Protein AF-0000000087527084 (afdb_homodimer)

Nearest PDB structures (foldseek):
  3eeq-assembly1_A  TM=4.182E-01  e=1.986E-21  Saccharolobus solfataricus
  2w6l-assembly1_A  TM=9.289E-01  e=2.696E-09  Pseudomonas aeruginosa
  2w6k-assembly1_A  TM=9.143E-01  e=1.469E-09  Pseudomonas aeruginosa
  2pv7-assembly1_A  TM=4.225E-01  e=8.869E-02  Haemophilus influenzae
  4l85-assembly1_A  TM=4.664E-01  e=1.007E+00  Escherichia coli K-12

Secondary structure (DSSP, 8-state):
------------------EE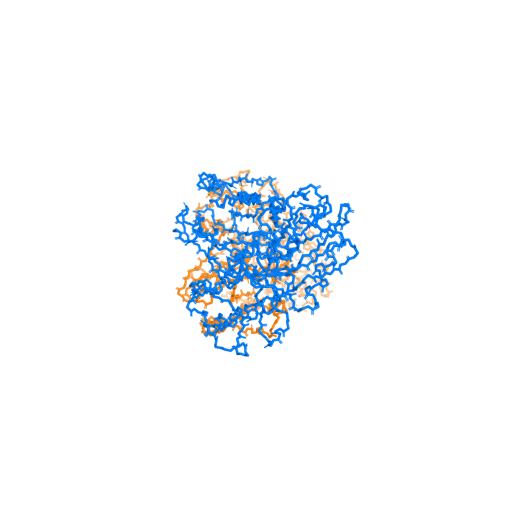EEE-SHHHHHHHHHHHHHSTTEEE---SS-HHHHHHHHHHH-SEEEEES-HHHHHHHHGGG---TTTSPEEEEE-TTSSEEEEEE--STT-HHHHHHHHHHHHT-EEE---HHHHHT---HHHHHHHHT-B-S-HHHHHHHHHHHHHHS-EEEEESS------TTEEE-SSGGG-SEEE-SBSS--SSSEEEB-S-EEEEEEE-TT--HHHHHHHHHHHHHHTTB-GGGEEEEEEEGGGTT-HHHHHHHHHTT--EEEE-HHHHHT--S----HHHHHHHS-S-SHHHHHHHHTTSPPEEEEEEE-SSEEEEEEE-S------HHHH-/------------------EEEEE-SHHHHHHHHHHHHHSTTEEE---SS-HHHHHHHHHHH-SEEEEES-HHHHHHHHGGG---TTTSPEEEEE-TTSSEEEEEE--STT-HHHHHHHHHHHHT-EEE---HHHHHT---HHHHHHHHT-B-S-HHHHHHHHHHHHHHS-EEEEESS------TTEEE-SSGGG-SEEE-SBSTT-SSSEEEB-S-EEEEEEE-TT--HHHHHHHHHHHHHHTTB-GGGEEEEEEEGGGTT-HHHHHHHHHTT--EEEE-HHHHHT--S----HHHHHHHS-S-SHHHHHHHHTTSPPEEEEEEE-SSEEEEEEE-S------HHHH-

pLDDT: mean 90.83, std 14.81, range [23.41, 98.81]

Radius of gyration: 37.19 Å; Cα contacts (8 Å, |Δi|>4): 1510; chains: 2; bounding box: 53×116×80 Å

Sequence (696 aa):
MLVAHPTFYSPQKKHAITHSIIPLTKGGKQLAQRLTTLLPGSTVITSQGNIHRTLAQAWKDHDSLICIMATGIVVRSIAPLLQDKTVDPAVVVCDEQGHFAVSLLSGHLGGGNALAQKVANLLGGQAVITTASDVLGLTALDIWCRDMGFTVTDKQGLTRVMAKLVNTGSVTLYSEYPLPPFPPDIMLSKTPDTADLLVSCRTDQDRGAVLLYPKALVAGIGCNRNTPAEEISEALDHACRTHELARESVRNLASIDLKNDEPGLLAFAHAQNLPLDFYSPDQLNQVEGVAASAAVLRATGAKAVAEPAAILSSGNGPLLVQKMKFPNVTVAIAEICQPCTLPTTLMTMLVAHPTFYSPQKKHAITHSIIPLTKGGKQLAQRLTTLLPGSTVITSQGNIHRTLAQAWKDHDSLICIMATGIVVRSIAPLLQDKTVDPAVVVCDEQGHFAVSLLSGHLGGGNALAQKVANLLGGQAVITTASDVLGLTALDIWCRDMGFTVTDKQGLTRVMAKLVNTGSVTLYSEYPLPPFPPDIMLSKTPDTADLLVSCRTDQDRGAVLLYPKALVAGIGCNRNTPAEEISEALDHACRTHELARESVRNLASIDLKNDEPGLLAFAHAQNLPLDFYSPDQLNQVEGVAASAAVLRATGAKAVAEPAAILSSGNGPLLVQKMKFPNVTVAIAEICQPCTLPTTLMT

Structure (mmCIF, N/CA/C/O backbone):
data_AF-0000000087527084-model_v1
#
loop_
_entity.id
_entity.type
_entity.pdbx_description
1 polymer 'Cobalt-precorrin 5A acetaldehyde-lyase'
#
loop_
_atom_site.group_PDB
_atom_site.id
_atom_site.type_symbol
_atom_site.label_atom_id
_atom_site.label_alt_id
_atom_site.label_comp_id
_atom_site.label_asym_id
_atom_site.label_entity_id
_atom_site.label_seq_id
_atom_site.pdbx_PDB_ins_code
_atom_site.Cartn_x
_atom_site.Cartn_y
_atom_site.Cartn_z
_atom_site.occupancy
_atom_site.B_iso_or_equiv
_atom_site.auth_seq_id
_atom_site.auth_comp_id
_atom_site.auth_asym_id
_atom_site.auth_atom_id
_atom_site.pdbx_PDB_model_num
ATOM 1 N N . MET A 1 1 ? 24.844 -50.594 -18.25 1 24.11 1 MET A N 1
ATOM 2 C CA . MET A 1 1 ? 25 -49.375 -17.469 1 24.11 1 MET A CA 1
ATOM 3 C C . MET A 1 1 ? 24.547 -48.156 -18.266 1 24.11 1 MET A C 1
ATOM 5 O O . MET A 1 1 ? 25.141 -47.812 -19.297 1 24.11 1 MET A O 1
ATOM 9 N N . LEU A 1 2 ? 23.281 -47.969 -18.406 1 27.89 2 LEU A N 1
ATOM 10 C CA . LEU A 1 2 ? 22.625 -46.875 -19.125 1 27.89 2 LEU A CA 1
ATOM 11 C C . LEU A 1 2 ? 23.156 -45.531 -18.672 1 27.89 2 LEU A C 1
ATOM 13 O O . LEU A 1 2 ? 22.969 -45.125 -17.531 1 27.89 2 LEU A O 1
ATOM 17 N N . VAL A 1 3 ? 24.297 -45.188 -19.234 1 28.61 3 VAL A N 1
ATOM 18 C CA . VAL A 1 3 ? 24.797 -43.844 -18.891 1 28.61 3 VAL A CA 1
ATOM 19 C C . VAL A 1 3 ? 23.781 -42.781 -19.281 1 28.61 3 VAL A C 1
ATOM 21 O O . VAL A 1 3 ? 23.516 -42.594 -20.469 1 28.61 3 VAL A O 1
ATOM 24 N N . ALA A 1 4 ? 22.734 -42.625 -18.562 1 33.84 4 ALA A N 1
ATOM 25 C CA . ALA A 1 4 ? 21.891 -41.438 -18.703 1 33.84 4 ALA A CA 1
ATOM 26 C C . ALA A 1 4 ? 22.734 -40.188 -18.859 1 33.84 4 ALA A C 1
ATOM 28 O O . ALA A 1 4 ? 23.656 -39.938 -18.062 1 33.84 4 ALA A O 1
ATOM 29 N N . HIS A 1 5 ? 23.203 -39.938 -20.047 1 32.97 5 HIS A N 1
ATOM 30 C CA . HIS A 1 5 ? 23.875 -38.656 -20.188 1 32.97 5 HIS A CA 1
ATOM 31 C C . HIS A 1 5 ? 23.141 -37.562 -19.406 1 32.97 5 HIS A C 1
ATOM 33 O O . HIS A 1 5 ? 21.906 -37.594 -19.297 1 32.97 5 HIS A O 1
ATOM 39 N N . PRO A 1 6 ? 23.922 -36.906 -18.562 1 33.28 6 PRO A N 1
ATOM 40 C CA . PRO A 1 6 ? 23.344 -35.812 -17.797 1 33.28 6 PRO A CA 1
ATOM 41 C C . PRO A 1 6 ? 22.484 -34.875 -18.641 1 33.28 6 PRO A C 1
ATOM 43 O O . PRO A 1 6 ? 22.797 -34.625 -19.812 1 33.28 6 PRO A O 1
ATOM 46 N N . THR A 1 7 ? 21.234 -35.031 -18.703 1 33.38 7 THR A N 1
ATOM 47 C CA . THR A 1 7 ? 20.297 -34.031 -19.172 1 33.38 7 THR A CA 1
ATOM 48 C C . THR A 1 7 ? 20.875 -32.625 -18.953 1 33.38 7 THR A C 1
ATOM 50 O O . THR A 1 7 ? 21.25 -32.281 -17.828 1 33.38 7 THR A O 1
ATOM 53 N N . PHE A 1 8 ? 21.625 -32.125 -19.906 1 31.44 8 PHE A N 1
ATOM 54 C CA . PHE A 1 8 ? 22.031 -30.719 -19.844 1 31.44 8 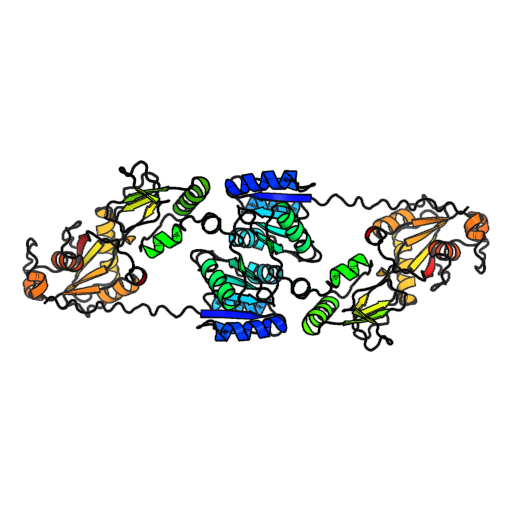PHE A CA 1
ATOM 55 C C . PHE A 1 8 ? 20.859 -29.828 -19.406 1 31.44 8 PHE A C 1
ATOM 57 O O . PHE A 1 8 ? 19.984 -29.5 -20.219 1 31.44 8 PHE A O 1
ATOM 64 N N . TYR A 1 9 ? 20.25 -30.219 -18.406 1 31.69 9 TYR A N 1
ATOM 65 C CA . TYR A 1 9 ? 19.406 -29.141 -17.906 1 31.69 9 TYR A CA 1
ATOM 66 C C . TYR A 1 9 ? 20.203 -27.859 -17.75 1 31.69 9 TYR A C 1
ATOM 68 O O . TYR A 1 9 ? 21.172 -27.797 -16.984 1 31.69 9 TYR A O 1
ATOM 76 N N . SER A 1 10 ? 20.5 -27.281 -18.859 1 31.81 10 SER A N 1
ATOM 77 C CA . SER A 1 10 ? 20.969 -25.953 -18.484 1 31.81 10 SER A CA 1
ATOM 78 C C . SER A 1 10 ? 20.172 -25.391 -17.297 1 31.81 10 SER A C 1
ATOM 80 O O . SER A 1 10 ? 18.953 -25.297 -17.359 1 31.81 10 SER A O 1
ATOM 82 N N . PRO A 1 11 ? 20.641 -25.797 -16.203 1 33.66 11 PRO A N 1
ATOM 83 C CA . PRO A 1 11 ? 19.906 -25.109 -15.141 1 33.66 11 PRO A CA 1
ATOM 84 C C . PRO A 1 11 ? 19.516 -23.688 -15.523 1 33.66 11 PRO A C 1
ATOM 86 O O . PRO A 1 11 ? 20.266 -22.984 -16.188 1 33.66 11 PRO A O 1
ATOM 89 N N . GLN A 1 12 ? 18.453 -23.516 -16.188 1 34 12 GLN A N 1
ATOM 90 C CA . GLN A 1 12 ? 18.078 -22.109 -16.109 1 34 12 GLN A CA 1
ATOM 91 C C . GLN A 1 12 ? 18.828 -21.406 -14.969 1 34 12 GLN A C 1
ATOM 93 O O . GLN A 1 12 ? 18.781 -21.859 -13.828 1 34 12 GLN A O 1
ATOM 98 N N . LYS A 1 13 ? 19.969 -21.031 -15.328 1 36.84 13 LYS A N 1
ATOM 99 C CA . LYS A 1 13 ? 20.594 -20.172 -14.336 1 36.84 13 LYS A CA 1
ATOM 100 C C . LYS A 1 13 ? 19.547 -19.578 -13.391 1 36.84 13 LYS A C 1
ATOM 102 O O . LYS A 1 13 ? 18.703 -18.781 -13.812 1 36.84 13 LYS A O 1
ATOM 107 N N . LYS A 1 14 ? 19 -20.25 -12.609 1 45.06 14 LYS A N 1
ATOM 108 C CA . LYS A 1 14 ? 18.312 -19.5 -11.555 1 45.06 14 LYS A CA 1
ATOM 109 C C . LYS A 1 14 ? 19.062 -18.203 -11.227 1 45.06 14 LYS A C 1
ATOM 111 O O . LYS A 1 14 ? 20.172 -18.25 -10.703 1 45.06 14 LYS A O 1
ATOM 116 N N . HIS A 1 15 ? 19.016 -17.234 -12.086 1 54.62 15 HIS A N 1
ATOM 117 C CA . HIS A 1 15 ? 19.625 -15.984 -11.617 1 54.62 15 HIS A CA 1
ATOM 118 C C . HIS A 1 15 ? 19.375 -15.773 -10.133 1 54.62 15 HIS A C 1
ATOM 120 O O . HIS A 1 15 ? 18.344 -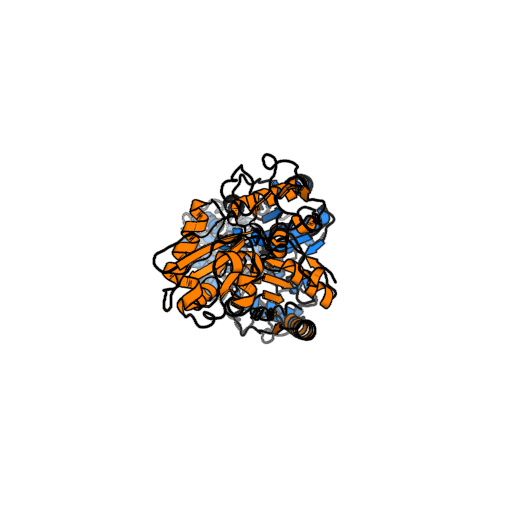16.219 -9.594 1 54.62 15 HIS A O 1
ATOM 126 N N . ALA A 1 16 ? 20.328 -15.648 -9.312 1 66.06 16 ALA A N 1
ATOM 127 C CA . ALA A 1 16 ? 20.266 -15.375 -7.883 1 66.06 16 ALA A CA 1
ATOM 128 C C . ALA A 1 16 ? 19.281 -14.242 -7.586 1 66.06 16 ALA A C 1
ATOM 130 O O . ALA A 1 16 ? 19.281 -13.219 -8.273 1 66.06 16 ALA A O 1
ATOM 131 N N . ILE A 1 17 ? 18.266 -14.602 -6.832 1 73.38 17 ILE A N 1
ATOM 132 C CA . ILE A 1 17 ? 17.297 -13.602 -6.41 1 73.38 17 ILE A CA 1
ATOM 133 C C . ILE A 1 17 ? 18.016 -12.375 -5.855 1 73.38 17 ILE A C 1
ATOM 135 O O . ILE A 1 17 ? 18.922 -12.5 -5.043 1 73.38 17 ILE A O 1
ATOM 139 N N . THR A 1 18 ? 17.672 -11.242 -6.395 1 88.81 18 THR A N 1
ATOM 140 C CA . THR A 1 18 ? 18.312 -10 -5.977 1 88.81 18 THR A CA 1
ATOM 141 C C . THR A 1 18 ? 17.328 -9.125 -5.203 1 88.81 18 THR A C 1
ATOM 143 O O . THR A 1 18 ? 16.141 -9.078 -5.535 1 88.81 18 THR A O 1
ATOM 146 N N . HIS A 1 19 ? 17.875 -8.547 -4.102 1 94.31 19 HIS A N 1
ATOM 147 C CA . HIS A 1 19 ? 17.078 -7.684 -3.248 1 94.31 19 HIS A CA 1
ATOM 148 C C . HIS A 1 19 ? 17.625 -6.262 -3.23 1 94.31 19 HIS A C 1
ATOM 150 O O . HIS A 1 19 ? 18.828 -6.062 -3.053 1 94.31 19 HIS A O 1
ATOM 156 N N . SER A 1 20 ? 16.797 -5.266 -3.447 1 96.25 20 SER A N 1
ATOM 157 C CA . SER A 1 20 ? 17.141 -3.869 -3.213 1 96.25 20 SER A CA 1
ATOM 158 C C . SER A 1 20 ? 16.672 -3.4 -1.844 1 96.25 20 SER A C 1
ATOM 160 O O . SER A 1 20 ? 15.5 -3.594 -1.491 1 96.25 20 SER A O 1
ATOM 162 N N . ILE A 1 21 ? 17.578 -2.879 -1.097 1 97.75 21 ILE A N 1
ATOM 163 C CA . ILE A 1 21 ? 17.219 -2.281 0.186 1 97.75 21 ILE A CA 1
ATOM 164 C C . ILE A 1 21 ? 17.234 -0.759 0.067 1 97.75 21 ILE A C 1
ATOM 166 O O . ILE A 1 21 ? 18.266 -0.164 -0.24 1 97.75 21 ILE A O 1
ATOM 170 N N . ILE A 1 22 ? 16.109 -0.058 0.317 1 97.69 22 ILE A N 1
ATOM 171 C CA . ILE A 1 22 ? 15.969 1.373 0.072 1 97.69 22 ILE A CA 1
ATOM 172 C C . ILE A 1 22 ? 15.586 2.082 1.367 1 97.69 22 ILE A C 1
ATOM 174 O O . ILE A 1 22 ? 14.406 2.141 1.721 1 97.69 22 ILE A O 1
ATOM 178 N N . PRO A 1 23 ? 16.484 2.725 2.057 1 96.88 23 PRO A N 1
ATOM 179 C CA . PRO A 1 23 ? 16.219 3.5 3.268 1 96.88 23 PRO A CA 1
ATOM 180 C C . PRO A 1 23 ? 15.875 4.957 2.971 1 96.88 23 PRO A C 1
ATOM 182 O O . PRO A 1 23 ? 16.219 5.469 1.901 1 96.88 23 PRO A O 1
ATOM 185 N N . LEU A 1 24 ? 15.188 5.605 3.828 1 94.19 24 LEU A N 1
ATOM 186 C CA . LEU A 1 24 ? 14.852 7.016 3.652 1 94.19 24 LEU A CA 1
ATOM 187 C C . LEU A 1 24 ? 15.516 7.867 4.734 1 94.19 24 LEU A C 1
ATOM 189 O O . LEU A 1 24 ? 16.125 8.898 4.434 1 94.19 24 LEU A O 1
ATOM 193 N N . THR A 1 25 ? 15.5 7.434 5.977 1 92.5 25 THR A N 1
ATOM 194 C CA . THR A 1 25 ? 16.016 8.195 7.109 1 92.5 25 THR A CA 1
ATOM 195 C C . THR A 1 25 ? 17.438 7.773 7.449 1 92.5 25 THR A C 1
ATOM 197 O O . THR A 1 25 ? 17.938 6.781 6.922 1 92.5 25 THR A O 1
ATOM 200 N N . LYS A 1 26 ? 18.078 8.516 8.359 1 93.19 26 LYS A N 1
ATOM 201 C CA . LYS A 1 26 ? 19.406 8.148 8.828 1 93.19 26 LYS A CA 1
ATOM 202 C C . LYS A 1 26 ? 19.391 6.801 9.539 1 93.19 26 LYS A C 1
ATOM 204 O O . LYS A 1 26 ? 20.25 5.953 9.297 1 93.19 26 LYS A O 1
ATOM 209 N N . GLY A 1 27 ? 18.453 6.613 10.383 1 93.69 27 GLY A N 1
ATOM 210 C CA . GLY A 1 27 ? 18.297 5.324 11.047 1 93.69 27 GLY A CA 1
ATOM 211 C C . GLY A 1 27 ? 18.016 4.191 10.086 1 93.69 27 GLY A C 1
ATOM 212 O O . GLY A 1 27 ? 18.5 3.076 10.258 1 93.69 27 GLY A O 1
ATOM 213 N N . GLY A 1 28 ? 17.219 4.48 9.117 1 95.69 28 GLY A N 1
ATOM 214 C CA . GLY A 1 28 ? 16.938 3.5 8.086 1 95.69 28 GLY A CA 1
ATOM 215 C C . GLY A 1 28 ? 18.172 3.066 7.32 1 95.69 28 GLY A C 1
ATOM 216 O O . GLY A 1 28 ? 18.328 1.89 6.98 1 95.69 28 GLY A O 1
ATOM 217 N N . LYS A 1 29 ? 19.078 4.027 7.062 1 95.62 29 LYS A N 1
ATOM 218 C CA . LYS A 1 29 ? 20.312 3.721 6.363 1 95.62 29 LYS A CA 1
ATOM 219 C C . LYS A 1 29 ? 21.188 2.785 7.188 1 95.62 29 LYS A C 1
ATOM 221 O O . LYS A 1 29 ? 21.828 1.875 6.645 1 95.62 29 LYS A O 1
ATOM 226 N N . GLN A 1 30 ? 21.25 3.018 8.406 1 96.06 30 GLN A N 1
ATOM 227 C CA . GLN A 1 30 ? 22.016 2.143 9.289 1 96.06 30 GLN A CA 1
ATOM 228 C C . GLN A 1 30 ? 21.438 0.727 9.289 1 96.06 30 GLN A C 1
ATOM 230 O O . GLN A 1 30 ? 22.188 -0.249 9.219 1 96.06 30 GLN A O 1
ATOM 235 N N . LEU A 1 31 ? 20.172 0.659 9.375 1 96.75 31 LEU A N 1
ATOM 236 C CA . LEU A 1 31 ? 19.5 -0.641 9.344 1 96.75 31 LEU A CA 1
ATOM 237 C C . LEU A 1 31 ? 19.75 -1.343 8.008 1 96.75 31 LEU A C 1
ATOM 239 O O . LEU A 1 31 ? 19.953 -2.559 7.973 1 96.75 31 LEU A O 1
ATOM 243 N N . ALA A 1 32 ? 19.703 -0.615 6.957 1 97.44 32 ALA A N 1
ATOM 244 C CA . ALA A 1 32 ? 19.938 -1.162 5.625 1 97.44 32 ALA A CA 1
ATOM 245 C C . ALA A 1 32 ? 21.328 -1.783 5.527 1 97.44 32 ALA A C 1
ATOM 247 O O . ALA A 1 32 ? 21.5 -2.863 4.957 1 97.44 32 ALA A O 1
ATOM 248 N N . GLN A 1 33 ? 22.25 -1.119 6.074 1 95.69 33 GLN A N 1
ATOM 249 C CA . GLN A 1 33 ? 23.625 -1.621 6.055 1 95.69 33 GLN A CA 1
ATOM 250 C C . GLN A 1 33 ? 23.75 -2.92 6.848 1 95.69 33 GLN A C 1
ATOM 252 O O . GLN A 1 33 ? 24.406 -3.863 6.406 1 95.69 33 GLN A O 1
ATOM 257 N N . ARG A 1 34 ? 23.125 -2.908 7.914 1 95.94 34 ARG A N 1
ATOM 258 C CA . ARG A 1 34 ? 23.109 -4.125 8.719 1 95.94 34 ARG A CA 1
ATOM 259 C C . ARG A 1 34 ? 22.469 -5.277 7.961 1 95.94 34 ARG A C 1
ATOM 261 O O . ARG A 1 34 ? 23 -6.387 7.934 1 95.94 34 ARG A O 1
ATOM 268 N N . LEU A 1 35 ? 21.359 -5.035 7.387 1 96.38 35 LEU A N 1
ATOM 269 C CA . LEU A 1 35 ? 20.609 -6.062 6.68 1 96.38 35 LEU A CA 1
ATOM 270 C C . LEU A 1 35 ? 21.391 -6.594 5.484 1 96.38 35 LEU A C 1
ATOM 272 O O . LEU A 1 35 ? 21.297 -7.777 5.152 1 96.38 35 LEU A O 1
ATOM 276 N N . THR A 1 36 ? 22.125 -5.746 4.805 1 93.88 36 THR A N 1
ATOM 277 C CA . THR A 1 36 ? 22.891 -6.152 3.631 1 93.88 36 THR A CA 1
ATOM 278 C C . THR A 1 36 ? 23.953 -7.18 4.012 1 93.88 36 THR A C 1
ATOM 280 O O . THR A 1 36 ? 24.281 -8.07 3.219 1 93.88 36 THR A O 1
ATOM 283 N N . THR A 1 37 ? 24.453 -7.148 5.176 1 94 37 THR A N 1
ATOM 284 C CA . THR A 1 37 ? 25.469 -8.094 5.641 1 94 37 THR A CA 1
ATOM 285 C C . THR A 1 37 ? 24.828 -9.445 5.973 1 94 37 THR A C 1
ATOM 287 O O . THR A 1 37 ? 25.5 -10.484 5.898 1 94 37 THR A O 1
ATOM 290 N N . LEU A 1 38 ? 23.609 -9.438 6.219 1 94.38 38 LEU A N 1
ATOM 291 C CA . LEU A 1 38 ? 22.938 -10.633 6.703 1 94.38 38 LEU A CA 1
ATOM 292 C C . LEU A 1 38 ? 22.172 -11.32 5.574 1 94.38 38 LEU A C 1
ATOM 294 O O . LEU A 1 38 ? 21.875 -12.516 5.652 1 94.38 38 LEU A O 1
ATOM 298 N N . LEU A 1 39 ? 21.812 -10.555 4.59 1 94.19 39 LEU A N 1
ATOM 299 C CA . LEU A 1 39 ? 20.969 -11.062 3.504 1 94.19 39 LEU A CA 1
ATOM 300 C C . LEU A 1 39 ? 21.766 -11.109 2.197 1 94.19 39 LEU A C 1
ATOM 302 O O . LEU A 1 39 ? 21.828 -10.109 1.477 1 94.19 39 LEU A O 1
ATOM 306 N N . PRO A 1 40 ? 22.188 -12.258 1.805 1 90.12 40 PRO A N 1
ATOM 307 C CA . PRO A 1 40 ? 22.922 -12.359 0.549 1 90.12 40 PRO A CA 1
ATOM 308 C C . PRO A 1 40 ? 22.109 -11.922 -0.663 1 90.12 40 PRO A C 1
ATOM 310 O O . PRO A 1 40 ? 20.891 -12.125 -0.696 1 90.12 40 PRO A O 1
ATOM 313 N N . GLY A 1 41 ? 22.781 -11.312 -1.644 1 90.06 41 GLY A N 1
ATOM 314 C CA . GLY A 1 41 ? 22.109 -10.898 -2.865 1 90.06 41 GLY A CA 1
ATOM 315 C C . GLY A 1 41 ? 21.391 -9.562 -2.727 1 90.06 41 GLY A C 1
ATOM 316 O O . GLY A 1 41 ? 20.547 -9.219 -3.559 1 90.06 41 GLY A O 1
ATOM 317 N N . SER A 1 42 ? 21.703 -8.859 -1.604 1 93.25 42 SER A N 1
ATOM 318 C CA . SER A 1 42 ? 21.047 -7.582 -1.38 1 93.25 42 SER A CA 1
ATOM 319 C C . SER A 1 42 ? 21.984 -6.414 -1.663 1 93.25 42 SER A C 1
ATOM 321 O O . SER A 1 42 ? 23.203 -6.535 -1.494 1 93.25 42 SER A O 1
ATOM 323 N N . THR A 1 43 ? 21.406 -5.301 -2.18 1 94.25 43 THR A N 1
ATOM 324 C CA . THR A 1 43 ? 22.125 -4.059 -2.439 1 94.25 43 THR A CA 1
ATOM 325 C C . THR A 1 43 ? 21.359 -2.861 -1.88 1 94.25 43 THR A C 1
ATOM 327 O O . THR A 1 43 ? 20.125 -2.791 -1.998 1 94.25 43 THR A O 1
ATOM 330 N N . VAL A 1 44 ? 22.125 -1.941 -1.281 1 95.25 44 VAL A N 1
ATOM 331 C CA . VAL A 1 44 ? 21.5 -0.735 -0.745 1 95.25 44 VAL A CA 1
ATOM 332 C C . VAL A 1 44 ? 21.438 0.339 -1.828 1 95.25 44 VAL A C 1
ATOM 334 O O . VAL A 1 44 ? 22.453 0.626 -2.486 1 95.25 44 VAL A O 1
ATOM 337 N N . ILE A 1 45 ? 20.281 0.883 -2.014 1 94.12 45 ILE A N 1
ATOM 338 C CA . ILE A 1 45 ? 20.078 2.008 -2.92 1 94.12 45 ILE A CA 1
ATOM 339 C C . ILE A 1 45 ? 19.609 3.23 -2.129 1 94.12 45 ILE A C 1
ATOM 341 O O . ILE A 1 45 ? 18.453 3.287 -1.686 1 94.12 45 ILE A O 1
ATOM 345 N N . THR A 1 46 ? 20.406 4.211 -1.986 1 90.25 46 THR A N 1
ATOM 346 C CA . THR A 1 46 ? 20.078 5.406 -1.218 1 90.25 46 THR A CA 1
ATOM 347 C C . THR A 1 46 ? 19.469 6.477 -2.115 1 90.25 46 THR A C 1
ATOM 349 O O . THR A 1 46 ? 19.953 6.719 -3.223 1 90.25 46 THR A O 1
ATOM 352 N N . SER A 1 47 ? 18.391 7.027 -1.635 1 85.31 47 SER A N 1
ATOM 353 C CA . SER A 1 47 ? 17.703 8.07 -2.391 1 85.31 47 SER A CA 1
ATOM 354 C C . SER A 1 47 ? 18.469 9.391 -2.324 1 85.31 47 SER A C 1
ATOM 356 O O . SER A 1 47 ? 18.984 9.773 -1.268 1 85.31 47 SER A O 1
ATOM 358 N N . GLN A 1 48 ? 18.641 10.055 -3.453 1 80 48 GLN A N 1
ATOM 359 C CA . GLN A 1 48 ? 19.25 11.375 -3.516 1 80 48 GLN A CA 1
ATOM 360 C C . GLN A 1 48 ? 18.188 12.469 -3.559 1 80 48 GLN A C 1
ATOM 362 O O . GLN A 1 48 ? 18.281 13.398 -4.367 1 80 48 GLN A O 1
ATOM 367 N N . GLY A 1 49 ? 17.125 12.297 -2.848 1 78.12 49 GLY A N 1
ATOM 368 C CA . GLY A 1 49 ? 16.141 13.359 -2.713 1 78.12 49 GLY A CA 1
ATOM 369 C C . GLY A 1 49 ? 14.812 13.016 -3.34 1 78.12 49 GLY A C 1
ATOM 370 O O . GLY A 1 49 ? 13.797 13.648 -3.037 1 78.12 49 GLY A O 1
ATOM 371 N N . ASN A 1 50 ? 14.797 12.109 -4.207 1 90.62 50 ASN A N 1
ATOM 372 C CA . ASN A 1 50 ? 13.539 11.742 -4.852 1 90.62 50 ASN A CA 1
ATOM 373 C C . ASN A 1 50 ? 13.227 10.258 -4.688 1 90.62 50 ASN A C 1
ATOM 375 O O . ASN A 1 50 ? 13.648 9.438 -5.504 1 90.62 50 ASN A O 1
ATOM 379 N N . ILE A 1 51 ? 12.469 9.945 -3.836 1 93.56 51 ILE A N 1
ATOM 380 C CA . ILE A 1 51 ? 12.172 8.562 -3.477 1 93.56 51 ILE A CA 1
ATOM 381 C C . ILE A 1 51 ? 11.375 7.898 -4.594 1 93.56 51 ILE A C 1
ATOM 383 O O . ILE A 1 51 ? 11.523 6.703 -4.855 1 93.56 51 ILE A O 1
ATOM 387 N N . HIS A 1 52 ? 10.547 8.625 -5.332 1 94.31 52 HIS A N 1
ATOM 388 C CA . HIS A 1 52 ? 9.75 8.086 -6.426 1 94.31 52 HIS A CA 1
ATOM 389 C C . HIS A 1 52 ? 10.641 7.559 -7.547 1 94.31 52 HIS A C 1
ATOM 391 O O . HIS A 1 52 ? 10.422 6.453 -8.047 1 94.31 52 HIS A O 1
ATOM 397 N N . ARG A 1 53 ? 11.602 8.336 -7.844 1 94.06 53 ARG A N 1
ATOM 398 C CA . ARG A 1 53 ? 12.531 7.938 -8.898 1 94.06 53 ARG A CA 1
ATOM 399 C C . ARG A 1 53 ? 13.367 6.738 -8.461 1 94.06 53 ARG A C 1
ATOM 401 O O . ARG A 1 53 ? 13.625 5.832 -9.266 1 94.06 53 ARG A O 1
ATOM 408 N N . THR A 1 54 ? 13.805 6.734 -7.262 1 95.56 54 THR A N 1
ATOM 409 C CA . THR A 1 54 ? 14.617 5.648 -6.734 1 95.56 54 THR A CA 1
ATOM 410 C C . THR A 1 54 ? 13.852 4.328 -6.758 1 95.56 54 THR A C 1
ATOM 412 O O . THR A 1 54 ? 14.375 3.305 -7.199 1 95.56 54 THR A O 1
ATOM 415 N N . LEU A 1 55 ? 12.617 4.328 -6.359 1 96.25 55 LEU A N 1
ATOM 416 C CA . LEU A 1 55 ? 11.805 3.119 -6.324 1 96.25 55 LEU A CA 1
ATOM 417 C C . LEU A 1 55 ? 11.469 2.648 -7.734 1 96.25 55 LEU A C 1
ATOM 419 O O . LEU A 1 55 ? 11.414 1.444 -7.996 1 96.25 55 LEU A O 1
ATOM 423 N N . ALA A 1 56 ? 11.25 3.596 -8.641 1 95.5 56 ALA A N 1
ATOM 424 C CA . ALA A 1 56 ? 10.969 3.244 -10.031 1 95.5 56 ALA A CA 1
ATOM 425 C C . ALA A 1 56 ? 12.141 2.492 -10.656 1 95.5 56 ALA A C 1
ATOM 427 O O . ALA A 1 56 ? 11.938 1.516 -11.383 1 95.5 56 ALA A O 1
ATOM 428 N N . GLN A 1 57 ? 13.32 2.936 -10.359 1 93.81 57 GLN A N 1
ATOM 429 C CA . GLN A 1 57 ? 14.516 2.27 -10.883 1 93.81 57 GLN A CA 1
ATOM 430 C C . GLN A 1 57 ? 14.688 0.889 -10.258 1 93.81 57 GLN A C 1
ATOM 432 O O . GLN A 1 57 ? 14.953 -0.088 -10.969 1 93.81 57 GLN A O 1
ATOM 437 N N . ALA A 1 58 ? 14.578 0.783 -9 1 94.69 58 ALA A N 1
ATOM 438 C CA . ALA A 1 58 ? 14.719 -0.492 -8.297 1 94.69 58 ALA A CA 1
ATOM 439 C C . ALA A 1 58 ? 13.656 -1.486 -8.758 1 94.69 58 ALA A C 1
ATOM 441 O O . ALA A 1 58 ? 13.914 -2.691 -8.828 1 94.69 58 ALA A O 1
ATOM 442 N N . TRP A 1 59 ? 12.477 -0.974 -9.086 1 95.38 59 TRP A N 1
ATOM 443 C CA . TRP A 1 59 ? 11.336 -1.773 -9.523 1 95.38 59 TRP A CA 1
ATOM 444 C C . TRP A 1 59 ? 11.688 -2.588 -10.766 1 95.38 59 TRP A C 1
ATOM 446 O O . TRP A 1 59 ? 11.25 -3.732 -10.906 1 95.38 59 TRP A O 1
ATOM 456 N N . LYS A 1 60 ? 12.484 -2.102 -11.617 1 91.44 60 LYS A N 1
ATOM 457 C CA . LYS A 1 60 ? 12.859 -2.723 -12.883 1 91.44 60 LYS A CA 1
ATOM 458 C C . LYS A 1 60 ? 14.047 -3.666 -12.695 1 91.44 60 LYS A C 1
ATOM 460 O O . LYS A 1 60 ? 14.148 -4.691 -13.375 1 91.44 60 LYS A O 1
ATOM 465 N N . ASP A 1 61 ? 14.867 -3.383 -11.719 1 88.88 61 ASP A N 1
ATOM 466 C CA . ASP A 1 61 ? 16.188 -3.994 -11.68 1 88.88 61 ASP A CA 1
ATOM 467 C C . ASP A 1 61 ? 16.203 -5.207 -10.75 1 88.88 61 ASP A C 1
ATOM 469 O O . ASP A 1 61 ? 17.109 -6.043 -10.828 1 88.88 61 ASP A O 1
ATOM 473 N N . HIS A 1 62 ? 15.305 -5.289 -9.883 1 86.81 62 HIS A N 1
ATOM 474 C CA . HIS A 1 62 ? 15.43 -6.316 -8.852 1 86.81 62 HIS A CA 1
ATOM 475 C C . HIS A 1 62 ? 14.141 -7.117 -8.711 1 86.81 62 HIS A C 1
ATOM 477 O O . HIS A 1 62 ? 13.07 -6.656 -9.125 1 86.81 62 HIS A O 1
ATOM 483 N N . ASP A 1 63 ? 14.289 -8.297 -8.062 1 89.5 63 ASP A N 1
ATOM 484 C CA . ASP A 1 63 ? 13.172 -9.211 -7.875 1 89.5 63 ASP A CA 1
ATOM 485 C C . ASP A 1 63 ? 12.305 -8.797 -6.688 1 89.5 63 ASP A C 1
ATOM 487 O O . ASP A 1 63 ? 11.117 -9.125 -6.633 1 89.5 63 ASP A O 1
ATOM 491 N N . SER A 1 64 ? 13.008 -8.172 -5.766 1 96 64 SER A N 1
ATOM 492 C CA . SER A 1 64 ? 12.289 -7.754 -4.57 1 96 64 SER A CA 1
ATOM 493 C C . SER A 1 64 ? 12.852 -6.457 -4.004 1 96 64 SER A C 1
ATOM 495 O O . SER A 1 64 ? 14.016 -6.125 -4.238 1 96 64 SER A O 1
ATOM 497 N N . LEU A 1 65 ? 12.008 -5.73 -3.352 1 97.88 65 LEU A N 1
ATOM 498 C CA . LEU A 1 65 ? 12.359 -4.473 -2.703 1 97.88 65 LEU A CA 1
ATOM 499 C C . LEU A 1 65 ? 12.109 -4.547 -1.201 1 97.88 65 LEU A C 1
ATOM 501 O O . LEU A 1 65 ? 11.062 -5.035 -0.765 1 97.88 65 LEU A O 1
ATOM 505 N N . ILE A 1 66 ? 13.062 -4.141 -0.461 1 98.38 66 ILE A N 1
ATOM 506 C CA . ILE A 1 66 ? 12.922 -3.934 0.976 1 98.38 66 ILE A CA 1
ATOM 507 C C . ILE A 1 66 ? 13.016 -2.441 1.291 1 98.38 66 ILE A C 1
ATOM 509 O O . ILE A 1 66 ? 14.102 -1.854 1.23 1 98.38 66 ILE A O 1
ATOM 513 N N . CYS A 1 67 ? 11.922 -1.854 1.633 1 98.56 67 CYS A N 1
ATOM 514 C CA . CYS A 1 67 ? 11.844 -0.419 1.886 1 98.56 67 CYS A CA 1
ATOM 515 C C . CYS A 1 67 ? 11.867 -0.127 3.381 1 98.56 67 CYS A C 1
ATOM 517 O O . CYS A 1 67 ? 11.008 -0.603 4.125 1 98.56 67 CYS A O 1
ATOM 519 N N . ILE A 1 68 ? 12.805 0.638 3.805 1 98.12 68 ILE A N 1
ATOM 520 C CA . ILE A 1 68 ? 12.875 1.037 5.207 1 98.12 68 ILE A CA 1
ATOM 521 C C . ILE A 1 68 ? 12.383 2.475 5.359 1 98.12 68 ILE A C 1
ATOM 523 O O . ILE A 1 68 ? 13.18 3.412 5.387 1 98.12 68 ILE A O 1
ATOM 527 N N . MET A 1 69 ? 11.102 2.615 5.453 1 97.12 69 MET A N 1
ATOM 528 C CA . MET A 1 69 ? 10.359 3.873 5.516 1 97.12 69 MET A CA 1
ATOM 529 C C . MET A 1 69 ? 8.891 3.627 5.816 1 97.12 69 MET A C 1
ATOM 531 O O . MET A 1 69 ? 8.469 2.48 5.992 1 97.12 69 MET A O 1
ATOM 535 N N . ALA A 1 70 ? 8.125 4.648 5.898 1 96.62 70 ALA A N 1
ATOM 536 C CA . ALA A 1 70 ? 6.699 4.512 6.191 1 96.62 70 ALA A CA 1
ATOM 537 C C . ALA A 1 70 ? 5.961 3.844 5.039 1 96.62 70 ALA A C 1
ATOM 539 O O . ALA A 1 70 ? 6.23 4.133 3.869 1 96.62 70 ALA A O 1
ATOM 540 N N . THR A 1 71 ? 4.949 2.951 5.34 1 97.94 71 THR A N 1
ATOM 541 C CA . THR A 1 71 ? 4.16 2.26 4.324 1 97.94 71 THR A CA 1
ATOM 542 C C . THR A 1 71 ? 3.48 3.262 3.393 1 97.94 71 THR A C 1
ATOM 544 O O . THR A 1 71 ? 3.42 3.045 2.18 1 97.94 71 THR A O 1
ATOM 547 N N . GLY A 1 72 ? 2.979 4.379 3.982 1 96.88 72 GLY A N 1
ATOM 548 C CA . GLY A 1 72 ? 2.303 5.371 3.158 1 96.88 72 GLY A CA 1
ATOM 549 C C . GLY A 1 72 ? 3.178 5.922 2.049 1 96.88 72 GLY A C 1
ATOM 550 O O . GLY A 1 72 ? 2.703 6.156 0.936 1 96.88 72 GLY A O 1
ATOM 551 N N . ILE A 1 73 ? 4.418 6.16 2.34 1 95.56 73 ILE A N 1
ATOM 552 C CA . ILE A 1 73 ? 5.363 6.656 1.346 1 95.56 73 ILE A CA 1
ATOM 553 C C . ILE A 1 73 ? 5.555 5.609 0.249 1 95.56 73 ILE A C 1
ATOM 555 O O . ILE A 1 73 ? 5.539 5.938 -0.939 1 95.56 73 ILE A O 1
ATOM 559 N N . VAL A 1 74 ? 5.699 4.363 0.622 1 98 74 VAL A N 1
ATOM 560 C CA . VAL A 1 74 ? 5.934 3.275 -0.323 1 98 74 VAL A CA 1
ATOM 561 C C . VAL A 1 74 ? 4.715 3.107 -1.229 1 98 74 VAL A C 1
ATOM 563 O O . VAL A 1 74 ? 4.844 3.094 -2.455 1 98 74 VAL A O 1
ATOM 566 N N . VAL A 1 75 ? 3.541 3.033 -0.651 1 98.19 75 VAL A N 1
ATOM 567 C CA . VAL A 1 75 ? 2.309 2.822 -1.4 1 98.19 75 VAL A CA 1
ATOM 568 C C . VAL A 1 75 ? 2.152 3.912 -2.457 1 98.19 75 VAL A C 1
ATOM 570 O O . VAL A 1 75 ? 1.89 3.621 -3.627 1 98.19 75 VAL A O 1
ATOM 573 N N . ARG A 1 76 ? 2.352 5.18 -2.068 1 96.94 76 ARG A N 1
ATOM 574 C CA . ARG A 1 76 ? 2.182 6.293 -2.996 1 96.94 76 ARG A CA 1
ATOM 575 C C . ARG A 1 76 ? 3.238 6.258 -4.094 1 96.94 76 ARG A C 1
ATOM 577 O O . ARG A 1 76 ? 2.971 6.641 -5.234 1 96.94 76 ARG A O 1
ATOM 584 N N . SER A 1 77 ? 4.406 5.832 -3.729 1 96.88 77 SER A N 1
ATOM 585 C CA . SER A 1 77 ? 5.516 5.836 -4.676 1 96.88 77 SER A CA 1
ATOM 586 C C . SER A 1 77 ? 5.375 4.715 -5.699 1 96.88 77 SER A C 1
ATOM 588 O O . SER A 1 77 ? 5.758 4.871 -6.859 1 96.88 77 SER A O 1
ATOM 590 N N . ILE A 1 78 ? 4.816 3.561 -5.332 1 97.5 78 ILE A N 1
ATOM 591 C CA . ILE A 1 78 ? 4.82 2.416 -6.234 1 97.5 78 ILE A CA 1
ATOM 592 C C . ILE A 1 78 ? 3.5 2.359 -7 1 97.5 78 ILE A C 1
ATOM 594 O O . ILE A 1 78 ? 3.363 1.601 -7.961 1 97.5 78 ILE A O 1
ATOM 598 N N . ALA A 1 79 ? 2.502 3.111 -6.582 1 97.31 79 ALA A N 1
ATOM 599 C CA . ALA A 1 79 ? 1.163 3.086 -7.168 1 97.31 79 ALA A CA 1
ATOM 600 C C . ALA A 1 79 ? 1.228 3.207 -8.688 1 97.31 79 ALA A C 1
ATOM 602 O O . ALA A 1 79 ? 0.609 2.418 -9.406 1 97.31 79 ALA A O 1
ATOM 603 N N . PRO A 1 80 ? 2.037 4.141 -9.25 1 96.69 80 PRO A N 1
ATOM 604 C CA . PRO A 1 80 ? 2.086 4.277 -10.711 1 96.69 80 PRO A CA 1
ATOM 605 C C . PRO A 1 80 ? 2.83 3.125 -11.383 1 96.69 80 PRO A C 1
ATOM 607 O O . PRO A 1 80 ? 2.777 2.984 -12.609 1 96.69 80 PRO A O 1
ATOM 610 N N . LEU A 1 81 ? 3.535 2.275 -10.648 1 97.31 81 LEU A N 1
ATOM 611 C CA . LEU A 1 81 ? 4.406 1.243 -11.203 1 97.31 81 LEU A CA 1
ATOM 612 C C . LEU A 1 81 ? 3.68 -0.096 -11.281 1 97.31 81 LEU A C 1
ATOM 614 O O . LEU A 1 81 ? 4.152 -1.026 -11.938 1 97.31 81 LEU A O 1
ATOM 618 N N . LEU A 1 82 ? 2.561 -0.205 -10.609 1 96.75 82 LEU A N 1
ATOM 619 C CA . LEU A 1 82 ? 1.857 -1.475 -10.469 1 96.75 82 LEU A CA 1
ATOM 620 C C . LEU A 1 82 ? 1.362 -1.978 -11.82 1 96.75 82 LEU A C 1
ATOM 622 O O . LEU A 1 82 ? 0.835 -1.201 -12.617 1 96.75 82 LEU A O 1
ATOM 626 N N . GLN A 1 83 ? 1.536 -3.264 -12.117 1 93.38 83 GLN A N 1
ATOM 627 C CA . GLN A 1 83 ? 1.048 -3.896 -13.344 1 93.38 83 GLN A CA 1
ATOM 628 C C . GLN A 1 83 ? 0.189 -5.117 -13.023 1 93.38 83 GLN A C 1
ATOM 630 O O . GLN A 1 83 ? -1.035 -5.074 -13.164 1 93.38 83 GLN A O 1
ATOM 635 N N . ASP A 1 84 ? 0.924 -6.176 -12.539 1 89 84 ASP A N 1
ATOM 636 C CA . ASP A 1 84 ? 0.234 -7.418 -12.211 1 89 84 ASP A CA 1
ATOM 637 C C . ASP A 1 84 ? 0.934 -8.148 -11.062 1 89 84 ASP A C 1
ATOM 639 O O . ASP A 1 84 ? 2.162 -8.133 -10.969 1 89 84 ASP A O 1
ATOM 643 N N . LYS A 1 85 ? 0.123 -8.828 -10.336 1 85.31 85 LYS A N 1
ATOM 644 C CA . LYS A 1 85 ? 0.652 -9.484 -9.141 1 85.31 85 LYS A CA 1
ATOM 645 C C . LYS A 1 85 ? 1.629 -10.594 -9.516 1 85.31 85 LYS A C 1
ATOM 647 O O . LYS A 1 85 ? 2.438 -11.023 -8.688 1 85.31 85 LYS A O 1
ATOM 652 N N . THR A 1 86 ? 1.551 -11.055 -10.695 1 81.5 86 THR A N 1
ATOM 653 C CA . THR A 1 86 ? 2.395 -12.172 -11.094 1 81.5 86 THR A CA 1
ATOM 654 C C . THR A 1 86 ? 3.746 -11.68 -11.594 1 81.5 86 THR A C 1
ATOM 656 O O . THR A 1 86 ? 4.699 -12.453 -11.695 1 81.5 86 THR A O 1
ATOM 659 N N . VAL A 1 87 ? 3.857 -10.391 -11.891 1 87.88 87 VAL A N 1
ATOM 660 C CA . VAL A 1 87 ? 5.09 -9.898 -12.5 1 87.88 87 VAL A CA 1
ATOM 661 C C . VAL A 1 87 ? 5.723 -8.844 -11.594 1 87.88 87 VAL A C 1
ATOM 663 O O . VAL A 1 87 ? 6.941 -8.641 -11.625 1 87.88 87 VAL A O 1
ATOM 666 N N . ASP A 1 88 ? 4.953 -8.148 -10.859 1 94.75 88 ASP A N 1
ATOM 667 C CA . ASP A 1 88 ? 5.477 -7.105 -9.984 1 94.75 88 ASP A CA 1
ATOM 668 C C . ASP A 1 88 ? 6.402 -7.695 -8.922 1 94.75 88 ASP A C 1
ATOM 670 O O . ASP A 1 88 ? 6.145 -8.789 -8.406 1 94.75 88 ASP A O 1
ATOM 674 N N . PRO A 1 89 ? 7.445 -7.027 -8.562 1 96.19 89 PRO A N 1
ATOM 675 C CA . PRO A 1 89 ? 8.336 -7.523 -7.516 1 96.19 89 PRO A CA 1
ATOM 676 C C . PRO A 1 89 ? 7.664 -7.594 -6.148 1 96.19 89 PRO A C 1
ATOM 678 O O . PRO A 1 89 ? 6.66 -6.914 -5.918 1 96.19 89 PRO A O 1
ATOM 681 N N . ALA A 1 90 ? 8.227 -8.422 -5.336 1 97.06 90 ALA A N 1
ATOM 682 C CA . ALA A 1 90 ? 7.816 -8.414 -3.932 1 97.06 90 ALA A CA 1
ATOM 683 C C . ALA A 1 90 ? 8.266 -7.137 -3.232 1 97.06 90 ALA A C 1
ATOM 685 O O . ALA A 1 90 ? 9.367 -6.645 -3.479 1 97.06 90 ALA A O 1
ATOM 686 N N . VAL A 1 91 ? 7.457 -6.574 -2.406 1 98.44 91 VAL A N 1
ATOM 687 C CA . VAL A 1 91 ? 7.797 -5.379 -1.646 1 98.44 91 VAL A CA 1
ATOM 688 C C . VAL A 1 91 ? 7.582 -5.633 -0.155 1 98.44 91 VAL A C 1
ATOM 690 O O . VAL A 1 91 ? 6.477 -5.977 0.27 1 98.44 91 VAL A O 1
ATOM 693 N N . VAL A 1 92 ? 8.594 -5.52 0.6 1 98.75 92 VAL A N 1
ATOM 694 C CA . VAL A 1 92 ? 8.562 -5.605 2.057 1 98.75 92 VAL A CA 1
ATOM 695 C C . VAL A 1 92 ? 8.898 -4.246 2.662 1 98.75 92 VAL A C 1
ATOM 697 O O . VAL A 1 92 ? 9.836 -3.576 2.213 1 98.75 92 VAL A O 1
ATOM 700 N N . VAL A 1 93 ? 8.156 -3.805 3.629 1 98.81 93 VAL A N 1
ATOM 701 C CA . VAL A 1 93 ? 8.391 -2.514 4.266 1 98.81 93 VAL A CA 1
ATOM 702 C C . VAL A 1 93 ? 8.773 -2.719 5.727 1 98.81 93 VAL A C 1
ATOM 704 O O . VAL A 1 93 ? 8.078 -3.424 6.465 1 98.81 93 VAL A O 1
ATOM 707 N N . CYS A 1 94 ? 9.828 -2.119 6.113 1 98.56 94 CYS A N 1
ATOM 708 C CA . CYS A 1 94 ? 10.289 -2.15 7.496 1 98.56 94 CYS A CA 1
ATOM 709 C C . CYS A 1 94 ? 10.273 -0.754 8.109 1 98.56 94 CYS A C 1
ATOM 711 O O . CYS A 1 94 ? 10.5 0.236 7.414 1 98.56 94 CYS A O 1
ATOM 713 N N . ASP A 1 95 ? 9.984 -0.74 9.359 1 97.25 95 ASP A N 1
ATOM 714 C CA . ASP A 1 95 ? 10.219 0.513 10.07 1 97.25 95 ASP A CA 1
ATOM 715 C C . ASP A 1 95 ? 11.703 0.711 10.359 1 97.25 95 ASP A C 1
ATOM 717 O O . ASP A 1 95 ? 12.5 -0.216 10.203 1 97.25 95 ASP A O 1
ATOM 721 N N . GLU A 1 96 ? 12.07 1.867 10.75 1 94.56 96 GLU A N 1
ATOM 722 C CA . GLU A 1 96 ? 13.484 2.236 10.828 1 94.56 96 GLU A CA 1
ATOM 723 C C . GLU A 1 96 ? 14.195 1.462 11.938 1 94.56 96 GLU A C 1
ATOM 725 O O . GLU A 1 96 ? 15.422 1.332 11.922 1 94.56 96 GLU A O 1
ATOM 730 N N . GLN A 1 97 ? 13.477 0.855 12.82 1 95.62 97 GLN A N 1
ATOM 731 C CA . GLN A 1 97 ? 14.109 0.104 13.898 1 95.62 97 GLN A CA 1
ATOM 732 C C . GLN A 1 97 ? 14.039 -1.398 13.641 1 95.62 97 GLN A C 1
ATOM 734 O O . GLN A 1 97 ? 14.547 -2.195 14.43 1 95.62 97 GLN A O 1
ATOM 739 N N . GLY A 1 98 ? 13.328 -1.81 12.641 1 96.75 98 GLY A N 1
ATOM 740 C CA . GLY A 1 98 ? 13.242 -3.215 12.281 1 96.75 98 GLY A CA 1
ATOM 741 C C . GLY A 1 98 ? 12.273 -3.998 13.148 1 96.75 98 GLY A C 1
ATOM 742 O O . GLY A 1 98 ? 12.406 -5.215 13.289 1 96.75 98 GLY A O 1
ATOM 743 N N . HIS A 1 99 ? 11.312 -3.332 13.75 1 97.38 99 HIS A N 1
ATOM 744 C CA . HIS A 1 99 ? 10.32 -4.012 14.578 1 97.38 99 HIS A CA 1
ATOM 745 C C . HIS A 1 99 ? 9.375 -4.855 13.727 1 97.38 99 HIS A C 1
ATOM 747 O O . HIS A 1 99 ? 8.969 -5.945 14.141 1 97.38 99 HIS A O 1
ATOM 753 N N . PHE A 1 100 ? 9.062 -4.297 12.602 1 98.44 100 PHE A N 1
ATOM 754 C CA . PHE A 1 100 ? 8.109 -4.969 11.727 1 98.44 100 PHE A CA 1
ATOM 755 C C . PHE A 1 100 ? 8.672 -5.098 10.312 1 98.44 100 PHE A C 1
ATOM 757 O O . PHE A 1 100 ? 9.344 -4.188 9.82 1 98.44 100 PHE A O 1
ATOM 764 N N . ALA A 1 101 ? 8.438 -6.172 9.703 1 98.75 101 ALA A N 1
ATOM 765 C CA . ALA A 1 101 ? 8.609 -6.395 8.266 1 98.75 101 ALA A CA 1
ATOM 766 C C . ALA A 1 101 ? 7.277 -6.73 7.602 1 98.75 101 ALA A C 1
ATOM 768 O O . ALA A 1 101 ? 6.82 -7.875 7.656 1 98.75 101 ALA A O 1
ATOM 769 N N . VAL A 1 102 ? 6.695 -5.785 6.961 1 98.81 102 VAL A N 1
ATOM 770 C CA . VAL A 1 102 ? 5.355 -5.91 6.398 1 98.81 102 VAL A CA 1
ATOM 771 C C . VAL A 1 102 ? 5.445 -6.441 4.969 1 98.81 102 VAL A C 1
ATOM 773 O O . VAL A 1 102 ? 6.047 -5.809 4.098 1 98.81 102 VAL A O 1
ATOM 776 N N . SER A 1 103 ? 4.879 -7.621 4.719 1 98.75 103 SER A N 1
ATOM 777 C CA . SER A 1 103 ? 4.691 -8.07 3.344 1 98.75 103 SER A CA 1
ATOM 778 C C . SER A 1 103 ? 3.629 -7.246 2.629 1 98.75 103 SER A C 1
ATOM 780 O O . SER A 1 103 ? 2.441 -7.57 2.682 1 98.75 103 SER A O 1
ATOM 782 N N . LEU A 1 104 ? 4.055 -6.25 1.917 1 98.5 104 LEU A N 1
ATOM 783 C CA . LEU A 1 104 ? 3.143 -5.254 1.366 1 98.5 104 LEU A CA 1
ATOM 784 C C . LEU A 1 104 ? 2.543 -5.734 0.049 1 98.5 104 LEU A C 1
ATOM 786 O O . LEU A 1 104 ? 1.337 -5.605 -0.172 1 98.5 104 LEU A O 1
ATOM 790 N N . LEU A 1 105 ? 3.424 -6.242 -0.822 1 97.19 105 LEU A N 1
ATOM 791 C CA . LEU A 1 105 ? 2.99 -6.609 -2.164 1 97.19 105 LEU A CA 1
ATOM 792 C C . LEU A 1 105 ? 3.602 -7.941 -2.588 1 97.19 105 LEU A C 1
ATOM 794 O O . LEU A 1 105 ? 4.715 -8.273 -2.182 1 97.19 105 LEU A O 1
ATOM 798 N N . SER A 1 106 ? 2.855 -8.648 -3.492 1 95 106 SER A N 1
ATOM 799 C CA . SER A 1 106 ? 3.312 -9.891 -4.102 1 95 106 SER A CA 1
ATOM 800 C C . SER A 1 106 ? 3.752 -10.898 -3.043 1 95 106 SER A C 1
ATOM 802 O O . SER A 1 106 ? 4.855 -11.438 -3.115 1 95 106 SER A O 1
ATOM 804 N N . GLY A 1 107 ? 2.877 -11.18 -2.168 1 93.12 107 GLY A N 1
ATOM 805 C CA . GLY A 1 107 ? 3.176 -11.977 -0.987 1 93.12 107 GLY A CA 1
ATOM 806 C C . GLY A 1 107 ? 3.305 -13.461 -1.279 1 93.12 107 GLY A C 1
ATOM 807 O O . GLY A 1 107 ? 4.145 -14.141 -0.689 1 93.12 107 GLY A O 1
ATOM 808 N N . HIS A 1 108 ? 2.551 -13.922 -2.236 1 91 108 HIS A N 1
ATOM 809 C CA . HIS A 1 108 ? 2.52 -15.352 -2.504 1 91 108 HIS A CA 1
ATOM 810 C C . HIS A 1 108 ? 3.561 -15.742 -3.549 1 91 108 HIS A C 1
ATOM 812 O O . HIS A 1 108 ? 4.75 -15.836 -3.24 1 91 108 HIS A O 1
ATOM 818 N N . LEU A 1 109 ? 3.129 -15.742 -4.781 1 87.25 109 LEU A N 1
ATOM 819 C CA . LEU A 1 109 ? 4 -16.188 -5.859 1 87.25 109 LEU A CA 1
ATOM 820 C C . LEU A 1 109 ? 5.23 -15.305 -5.977 1 87.25 109 LEU A C 1
ATOM 822 O O . LEU A 1 109 ? 6.312 -15.773 -6.336 1 87.25 109 LEU A O 1
ATOM 826 N N . GLY A 1 110 ? 5.059 -14.102 -5.539 1 89.88 110 GLY A N 1
ATOM 827 C CA . GLY A 1 110 ? 6.16 -13.156 -5.633 1 89.88 110 GLY A CA 1
ATOM 828 C C . GLY A 1 110 ? 7.16 -13.297 -4.504 1 89.88 110 GLY A C 1
ATOM 829 O O . GLY A 1 110 ? 8.25 -12.727 -4.559 1 89.88 110 GLY A O 1
ATOM 830 N N . GLY A 1 111 ? 6.785 -13.992 -3.469 1 93.31 111 GLY A N 1
ATOM 831 C CA . GLY A 1 111 ? 7.723 -14.312 -2.402 1 93.31 111 GLY A CA 1
ATOM 832 C C . GLY A 1 111 ? 7.734 -13.273 -1.294 1 93.31 111 GLY A C 1
ATOM 833 O O . GLY A 1 111 ? 8.578 -13.336 -0.393 1 93.31 111 GLY A O 1
ATOM 834 N N . GLY A 1 112 ? 6.914 -12.367 -1.315 1 95.94 112 GLY A N 1
ATOM 835 C CA . GLY A 1 112 ? 6.898 -11.297 -0.33 1 95.94 112 GLY A CA 1
ATOM 836 C C . GLY A 1 112 ? 6.734 -11.797 1.092 1 95.94 112 GLY A C 1
ATOM 837 O O . GLY A 1 112 ? 7.379 -11.297 2.014 1 95.94 112 GLY A O 1
ATOM 838 N N . ASN A 1 113 ? 5.852 -12.75 1.316 1 96.62 113 ASN A N 1
ATOM 839 C CA . ASN A 1 113 ? 5.633 -13.305 2.648 1 96.62 113 ASN A CA 1
ATOM 840 C C . ASN A 1 113 ? 6.887 -13.984 3.186 1 96.62 113 ASN A C 1
ATOM 842 O O . ASN A 1 113 ? 7.293 -13.742 4.324 1 96.62 113 ASN A O 1
ATOM 846 N N . ALA A 1 114 ? 7.484 -14.797 2.363 1 95.25 114 ALA A N 1
ATOM 847 C CA . ALA A 1 114 ? 8.711 -15.484 2.76 1 95.25 114 ALA A CA 1
ATOM 848 C C . ALA A 1 114 ? 9.828 -14.484 3.053 1 95.25 114 ALA A C 1
ATOM 850 O O . ALA A 1 114 ? 10.562 -14.633 4.027 1 95.25 114 ALA A O 1
ATOM 851 N N . LEU A 1 115 ? 9.969 -13.516 2.207 1 96.75 115 LEU A N 1
ATOM 852 C CA . LEU A 1 115 ? 10.984 -12.492 2.389 1 96.75 115 LEU A CA 1
ATOM 853 C C . LEU A 1 115 ? 10.758 -11.719 3.684 1 96.75 115 LEU A C 1
ATOM 855 O O . LEU A 1 115 ? 11.703 -11.422 4.41 1 96.75 115 LEU A O 1
ATOM 859 N N . ALA A 1 116 ? 9.492 -11.344 3.92 1 98.38 116 ALA A N 1
ATOM 860 C CA . ALA A 1 116 ? 9.164 -10.633 5.152 1 98.38 116 ALA A CA 1
ATOM 861 C C . ALA A 1 116 ? 9.57 -11.453 6.379 1 98.38 116 ALA A C 1
ATOM 863 O O . ALA A 1 116 ? 10.117 -10.914 7.34 1 98.38 116 ALA A O 1
ATOM 864 N N . GLN A 1 117 ? 9.297 -12.734 6.367 1 97.56 117 GLN A N 1
ATOM 865 C CA . GLN A 1 117 ? 9.68 -13.617 7.457 1 97.56 117 GLN A CA 1
ATOM 866 C C . GLN A 1 117 ? 11.195 -13.664 7.621 1 97.56 117 GLN A C 1
ATOM 868 O O . GLN A 1 117 ? 11.711 -13.562 8.742 1 97.56 117 GLN A O 1
ATOM 873 N N . LYS A 1 118 ? 11.852 -13.844 6.527 1 97.5 118 LYS A N 1
ATOM 874 C CA . LYS A 1 118 ? 13.312 -13.891 6.543 1 97.5 118 LYS A CA 1
ATOM 875 C C . LYS A 1 118 ? 13.898 -12.609 7.129 1 97.5 118 LYS A C 1
ATOM 877 O O . LYS A 1 118 ? 14.75 -12.656 8.016 1 97.5 118 LYS A O 1
ATOM 882 N N . VAL A 1 119 ? 13.477 -11.492 6.664 1 98.06 119 VAL A N 1
ATOM 883 C CA . VAL A 1 119 ? 13.969 -10.188 7.098 1 98.06 119 VAL A CA 1
ATOM 884 C C . VAL A 1 119 ? 13.68 -10 8.586 1 98.06 119 VAL A C 1
ATOM 886 O O . VAL A 1 119 ? 14.555 -9.57 9.344 1 98.06 119 VAL A O 1
ATOM 889 N N . ALA A 1 120 ? 12.461 -10.305 9.008 1 98.19 120 ALA A N 1
ATOM 890 C CA . ALA A 1 120 ? 12.094 -10.188 10.414 1 98.19 120 ALA A CA 1
ATOM 891 C C . ALA A 1 120 ? 13.008 -11.039 11.289 1 98.19 120 ALA A C 1
ATOM 893 O O . ALA A 1 120 ? 13.492 -10.578 12.328 1 98.19 120 ALA A O 1
ATOM 894 N N . ASN A 1 121 ? 13.234 -12.242 10.852 1 97.81 121 ASN A N 1
ATOM 895 C CA . ASN A 1 121 ? 14.094 -13.141 11.602 1 97.81 121 ASN A CA 1
ATOM 896 C C . ASN A 1 121 ? 15.516 -12.594 11.719 1 97.81 121 ASN A C 1
ATOM 898 O O . ASN A 1 121 ? 16.125 -12.672 12.789 1 97.81 121 ASN A O 1
ATOM 902 N N . LEU A 1 122 ? 16.016 -12.102 10.672 1 97.31 122 LEU A N 1
ATOM 903 C CA . LEU A 1 122 ? 17.375 -11.578 10.633 1 97.31 122 LEU A CA 1
ATOM 904 C C . LEU A 1 122 ? 17.516 -10.352 11.523 1 97.31 122 LEU A C 1
ATOM 906 O O . LEU A 1 122 ? 18.562 -10.133 12.141 1 97.31 122 LEU A O 1
ATOM 910 N N . LEU A 1 123 ? 16.469 -9.562 11.625 1 96.81 123 LEU A N 1
ATOM 911 C CA . LEU A 1 123 ? 16.531 -8.297 12.352 1 96.81 123 LEU A CA 1
ATOM 912 C C . LEU A 1 123 ? 16.031 -8.461 13.781 1 96.81 123 LEU A C 1
ATOM 914 O O . LEU A 1 123 ? 16.172 -7.551 14.602 1 96.81 123 LEU A O 1
ATOM 918 N N . GLY A 1 124 ? 15.414 -9.586 14.062 1 96.44 124 GLY A N 1
ATOM 919 C CA . GLY A 1 124 ? 14.828 -9.797 15.375 1 96.44 124 GLY A CA 1
ATOM 920 C C . GLY A 1 124 ? 13.469 -9.148 15.539 1 96.44 124 GLY A C 1
ATOM 921 O O . GLY A 1 124 ? 13.055 -8.836 16.656 1 96.44 124 GLY A O 1
ATOM 922 N N . GLY A 1 125 ? 12.82 -8.867 14.484 1 97.5 125 GLY A N 1
ATOM 923 C CA . GLY A 1 125 ? 11.508 -8.25 14.508 1 97.5 125 GLY A CA 1
ATOM 924 C C . GLY A 1 125 ? 10.383 -9.234 14.227 1 97.5 125 GLY A C 1
ATOM 925 O O . GLY A 1 125 ? 10.5 -10.422 14.523 1 97.5 125 GLY A O 1
ATOM 926 N N . GLN A 1 126 ? 9.305 -8.695 13.742 1 98.06 126 GLN A N 1
ATOM 927 C CA . GLN A 1 126 ? 8.109 -9.5 13.484 1 98.06 126 GLN A CA 1
ATOM 928 C C . GLN A 1 126 ? 7.633 -9.328 12.047 1 98.06 126 GLN A C 1
ATOM 930 O O . GLN A 1 126 ? 7.48 -8.203 11.562 1 98.06 126 GLN A O 1
ATOM 935 N N . ALA A 1 127 ? 7.441 -10.5 11.398 1 98.44 127 ALA A N 1
ATOM 936 C CA . ALA A 1 127 ? 6.844 -10.461 10.062 1 98.44 127 ALA A CA 1
ATOM 937 C C . ALA A 1 127 ? 5.352 -10.164 10.133 1 98.44 127 ALA A C 1
ATOM 939 O O . ALA A 1 127 ? 4.648 -10.688 11.008 1 98.44 127 ALA A O 1
ATOM 940 N N . VAL A 1 128 ? 4.883 -9.281 9.328 1 98.62 128 VAL A N 1
ATOM 941 C CA . VAL A 1 128 ? 3.471 -8.922 9.242 1 98.62 128 VAL A CA 1
ATOM 942 C C . VAL A 1 128 ? 2.885 -9.438 7.93 1 98.62 128 VAL A C 1
ATOM 944 O O . VAL A 1 128 ? 3.096 -8.844 6.871 1 98.62 128 VAL A O 1
ATOM 947 N N . ILE A 1 129 ? 2.168 -10.5 7.996 1 97.81 129 ILE A N 1
ATOM 948 C CA . ILE A 1 129 ? 1.549 -11.156 6.852 1 97.81 129 ILE A CA 1
ATOM 949 C C . ILE A 1 129 ? 0.029 -11.07 6.969 1 97.81 129 ILE A C 1
ATOM 951 O O . ILE A 1 129 ? -0.546 -11.461 7.988 1 97.81 129 ILE A O 1
ATOM 955 N N . THR A 1 130 ? -0.61 -10.531 5.895 1 96.12 130 THR A N 1
ATOM 956 C CA . THR A 1 130 ? -2.051 -10.32 5.973 1 96.12 130 THR A CA 1
ATOM 957 C C . THR A 1 130 ? -2.785 -11.234 4.996 1 96.12 130 THR A C 1
ATOM 959 O O . THR A 1 130 ? -4.016 -11.211 4.918 1 96.12 130 THR A O 1
ATOM 962 N N . THR A 1 131 ? -2.133 -12.047 4.219 1 93 131 THR A N 1
ATOM 963 C CA . THR A 1 131 ? -2.773 -13.008 3.32 1 93 131 THR A CA 1
ATOM 964 C C . THR A 1 131 ? -3.564 -14.047 4.113 1 93 131 THR A C 1
ATOM 966 O O . THR A 1 131 ? -3.043 -14.648 5.055 1 93 131 THR A O 1
ATOM 969 N N . ALA A 1 132 ? -4.727 -14.273 3.721 1 90.81 132 ALA A N 1
ATOM 970 C CA . ALA A 1 132 ? -5.656 -15.102 4.484 1 90.81 132 ALA A CA 1
ATOM 971 C C . ALA A 1 132 ? -5.141 -16.531 4.617 1 90.81 132 ALA A C 1
ATOM 973 O O . ALA A 1 132 ? -5.215 -17.125 5.695 1 90.81 132 ALA A O 1
ATOM 974 N N . SER A 1 133 ? -4.672 -17.125 3.545 1 91.31 133 SER A N 1
ATOM 975 C CA . SER A 1 133 ? -4.176 -18.484 3.607 1 91.31 133 SER A CA 1
ATOM 976 C C . SER A 1 133 ? -3.062 -18.625 4.641 1 91.31 133 SER A C 1
ATOM 978 O O . SER A 1 133 ? -3.057 -19.578 5.426 1 91.31 133 SER A O 1
ATOM 980 N N . ASP A 1 134 ? -2.152 -17.719 4.68 1 90.19 134 ASP A N 1
ATOM 981 C CA . ASP A 1 134 ? -1.044 -17.734 5.629 1 90.19 134 ASP A CA 1
ATOM 982 C C . ASP A 1 134 ? -1.546 -17.562 7.062 1 90.19 134 ASP A C 1
ATOM 984 O O . ASP A 1 134 ? -1.109 -18.281 7.969 1 90.19 134 ASP A O 1
ATOM 988 N N . VAL A 1 135 ? -2.447 -16.719 7.254 1 91.44 135 VAL A N 1
ATOM 989 C CA . VAL A 1 135 ? -2.971 -16.391 8.578 1 91.44 135 VAL A CA 1
ATOM 990 C C . VAL A 1 135 ? -3.729 -17.594 9.141 1 91.44 135 VAL A C 1
ATOM 992 O O . VAL A 1 135 ? -3.674 -17.859 10.344 1 91.44 135 VAL A O 1
ATOM 995 N N . LEU A 1 136 ? -4.398 -18.359 8.242 1 92.75 136 LEU A N 1
ATOM 996 C CA . LEU A 1 136 ? -5.23 -19.484 8.664 1 92.75 136 LEU A CA 1
ATOM 997 C C . LEU A 1 136 ? -4.43 -20.781 8.672 1 92.75 136 LEU A C 1
ATOM 999 O O . LEU A 1 136 ? -4.938 -21.828 9.07 1 92.75 136 LEU A O 1
ATOM 1003 N N . GLY A 1 137 ? -3.197 -20.75 8.141 1 92.81 137 GLY A N 1
ATOM 1004 C CA . GLY A 1 137 ? -2.373 -21.953 8.055 1 92.81 137 GLY A CA 1
ATOM 1005 C C . GLY A 1 137 ? -2.801 -22.891 6.953 1 92.81 137 GLY A C 1
ATOM 1006 O O . GLY A 1 137 ? -2.656 -24.109 7.078 1 92.81 137 GLY A O 1
ATOM 1007 N N . LEU A 1 138 ? -3.438 -22.312 5.965 1 94.5 138 LEU A N 1
ATOM 1008 C CA . LEU A 1 138 ? -3.898 -23.125 4.84 1 94.5 138 LEU A CA 1
ATOM 1009 C C . LEU A 1 138 ? -2.877 -23.094 3.705 1 94.5 138 LEU A C 1
ATOM 1011 O O . LEU A 1 138 ? -2.01 -22.219 3.66 1 94.5 138 LEU A O 1
ATOM 1015 N N . THR A 1 139 ? -3.047 -24.047 2.857 1 94.31 139 THR A N 1
ATOM 1016 C CA . THR A 1 139 ? -2.135 -24.188 1.729 1 94.31 139 THR A CA 1
ATOM 1017 C C . THR A 1 139 ? -2.309 -23.047 0.736 1 94.31 139 THR A C 1
ATOM 1019 O O . THR A 1 139 ? -3.434 -22.688 0.385 1 94.31 139 THR A O 1
ATOM 1022 N N . ALA A 1 140 ? -1.175 -22.469 0.396 1 93.31 140 ALA A N 1
ATOM 1023 C CA . ALA A 1 140 ? -1.188 -21.594 -0.771 1 93.31 140 ALA A CA 1
ATOM 1024 C C . ALA A 1 140 ? -1.221 -22.406 -2.066 1 93.31 140 ALA A C 1
ATOM 1026 O O . ALA A 1 140 ? -0.177 -22.828 -2.561 1 93.31 140 ALA A O 1
ATOM 1027 N N . LEU A 1 141 ? -2.316 -22.469 -2.68 1 95.06 141 LEU A N 1
ATOM 1028 C CA . LEU A 1 141 ? -2.518 -23.391 -3.781 1 95.06 141 LEU A CA 1
ATOM 1029 C C . LEU A 1 141 ? -1.66 -23.016 -4.984 1 95.06 141 LEU A C 1
ATOM 1031 O O . LEU A 1 141 ? -1.158 -23.891 -5.695 1 95.06 141 LEU A O 1
ATOM 1035 N N . ASP A 1 142 ? -1.579 -21.75 -5.203 1 93.44 142 ASP A N 1
ATOM 1036 C CA . ASP A 1 142 ? -0.784 -21.312 -6.344 1 93.44 142 ASP A CA 1
ATOM 1037 C C . ASP A 1 142 ? 0.682 -21.703 -6.176 1 93.44 142 ASP A C 1
ATOM 1039 O O . ASP A 1 142 ? 1.325 -22.141 -7.137 1 93.44 142 ASP A O 1
ATOM 1043 N N . ILE A 1 143 ? 1.195 -21.625 -5.023 1 91.62 143 ILE A N 1
ATOM 1044 C CA . ILE A 1 143 ? 2.566 -22.031 -4.73 1 91.62 143 ILE A CA 1
ATOM 1045 C C . ILE A 1 143 ? 2.684 -23.547 -4.82 1 91.62 143 ILE A C 1
ATOM 1047 O O . ILE A 1 143 ? 3.645 -24.078 -5.391 1 91.62 143 ILE A O 1
ATOM 1051 N N . TRP A 1 144 ? 1.742 -24.234 -4.281 1 93.75 144 TRP A N 1
ATOM 1052 C CA . TRP A 1 144 ? 1.741 -25.688 -4.332 1 93.75 144 TRP A CA 1
ATOM 1053 C C . TRP A 1 144 ? 1.755 -26.188 -5.777 1 93.75 144 TRP A C 1
ATOM 1055 O O . TRP A 1 144 ? 2.52 -27.094 -6.121 1 93.75 144 TRP A O 1
ATOM 1065 N N . CYS A 1 145 ? 0.917 -25.594 -6.594 1 94.38 145 CYS A N 1
ATOM 1066 C CA . CYS A 1 145 ? 0.866 -25.969 -8.008 1 94.38 145 CYS A CA 1
ATOM 1067 C C . CYS A 1 145 ? 2.219 -25.75 -8.672 1 94.38 145 CYS A C 1
ATOM 1069 O O . CYS A 1 145 ? 2.689 -26.609 -9.422 1 94.38 145 CYS A O 1
ATOM 1071 N N . ARG A 1 146 ? 2.781 -24.609 -8.398 1 91.69 146 ARG A N 1
ATOM 1072 C CA . ARG A 1 146 ? 4.09 -24.297 -8.961 1 91.69 146 ARG A CA 1
ATOM 1073 C C . ARG A 1 146 ? 5.133 -25.328 -8.516 1 91.69 146 ARG A C 1
ATOM 1075 O O . ARG A 1 146 ? 5.895 -25.844 -9.344 1 91.69 146 ARG A O 1
ATOM 1082 N N . ASP A 1 147 ? 5.16 -25.641 -7.258 1 90.75 147 ASP A N 1
ATOM 1083 C CA . ASP A 1 147 ? 6.148 -26.562 -6.711 1 90.75 147 ASP A CA 1
ATOM 1084 C C . ASP A 1 147 ? 5.957 -27.969 -7.266 1 90.75 147 ASP A C 1
ATOM 1086 O O . ASP A 1 147 ? 6.93 -28.719 -7.441 1 90.75 147 ASP A O 1
ATOM 1090 N N . MET A 1 148 ? 4.746 -28.281 -7.57 1 93.81 148 MET A N 1
ATOM 1091 C CA . MET A 1 148 ? 4.426 -29.578 -8.148 1 93.81 148 MET A CA 1
ATOM 1092 C C . MET A 1 148 ? 4.727 -29.609 -9.641 1 93.81 148 MET A C 1
ATOM 1094 O O . MET A 1 148 ? 4.676 -30.672 -10.273 1 93.81 148 MET A O 1
ATOM 1098 N N . GLY A 1 149 ? 4.984 -28.453 -10.18 1 93.25 149 GLY A N 1
ATOM 1099 C CA . GLY A 1 149 ? 5.293 -28.359 -11.602 1 93.25 149 GLY A CA 1
ATOM 1100 C C . GLY A 1 149 ? 4.055 -28.344 -12.477 1 93.25 149 GLY A C 1
ATOM 1101 O O . GLY A 1 149 ? 4.133 -28.609 -13.68 1 93.25 149 GLY A O 1
ATOM 1102 N N . PHE A 1 150 ? 2.902 -28.016 -11.93 1 96.12 150 PHE A N 1
ATOM 1103 C CA . PHE A 1 150 ? 1.664 -27.953 -12.695 1 96.12 150 PHE A CA 1
ATOM 1104 C C . PHE A 1 150 ? 1.572 -26.656 -13.484 1 96.12 150 PHE A C 1
ATOM 1106 O O . PHE A 1 150 ? 1.965 -25.594 -12.984 1 96.12 150 PHE A O 1
ATOM 1113 N N . THR A 1 151 ? 1.097 -26.734 -14.656 1 95.94 151 THR A N 1
ATOM 1114 C CA . THR A 1 151 ? 0.696 -25.547 -15.406 1 95.94 151 THR A CA 1
ATOM 1115 C C . THR A 1 151 ? -0.808 -25.328 -15.289 1 95.94 151 THR A C 1
ATOM 1117 O O . THR A 1 151 ? -1.6 -26.25 -15.484 1 95.94 151 THR A O 1
ATOM 1120 N N . VAL A 1 152 ? -1.123 -24.125 -14.906 1 94.94 152 VAL A N 1
ATOM 1121 C CA . VAL A 1 152 ? -2.527 -23.75 -14.781 1 94.94 152 VAL A CA 1
ATOM 1122 C C . VAL A 1 152 ? -2.873 -22.688 -15.812 1 94.94 152 VAL A C 1
ATOM 1124 O O . VAL A 1 152 ? -2.283 -21.594 -15.812 1 94.94 152 VAL A O 1
ATOM 1127 N N . THR A 1 153 ? -3.855 -22.938 -16.656 1 92.81 153 THR A N 1
ATOM 1128 C CA . THR A 1 153 ? -4.23 -21.984 -17.688 1 92.81 153 THR A CA 1
ATOM 1129 C C . THR A 1 153 ? -5.43 -21.156 -17.234 1 92.81 153 THR A C 1
ATOM 1131 O O . THR A 1 153 ? -5.578 -20 -17.641 1 92.81 153 THR A O 1
ATOM 1134 N N . ASP A 1 154 ? -6.273 -21.734 -16.406 1 93.38 154 ASP A N 1
ATOM 1135 C CA . ASP A 1 154 ? -7.445 -21.031 -15.891 1 93.38 154 ASP A CA 1
ATOM 1136 C C . ASP A 1 154 ? -7.125 -20.328 -14.578 1 93.38 154 ASP A C 1
ATOM 1138 O O . ASP A 1 154 ? -7.539 -20.766 -13.508 1 93.38 154 ASP A O 1
ATOM 1142 N N . LYS A 1 155 ? -6.582 -19.172 -14.672 1 91.69 155 LYS A N 1
ATOM 1143 C CA . LYS A 1 155 ? -6.156 -18.422 -13.5 1 91.69 155 LYS A CA 1
ATOM 1144 C C . LYS A 1 155 ? -7.355 -17.984 -12.664 1 91.69 155 LYS A C 1
ATOM 1146 O O . LYS A 1 155 ? -7.289 -17.969 -11.438 1 91.69 155 LYS A O 1
ATOM 1151 N N . GLN A 1 156 ? -8.422 -17.594 -13.273 1 91.19 156 GLN A N 1
ATOM 1152 C CA . GLN A 1 156 ? -9.633 -17.172 -12.57 1 91.19 156 GLN A CA 1
ATOM 1153 C C . GLN A 1 156 ? -10.227 -18.328 -11.781 1 91.19 156 GLN A C 1
ATOM 1155 O O . GLN A 1 156 ? -10.68 -18.141 -10.648 1 91.19 156 GLN A O 1
ATOM 1160 N N . GLY A 1 157 ? -10.203 -19.469 -12.469 1 94.19 157 GLY A N 1
ATOM 1161 C CA . GLY A 1 157 ? -10.68 -20.656 -11.773 1 94.19 157 GLY A CA 1
ATOM 1162 C C . GLY A 1 157 ? -9.867 -20.984 -10.531 1 94.19 157 GLY A C 1
ATOM 1163 O O . GLY A 1 157 ? -10.43 -21.297 -9.484 1 94.19 157 GLY A O 1
ATOM 1164 N N . LEU A 1 158 ? -8.602 -20.906 -10.727 1 95.19 158 LEU A N 1
ATOM 1165 C CA . LEU A 1 158 ? -7.742 -21.172 -9.586 1 95.19 158 LEU A CA 1
ATOM 1166 C C . LEU A 1 158 ? -8.008 -20.203 -8.445 1 95.19 158 LEU A C 1
ATOM 1168 O O . LEU A 1 158 ? -8.031 -20.594 -7.277 1 95.19 158 LEU A O 1
ATOM 1172 N N . THR A 1 159 ? -8.219 -18.984 -8.727 1 91.38 159 THR A N 1
ATOM 1173 C CA . THR A 1 159 ? -8.531 -17.969 -7.727 1 91.38 159 THR A CA 1
ATOM 1174 C C . THR A 1 159 ? -9.812 -18.328 -6.98 1 91.38 159 THR A C 1
ATOM 1176 O O . THR A 1 159 ? -9.891 -18.172 -5.758 1 91.38 159 THR A O 1
ATOM 1179 N N . ARG A 1 160 ? -10.773 -18.75 -7.707 1 93.94 160 ARG A N 1
ATOM 1180 C CA . ARG A 1 160 ? -12.039 -19.156 -7.098 1 93.94 160 ARG A CA 1
ATOM 1181 C C . ARG A 1 160 ? -11.828 -20.328 -6.145 1 93.94 160 ARG A C 1
ATOM 1183 O O . ARG A 1 160 ? -12.406 -20.359 -5.055 1 93.94 160 ARG A O 1
ATOM 1190 N N . VAL A 1 161 ? -11.039 -21.266 -6.566 1 96.69 161 VAL A N 1
ATOM 1191 C CA . VAL A 1 161 ? -10.781 -22.422 -5.73 1 96.69 161 VAL A CA 1
ATOM 1192 C C . VAL A 1 161 ? -10 -22.016 -4.484 1 96.69 161 VAL A C 1
ATOM 1194 O O . VAL A 1 161 ? -10.25 -22.516 -3.389 1 96.69 161 VAL A O 1
ATOM 1197 N N . MET A 1 162 ? -9.102 -21.141 -4.652 1 95.38 162 MET A N 1
ATOM 1198 C CA . MET A 1 162 ? -8.359 -20.609 -3.51 1 95.38 162 MET A CA 1
ATOM 1199 C C . MET A 1 162 ? -9.289 -19.922 -2.521 1 95.38 162 MET A C 1
ATOM 1201 O O . MET A 1 162 ? -9.141 -20.078 -1.309 1 95.38 162 MET A O 1
ATOM 1205 N N . ALA A 1 163 ? -10.172 -19.156 -3.035 1 93.62 163 ALA A N 1
ATOM 1206 C CA . ALA A 1 163 ? -11.172 -18.516 -2.18 1 93.62 163 ALA A CA 1
ATOM 1207 C C . ALA A 1 163 ? -11.992 -19.547 -1.421 1 93.62 163 ALA A C 1
ATOM 1209 O O . ALA A 1 163 ? -12.273 -19.375 -0.232 1 93.62 163 ALA A O 1
ATOM 1210 N N . LYS A 1 164 ? -12.375 -20.594 -2.125 1 95.94 164 LYS A N 1
ATOM 1211 C CA . LYS A 1 164 ? -13.117 -21.688 -1.487 1 95.94 164 LYS A CA 1
ATOM 1212 C C . LYS A 1 164 ? -12.305 -22.312 -0.355 1 95.94 164 LYS A C 1
ATOM 1214 O O . LYS A 1 164 ? -12.836 -22.562 0.725 1 95.94 164 LYS A O 1
ATOM 1219 N N . LEU A 1 165 ? -11.055 -22.562 -0.585 1 96.5 165 LEU A N 1
ATOM 1220 C CA . LEU A 1 165 ? -10.18 -23.141 0.43 1 96.5 165 LEU A CA 1
ATOM 1221 C C . LEU A 1 165 ? -10.148 -22.266 1.679 1 96.5 165 LEU A C 1
ATOM 1223 O O . LEU A 1 165 ? -10.305 -22.766 2.795 1 96.5 165 LEU A O 1
ATOM 1227 N N . VAL A 1 166 ? -9.977 -21.016 1.507 1 94.56 166 VAL A N 1
ATOM 1228 C CA . VAL A 1 166 ? -9.898 -20.062 2.609 1 94.56 166 VAL A CA 1
ATOM 1229 C C . VAL A 1 166 ? -11.227 -20.047 3.361 1 94.56 166 VAL A C 1
ATOM 1231 O O . VAL A 1 166 ? -11.25 -19.969 4.59 1 94.56 166 VAL A O 1
ATOM 1234 N N . ASN A 1 167 ? -12.32 -20.172 2.672 1 94.75 167 ASN A N 1
ATOM 1235 C CA . ASN A 1 167 ? -13.641 -19.984 3.268 1 94.75 167 ASN A CA 1
ATOM 1236 C C . ASN A 1 167 ? -14.156 -21.281 3.883 1 94.75 167 ASN A C 1
ATOM 1238 O O . ASN A 1 167 ? -14.961 -21.266 4.82 1 94.75 167 ASN A O 1
ATOM 1242 N N . THR A 1 168 ? -13.695 -22.422 3.332 1 95.5 168 THR A N 1
ATOM 1243 C CA . THR A 1 168 ? -14.289 -23.672 3.783 1 95.5 168 THR A CA 1
ATOM 1244 C C . THR A 1 168 ? -13.258 -24.531 4.523 1 95.5 168 THR A C 1
ATOM 1246 O O . THR A 1 168 ? -13.609 -25.484 5.215 1 95.5 168 THR A O 1
ATOM 1249 N N . GLY A 1 169 ? -12.023 -24.25 4.246 1 95.5 169 GLY A N 1
ATOM 1250 C CA . GLY A 1 169 ? -10.969 -24.953 4.965 1 95.5 169 GLY A CA 1
ATOM 1251 C C . GLY A 1 169 ? -10.414 -26.125 4.203 1 95.5 169 GLY A C 1
ATOM 1252 O O . GLY A 1 169 ? -9.414 -26.719 4.609 1 95.5 169 GLY A O 1
ATOM 1253 N N . SER A 1 170 ? -11.109 -26.469 3.082 1 96.44 170 SER A N 1
ATOM 1254 C CA . SER A 1 170 ? -10.602 -27.578 2.289 1 96.44 170 SER A CA 1
ATOM 1255 C C . SER A 1 170 ? -11.094 -27.5 0.848 1 96.44 170 SER A C 1
ATOM 1257 O O . SER A 1 170 ? -12.055 -26.781 0.554 1 96.44 170 SER A O 1
ATOM 1259 N N . VAL A 1 171 ? -10.391 -28.219 -0.053 1 97.19 171 VAL A N 1
ATOM 1260 C CA . VAL A 1 171 ? -10.797 -28.391 -1.441 1 97.19 171 VAL A CA 1
ATOM 1261 C C . VAL A 1 171 ? -10.555 -29.844 -1.868 1 97.19 171 VAL A C 1
ATOM 1263 O O . VAL A 1 171 ? -9.812 -30.578 -1.214 1 97.19 171 VAL A O 1
ATOM 1266 N N . THR A 1 172 ? -11.211 -30.172 -2.988 1 96.56 172 THR A N 1
ATOM 1267 C CA . THR A 1 172 ? -11.109 -31.547 -3.457 1 96.56 172 THR A CA 1
ATOM 1268 C C . THR A 1 172 ? -10.258 -31.625 -4.719 1 96.56 172 THR A C 1
ATOM 1270 O O . THR A 1 172 ? -10.328 -30.75 -5.582 1 96.56 172 THR A O 1
ATOM 1273 N N . LEU A 1 173 ? -9.484 -32.75 -4.789 1 96.5 173 LEU A N 1
ATOM 1274 C CA . LEU A 1 173 ? -8.57 -32.969 -5.902 1 96.5 173 LEU A CA 1
ATOM 1275 C C . LEU A 1 173 ? -8.75 -34.375 -6.469 1 96.5 173 LEU A C 1
ATOM 1277 O O . LEU A 1 173 ? -8.898 -35.344 -5.711 1 96.5 173 LEU A O 1
ATOM 1281 N N . TYR A 1 174 ? -8.875 -34.438 -7.758 1 95.88 174 TYR A N 1
ATOM 1282 C CA . TYR A 1 174 ? -8.789 -35.719 -8.469 1 95.88 174 TYR A CA 1
ATOM 1283 C C . TYR A 1 174 ? -7.543 -35.75 -9.352 1 95.88 174 TYR A C 1
ATOM 1285 O O . TYR A 1 174 ? -7.254 -34.812 -10.07 1 95.88 174 TYR A O 1
ATOM 1293 N N . SER A 1 175 ? -6.855 -36.875 -9.297 1 95.38 175 SER A N 1
ATOM 1294 C CA . SER A 1 175 ? -5.641 -37 -10.102 1 95.38 175 SER A CA 1
ATOM 1295 C C . SER A 1 175 ? -5.629 -38.312 -10.898 1 95.38 175 SER A C 1
ATOM 1297 O O . SER A 1 175 ? -5.945 -39.375 -10.359 1 95.38 175 SER A O 1
ATOM 1299 N N . GLU A 1 176 ? -5.262 -38.156 -12.102 1 94.56 176 GLU A N 1
ATOM 1300 C CA . GLU A 1 176 ? -5.074 -39.312 -12.945 1 94.56 176 GLU A CA 1
ATOM 1301 C C . GLU A 1 176 ? -3.695 -39.938 -12.734 1 94.56 176 GLU A C 1
ATOM 1303 O O . GLU A 1 176 ? -3.391 -41 -13.289 1 94.56 176 GLU A O 1
ATOM 1308 N N . TYR A 1 177 ? -2.904 -39.25 -11.906 1 95.81 177 TYR A N 1
ATOM 1309 C CA . TYR A 1 177 ? -1.541 -39.688 -11.641 1 95.81 177 TYR A CA 1
ATOM 1310 C C . TYR A 1 177 ? -1.304 -39.875 -10.148 1 95.81 177 TYR A C 1
ATOM 1312 O O . TYR A 1 177 ? -1.955 -39.219 -9.328 1 95.81 177 TYR A O 1
ATOM 1320 N N . PRO A 1 178 ? -0.348 -40.812 -9.828 1 94.19 178 PRO A N 1
ATOM 1321 C CA . PRO A 1 178 ? 0.066 -40.844 -8.422 1 94.19 178 PRO A CA 1
ATOM 1322 C C . PRO A 1 178 ? 0.684 -39.531 -7.957 1 94.19 178 PRO A C 1
ATOM 1324 O O . PRO A 1 178 ? 1.429 -38.875 -8.703 1 94.19 178 PRO A O 1
ATOM 1327 N N . LEU A 1 179 ? 0.301 -39.156 -6.789 1 93.44 179 LEU A N 1
ATOM 1328 C CA . LEU A 1 179 ? 0.813 -37.906 -6.219 1 93.44 179 LEU A CA 1
ATOM 1329 C C . LEU A 1 179 ? 1.668 -38.188 -4.988 1 93.44 179 LEU A C 1
ATOM 1331 O O . LEU A 1 179 ? 1.431 -39.156 -4.273 1 93.44 179 LEU A O 1
ATOM 1335 N N . PRO A 1 180 ? 2.682 -37.344 -4.809 1 92.25 180 PRO A N 1
ATOM 1336 C CA . PRO A 1 180 ? 3.354 -37.406 -3.508 1 92.25 180 PRO A CA 1
ATOM 1337 C C . PRO A 1 180 ? 2.471 -36.906 -2.361 1 92.25 180 PRO A C 1
ATOM 1339 O O . PRO A 1 180 ? 1.347 -36.438 -2.594 1 92.25 180 PRO A O 1
ATOM 1342 N N . PRO A 1 181 ? 2.971 -37.094 -1.158 1 88.5 181 PRO A N 1
ATOM 1343 C CA . PRO A 1 181 ? 2.188 -36.531 -0.043 1 88.5 181 PRO A CA 1
ATOM 1344 C C . PRO A 1 181 ? 1.855 -35.062 -0.213 1 88.5 181 PRO A C 1
ATOM 1346 O O . PRO A 1 181 ? 2.682 -34.281 -0.712 1 88.5 181 PRO A O 1
ATOM 1349 N N . PHE A 1 182 ? 0.639 -34.781 0.06 1 88.19 182 PHE A N 1
ATOM 1350 C CA . PHE A 1 182 ? 0.193 -33.406 -0.09 1 88.19 182 PHE A CA 1
ATOM 1351 C C . PHE A 1 182 ? -0.574 -32.938 1.146 1 88.19 182 PHE A C 1
ATOM 1353 O O . PHE A 1 182 ? -0.887 -33.75 2.021 1 88.19 182 PHE A O 1
ATOM 1360 N N . PRO A 1 183 ? -0.799 -31.656 1.281 1 91.69 183 PRO A N 1
ATOM 1361 C CA . PRO A 1 183 ? -1.357 -31.078 2.506 1 91.69 183 PRO A CA 1
ATOM 1362 C C . PRO A 1 183 ? -2.75 -31.609 2.83 1 91.69 183 PRO A C 1
ATOM 1364 O O . PRO A 1 183 ? -3.504 -31.969 1.922 1 91.69 183 PRO A O 1
ATOM 1367 N N . PRO A 1 184 ? -3.107 -31.594 4.09 1 94.06 184 PRO A N 1
ATOM 1368 C CA . PRO A 1 184 ? -4.363 -32.219 4.539 1 94.06 184 PRO A CA 1
ATOM 1369 C C . PRO A 1 184 ? -5.594 -31.422 4.082 1 94.06 184 PRO A C 1
ATOM 1371 O O . PRO A 1 184 ? -6.699 -31.969 4.043 1 94.06 184 PRO A O 1
ATOM 1374 N N . ASP A 1 185 ? -5.418 -30.156 3.771 1 96.44 185 ASP A N 1
ATOM 1375 C CA . ASP A 1 185 ? -6.559 -29.344 3.355 1 96.44 185 ASP A CA 1
ATOM 1376 C C . ASP A 1 185 ? -6.875 -29.562 1.877 1 96.44 185 ASP A C 1
ATOM 1378 O O . ASP A 1 185 ? -7.812 -28.953 1.345 1 96.44 185 ASP A O 1
ATOM 1382 N N . ILE A 1 186 ? -6.137 -30.422 1.25 1 95.94 186 ILE A N 1
ATOM 1383 C CA . ILE A 1 186 ? -6.449 -30.938 -0.078 1 95.94 186 ILE A CA 1
ATOM 1384 C C . ILE A 1 186 ? -6.914 -32.375 0.029 1 95.94 186 ILE A C 1
ATOM 1386 O O . ILE A 1 186 ? -6.117 -33.281 0.345 1 95.94 186 ILE A O 1
ATOM 1390 N N . MET A 1 187 ? -8.125 -32.594 -0.294 1 95.56 187 MET A N 1
ATOM 1391 C CA . MET A 1 187 ? -8.719 -33.906 -0.117 1 95.56 187 MET A CA 1
ATOM 1392 C C . MET A 1 187 ? -8.867 -34.625 -1.457 1 95.56 187 MET A C 1
ATOM 1394 O O . MET A 1 187 ? -9.375 -34.062 -2.42 1 95.56 187 MET A O 1
ATOM 1398 N N . LEU A 1 188 ? -8.469 -35.844 -1.475 1 93.62 188 LEU A N 1
ATOM 1399 C CA . LEU A 1 188 ? -8.57 -36.625 -2.705 1 93.62 188 LEU A CA 1
ATOM 1400 C C . LEU A 1 188 ? -10.016 -37.031 -2.973 1 93.62 188 LEU A C 1
ATOM 1402 O O . LEU A 1 188 ? -10.703 -37.5 -2.072 1 93.62 188 LEU A O 1
ATOM 1406 N N . SER A 1 189 ? -10.406 -36.781 -4.191 1 92.62 189 SER A N 1
ATOM 1407 C CA . SER A 1 189 ? -11.719 -37.219 -4.648 1 92.62 189 SER A CA 1
ATOM 1408 C C . SER A 1 189 ? -11.617 -38.531 -5.426 1 92.62 189 SER A C 1
ATOM 1410 O O . SER A 1 189 ? -10.641 -38.75 -6.141 1 92.62 189 SER A O 1
ATOM 1412 N N . LYS A 1 190 ? -12.664 -39.312 -5.328 1 89.56 190 LYS A N 1
ATOM 1413 C CA . LYS A 1 190 ? -12.68 -40.594 -6.035 1 89.56 190 LYS A CA 1
ATOM 1414 C C . LYS A 1 190 ? -13.117 -40.406 -7.484 1 89.56 190 LYS A C 1
ATOM 1416 O O . LYS A 1 190 ? -12.789 -41.219 -8.344 1 89.56 190 LYS A O 1
ATOM 1421 N N . THR A 1 191 ? -13.852 -39.312 -7.711 1 89.94 191 THR A N 1
ATOM 1422 C CA . THR A 1 191 ? -14.344 -39.062 -9.062 1 89.94 191 THR A CA 1
ATOM 1423 C C . THR A 1 191 ? -14 -37.656 -9.5 1 89.94 191 THR A C 1
ATOM 1425 O O . THR A 1 191 ? -13.875 -36.75 -8.672 1 89.94 191 THR A O 1
ATOM 1428 N N . PRO A 1 192 ? -13.82 -37.5 -10.812 1 89.12 192 PRO A N 1
ATOM 1429 C CA . PRO A 1 192 ? -13.5 -36.156 -11.328 1 89.12 192 PRO A CA 1
ATOM 1430 C C . PRO A 1 192 ? -14.68 -35.188 -11.227 1 89.12 192 PRO A C 1
ATOM 1432 O O . PRO A 1 192 ? -14.484 -33.969 -11.156 1 89.12 192 PRO A O 1
ATOM 1435 N N . ASP A 1 193 ? -15.859 -35.625 -11.148 1 87.25 193 ASP A N 1
ATOM 1436 C CA . ASP A 1 193 ? -17.062 -34.812 -11.242 1 87.25 193 ASP A CA 1
ATOM 1437 C C . ASP A 1 193 ? -17.219 -33.938 -10.008 1 87.25 193 ASP A C 1
ATOM 1439 O O . ASP A 1 193 ? -17.797 -32.844 -10.086 1 87.25 193 ASP A O 1
ATOM 1443 N N . THR A 1 194 ? -16.672 -34.312 -8.977 1 87.81 194 THR A N 1
ATOM 1444 C CA . THR A 1 194 ? -16.891 -33.562 -7.734 1 87.81 194 THR A CA 1
ATOM 1445 C C . THR A 1 194 ? -15.617 -32.844 -7.301 1 87.81 194 THR A C 1
ATOM 1447 O O . THR A 1 194 ? -15.57 -32.25 -6.219 1 87.81 194 THR A O 1
ATOM 1450 N N . ALA A 1 195 ? -14.656 -32.844 -8.188 1 94.31 195 ALA A N 1
ATOM 1451 C CA . ALA A 1 195 ? -13.359 -32.312 -7.789 1 94.31 195 ALA A CA 1
ATOM 1452 C C . ALA A 1 195 ? -13.273 -30.812 -8.109 1 94.31 195 ALA A C 1
ATOM 1454 O O . ALA A 1 195 ? -13.805 -30.359 -9.133 1 94.31 195 ALA A O 1
ATOM 1455 N N . ASP A 1 196 ? -12.664 -30.062 -7.25 1 96.19 196 ASP A N 1
ATOM 1456 C CA . ASP A 1 196 ? -12.352 -28.656 -7.504 1 96.19 196 ASP A CA 1
ATOM 1457 C C . ASP A 1 196 ? -11.164 -28.531 -8.453 1 96.19 196 ASP A C 1
ATOM 1459 O O . ASP A 1 196 ? -11.109 -27.594 -9.266 1 96.19 196 ASP A O 1
ATOM 1463 N N . LEU A 1 197 ? -10.211 -29.453 -8.273 1 96.56 197 LEU A N 1
ATOM 1464 C CA . LEU A 1 197 ? -8.977 -29.516 -9.055 1 96.56 197 LEU A CA 1
ATOM 1465 C C . LEU A 1 197 ? -8.836 -30.875 -9.734 1 96.56 197 LEU A C 1
ATOM 1467 O O . LEU A 1 197 ? -9.18 -31.906 -9.148 1 96.56 197 LEU A O 1
ATOM 1471 N N . LEU A 1 198 ? -8.344 -30.844 -10.93 1 96.25 198 LEU A N 1
ATOM 1472 C CA . LEU A 1 198 ? -8.148 -32.062 -11.688 1 96.25 198 LEU A CA 1
ATOM 1473 C C . LEU A 1 198 ? -6.746 -32.125 -12.289 1 96.25 198 LEU A C 1
ATOM 1475 O O . LEU A 1 198 ? -6.355 -31.219 -13.039 1 96.25 198 LEU A O 1
ATOM 1479 N N . VAL A 1 199 ? -5.953 -33.156 -11.961 1 95.81 199 VAL A N 1
ATOM 1480 C CA . VAL A 1 199 ? -4.637 -33.375 -12.555 1 95.81 199 VAL A CA 1
ATOM 1481 C C . VAL A 1 199 ? -4.75 -34.344 -13.727 1 95.81 199 VAL A C 1
ATOM 1483 O O . VAL A 1 199 ? -5.07 -35.5 -13.547 1 95.81 199 VAL A O 1
ATOM 1486 N N . SER A 1 200 ? -4.555 -33.75 -14.883 1 95.88 200 SER A N 1
ATOM 1487 C CA . SER A 1 200 ? -4.68 -34.531 -16.109 1 95.88 200 SER A CA 1
ATOM 1488 C C . SER A 1 200 ? -3.859 -33.906 -17.234 1 95.88 200 SER A C 1
ATOM 1490 O O . SER A 1 200 ? -3.602 -32.719 -17.25 1 95.88 200 SER A O 1
ATOM 1492 N N . CYS A 1 201 ? -3.434 -34.781 -18.125 1 96.94 201 CYS A N 1
ATOM 1493 C CA . CYS A 1 201 ? -2.762 -34.25 -19.312 1 96.94 201 CYS A CA 1
ATOM 1494 C C . CYS A 1 201 ? -3.736 -34.125 -20.469 1 96.94 201 CYS A C 1
ATOM 1496 O O . CYS A 1 201 ? -3.336 -33.781 -21.578 1 96.94 201 CYS A O 1
ATOM 1498 N N . ARG A 1 202 ? -4.977 -34.312 -20.188 1 95.19 202 ARG A N 1
ATOM 1499 C CA . ARG A 1 202 ? -6.008 -34.25 -21.219 1 95.19 202 ARG A CA 1
ATOM 1500 C C . ARG A 1 202 ? -6.801 -32.969 -21.125 1 95.19 202 ARG A C 1
ATOM 1502 O O . ARG A 1 202 ? -7.016 -32.438 -20.016 1 95.19 202 ARG A O 1
ATOM 1509 N N . THR A 1 203 ? -7.312 -32.469 -22.203 1 91.69 203 THR A N 1
ATOM 1510 C CA . THR A 1 203 ? -7.98 -31.156 -22.234 1 91.69 203 THR A CA 1
ATOM 1511 C C . THR A 1 203 ? -9.5 -31.328 -22.188 1 91.69 203 THR A C 1
ATOM 1513 O O . THR A 1 203 ? -10.227 -30.375 -21.953 1 91.69 203 THR A O 1
ATOM 1516 N N . ASP A 1 204 ? -10.023 -32.438 -22.438 1 78.44 204 ASP A N 1
ATOM 1517 C CA . ASP A 1 204 ? -11.461 -32.656 -22.594 1 78.44 204 ASP A CA 1
ATOM 1518 C C . ASP A 1 204 ? -12.133 -32.875 -21.234 1 78.44 204 ASP A C 1
ATOM 1520 O O . ASP A 1 204 ? -13.305 -33.25 -21.188 1 78.44 204 ASP A O 1
ATOM 1524 N N . GLN A 1 205 ? -11.469 -32.562 -20.281 1 70.12 205 GLN A N 1
ATOM 1525 C CA . GLN A 1 205 ? -12.008 -32.875 -18.969 1 70.12 205 GLN A CA 1
ATOM 1526 C C . GLN A 1 205 ? -12.641 -31.656 -18.328 1 70.12 205 GLN A C 1
ATOM 1528 O O . GLN A 1 205 ? -12.836 -31.609 -17.109 1 70.12 205 GLN A O 1
ATOM 1533 N N . ASP A 1 206 ? -13.156 -30.797 -19.047 1 63.88 206 ASP A N 1
ATOM 1534 C CA . ASP A 1 206 ? -13.617 -29.547 -18.453 1 63.88 206 ASP A CA 1
ATOM 1535 C C . ASP A 1 206 ? -14.961 -29.734 -17.75 1 63.88 206 ASP A C 1
ATOM 1537 O O . ASP A 1 206 ? -16.016 -29.562 -18.359 1 63.88 206 ASP A O 1
ATOM 1541 N N . ARG A 1 207 ? -14.922 -30.359 -16.656 1 71.69 207 ARG A N 1
ATOM 1542 C CA . ARG A 1 207 ? -16.125 -30.625 -15.883 1 71.69 207 ARG A CA 1
ATOM 1543 C C . ARG A 1 207 ? -16.266 -29.641 -14.734 1 71.69 207 ARG A C 1
ATOM 1545 O O . ARG A 1 207 ? -16.734 -30 -13.648 1 71.69 207 ARG A O 1
ATOM 1552 N N . GLY A 1 208 ? -15.891 -28.422 -14.922 1 85.31 208 GLY A N 1
ATOM 1553 C CA . GLY A 1 208 ? -16.047 -27.422 -13.875 1 85.31 208 GLY A CA 1
ATOM 1554 C C . GLY A 1 208 ? -14.836 -27.312 -12.977 1 85.31 208 GLY A C 1
ATOM 1555 O O . GLY A 1 208 ? -14.68 -26.312 -12.258 1 85.31 208 GLY A O 1
ATOM 1556 N N . ALA A 1 209 ? -13.992 -28.344 -12.984 1 93.06 209 ALA A N 1
ATOM 1557 C CA . ALA A 1 209 ? -12.773 -28.328 -12.188 1 93.06 209 ALA A CA 1
ATOM 1558 C C . ALA A 1 209 ? -11.672 -27.516 -12.883 1 93.06 209 ALA A C 1
ATOM 1560 O O . ALA A 1 209 ? -11.688 -27.359 -14.102 1 93.06 209 ALA A O 1
ATOM 1561 N N . VAL A 1 210 ? -10.852 -26.984 -12.125 1 95.75 210 VAL A N 1
ATOM 1562 C CA . VAL A 1 210 ? -9.664 -26.344 -12.68 1 95.75 210 VAL A CA 1
ATOM 1563 C C . VAL A 1 210 ? -8.633 -27.406 -13.047 1 95.75 210 VAL A C 1
ATOM 1565 O O . VAL A 1 210 ? -8.25 -28.234 -12.219 1 95.75 210 VAL A O 1
ATOM 1568 N N . LEU A 1 211 ? -8.219 -27.344 -14.219 1 96.19 211 LEU A N 1
ATOM 1569 C CA . LEU A 1 211 ? -7.258 -28.328 -14.711 1 96.19 211 LEU A CA 1
ATOM 1570 C C . LEU A 1 211 ? -5.832 -27.938 -14.328 1 96.19 211 LEU A C 1
ATOM 1572 O O . LEU A 1 211 ? -5.418 -26.797 -14.539 1 96.19 211 LEU A O 1
ATOM 1576 N N . LEU A 1 212 ? -5.148 -28.922 -13.742 1 96.56 212 LEU A N 1
ATOM 1577 C CA . LEU A 1 212 ? -3.717 -28.844 -13.461 1 96.56 212 LEU A CA 1
ATOM 1578 C C . LEU A 1 212 ? -2.932 -29.766 -14.391 1 96.56 212 LEU A C 1
ATOM 1580 O O . LEU A 1 212 ? -3.027 -30.984 -14.273 1 96.56 212 LEU A O 1
ATOM 1584 N N . TYR A 1 213 ? -2.162 -29.141 -15.258 1 97.19 213 TYR A N 1
ATOM 1585 C CA . TYR A 1 213 ? -1.443 -29.938 -16.234 1 97.19 213 TYR A CA 1
ATOM 1586 C C . TYR A 1 213 ? -0.07 -30.344 -15.719 1 97.19 213 TYR A C 1
ATOM 1588 O O . TYR A 1 213 ? 0.803 -29.484 -15.531 1 97.19 213 TYR A O 1
ATOM 1596 N N . PRO A 1 214 ? 0.149 -31.641 -15.523 1 97.5 214 PRO A N 1
ATOM 1597 C CA . PRO A 1 214 ? 1.486 -32.094 -15.148 1 97.5 214 PRO A CA 1
ATOM 1598 C C . PRO A 1 214 ? 2.414 -32.25 -16.359 1 97.5 214 PRO A C 1
ATOM 1600 O O . PRO A 1 214 ? 1.953 -32.25 -17.5 1 97.5 214 PRO A O 1
ATOM 1603 N N . LYS A 1 215 ? 3.686 -32.344 -16.078 1 97.19 215 LYS A N 1
ATOM 1604 C CA . LYS A 1 215 ? 4.648 -32.656 -17.125 1 97.19 215 LYS A CA 1
ATOM 1605 C C . LYS A 1 215 ? 4.707 -34.156 -17.375 1 97.19 215 LYS A C 1
ATOM 1607 O O . LYS A 1 215 ? 5.715 -34.781 -17.078 1 97.19 215 LYS A O 1
ATOM 1612 N N . ALA A 1 216 ? 3.691 -34.594 -18.125 1 98.12 216 ALA A N 1
ATOM 1613 C CA . ALA A 1 216 ? 3.459 -36.031 -18.156 1 98.12 216 ALA A CA 1
ATOM 1614 C C . ALA A 1 216 ? 3.658 -36.594 -19.578 1 98.12 216 ALA A C 1
ATOM 1616 O O . ALA A 1 216 ? 3.486 -37.781 -19.812 1 98.12 216 ALA A O 1
ATOM 1617 N N . LEU A 1 217 ? 4.102 -35.75 -20.469 1 98.69 217 LEU A N 1
ATOM 1618 C CA . LEU A 1 217 ? 4.184 -36.188 -21.859 1 98.69 217 LEU A CA 1
ATOM 1619 C C . LEU A 1 217 ? 5.594 -36 -22.422 1 98.69 217 LEU A C 1
ATOM 1621 O O . LEU A 1 217 ? 6.25 -35 -22.109 1 98.69 217 LEU A O 1
ATOM 1625 N N . VAL A 1 218 ? 6.008 -36.938 -23.219 1 98.69 218 VAL A N 1
ATOM 1626 C CA . VAL A 1 218 ? 7.246 -36.844 -24 1 98.69 218 VAL A CA 1
ATOM 1627 C C . VAL A 1 218 ? 6.934 -36.906 -25.484 1 98.69 218 VAL A C 1
ATOM 1629 O O . VAL A 1 218 ? 6.266 -37.844 -25.938 1 98.69 218 VAL A O 1
ATOM 1632 N N . ALA A 1 219 ? 7.441 -35.938 -26.156 1 98.81 219 ALA A N 1
ATOM 1633 C CA . ALA A 1 219 ? 7.238 -35.938 -27.594 1 98.81 219 ALA A CA 1
ATOM 1634 C C . ALA A 1 219 ? 8.469 -36.469 -28.328 1 98.81 219 ALA A C 1
ATOM 1636 O O . ALA A 1 219 ? 9.539 -35.844 -28.281 1 98.81 219 ALA A O 1
ATOM 1637 N N . GLY A 1 220 ? 8.32 -37.562 -28.969 1 98.56 220 GLY A N 1
ATOM 1638 C CA . GLY A 1 220 ? 9.344 -38.031 -29.875 1 98.56 220 GLY A CA 1
ATOM 1639 C C . GLY A 1 220 ? 9.25 -37.406 -31.266 1 98.56 220 GLY A C 1
ATOM 1640 O O . GLY A 1 220 ? 8.188 -37.406 -31.875 1 98.56 220 GLY A O 1
ATOM 1641 N N . ILE A 1 221 ? 10.414 -37 -31.75 1 98.19 221 ILE A N 1
ATOM 1642 C CA . ILE A 1 221 ? 10.43 -36.281 -33 1 98.19 221 ILE A CA 1
ATOM 1643 C C . ILE A 1 221 ? 11.422 -36.938 -33.969 1 98.19 221 ILE A C 1
ATOM 1645 O O . ILE A 1 221 ? 12.602 -37.094 -33.625 1 98.19 221 ILE A O 1
ATOM 1649 N N . GLY A 1 222 ? 10.969 -37.312 -35.062 1 95.75 222 GLY A N 1
ATOM 1650 C CA . GLY A 1 222 ? 11.789 -37.594 -36.25 1 95.75 222 GLY A CA 1
ATOM 1651 C C . GLY A 1 222 ? 11.625 -36.562 -37.344 1 95.75 222 GLY A C 1
ATOM 1652 O O . GLY A 1 222 ? 10.508 -36.125 -37.625 1 95.75 222 GLY A O 1
ATOM 1653 N N . CYS A 1 223 ? 12.742 -36.188 -37.875 1 95.12 223 CYS A N 1
ATOM 1654 C CA . CYS A 1 223 ? 12.594 -35.188 -38.938 1 95.12 223 CYS A CA 1
ATOM 1655 C C . CYS A 1 223 ? 13.727 -35.281 -39.938 1 95.12 223 CYS A C 1
ATOM 1657 O O . CYS A 1 223 ? 14.797 -35.812 -39.625 1 95.12 223 CYS A O 1
ATOM 1659 N N . ASN A 1 224 ? 13.43 -34.781 -41.125 1 93.5 224 ASN A N 1
ATOM 1660 C CA . ASN A 1 224 ? 14.461 -34.656 -42.125 1 93.5 224 ASN A CA 1
ATOM 1661 C C . ASN A 1 224 ? 15.406 -33.5 -41.812 1 93.5 224 ASN A C 1
ATOM 1663 O O . ASN A 1 224 ? 15.094 -32.625 -41 1 93.5 224 ASN A O 1
ATOM 1667 N N . ARG A 1 225 ? 16.562 -33.562 -42.438 1 93.12 225 ARG A N 1
ATOM 1668 C CA . ARG A 1 225 ? 17.516 -32.469 -42.281 1 93.12 225 ARG A CA 1
ATOM 1669 C C . ARG A 1 225 ? 16.922 -31.141 -42.781 1 93.12 225 ARG A C 1
ATOM 1671 O O . ARG A 1 225 ? 16.234 -31.109 -43.812 1 93.12 225 ARG A O 1
ATOM 1678 N N . ASN A 1 226 ? 17.125 -30.125 -42.031 1 94 226 ASN A N 1
ATOM 1679 C CA . ASN A 1 226 ? 16.766 -28.75 -42.375 1 94 226 ASN A CA 1
ATOM 1680 C C . ASN A 1 226 ? 15.258 -28.531 -42.281 1 94 226 ASN A C 1
ATOM 1682 O O . ASN A 1 226 ? 14.703 -27.688 -42.969 1 94 226 ASN A O 1
ATOM 1686 N N . THR A 1 227 ? 14.594 -29.375 -41.562 1 95.56 227 THR A N 1
ATOM 1687 C CA . THR A 1 227 ? 13.18 -29.109 -41.281 1 95.56 227 THR A CA 1
ATOM 1688 C C . THR A 1 227 ? 13.016 -27.859 -40.438 1 95.56 227 THR A C 1
ATOM 1690 O O . THR A 1 227 ? 13.648 -27.734 -39.406 1 95.56 227 THR A O 1
ATOM 1693 N N . PRO A 1 228 ? 12.164 -26.984 -40.844 1 96.88 228 PRO A N 1
ATOM 1694 C CA . PRO A 1 228 ? 11.977 -25.75 -40.094 1 96.88 228 PRO A CA 1
ATOM 1695 C C . PRO A 1 228 ? 11.328 -25.984 -38.719 1 96.88 228 PRO A C 1
ATOM 1697 O O . PRO A 1 228 ? 10.461 -26.844 -38.594 1 96.88 228 PRO A O 1
ATOM 1700 N N . ALA A 1 229 ? 11.656 -25.156 -37.75 1 97.56 229 ALA A N 1
ATOM 1701 C CA . ALA A 1 229 ? 11.109 -25.219 -36.375 1 97.56 229 ALA A CA 1
ATOM 1702 C C . ALA A 1 229 ? 9.594 -25.094 -36.406 1 97.56 229 ALA A C 1
ATOM 1704 O O . ALA A 1 229 ? 8.898 -25.766 -35.625 1 97.56 229 ALA A O 1
ATOM 1705 N N . GLU A 1 230 ? 9.117 -24.266 -37.25 1 97.19 230 GLU A N 1
ATOM 1706 C CA . GLU A 1 230 ? 7.68 -24.016 -37.344 1 97.19 230 GLU A CA 1
ATOM 1707 C C . GLU A 1 230 ? 6.922 -25.281 -37.719 1 97.19 230 GLU A C 1
ATOM 1709 O O . GLU A 1 230 ? 5.82 -25.531 -37.25 1 97.19 230 GLU A O 1
ATOM 1714 N N . GLU A 1 231 ? 7.492 -26.016 -38.625 1 97.25 231 GLU A N 1
ATOM 1715 C CA . GLU A 1 231 ? 6.859 -27.25 -39.062 1 97.25 231 GLU A CA 1
ATOM 1716 C C . GLU A 1 231 ? 6.797 -28.266 -37.938 1 97.25 231 GLU A C 1
ATOM 1718 O O . GLU A 1 231 ? 5.801 -28.984 -37.781 1 97.25 231 GLU A O 1
ATOM 1723 N N . ILE A 1 232 ? 7.805 -28.312 -37.188 1 97.75 232 ILE A N 1
ATOM 1724 C CA . ILE A 1 232 ? 7.855 -29.219 -36.062 1 97.75 232 ILE A CA 1
ATOM 1725 C C . ILE A 1 232 ? 6.812 -28.812 -35.031 1 97.75 232 ILE A C 1
ATOM 1727 O O . ILE A 1 232 ? 6.078 -29.656 -34.5 1 97.75 232 ILE A O 1
ATOM 1731 N N . SER A 1 233 ? 6.715 -27.531 -34.75 1 97.69 233 SER A N 1
ATOM 1732 C CA . SER A 1 233 ? 5.754 -26.984 -33.781 1 97.69 233 SER A CA 1
ATOM 1733 C C . SER A 1 233 ? 4.32 -27.312 -34.219 1 97.69 233 SER A C 1
ATOM 1735 O O . SER A 1 233 ? 3.516 -27.75 -33.406 1 97.69 233 SER A O 1
ATOM 1737 N N . GLU A 1 234 ? 4.035 -27.094 -35.438 1 97.56 234 GLU A N 1
ATOM 1738 C CA . GLU A 1 234 ? 2.697 -27.344 -35.969 1 97.56 234 GLU A CA 1
ATOM 1739 C C . GLU A 1 234 ? 2.336 -28.812 -35.875 1 97.56 234 GLU A C 1
ATOM 1741 O O . GLU A 1 234 ? 1.187 -29.172 -35.594 1 97.56 234 GLU A O 1
ATOM 1746 N N . ALA A 1 235 ? 3.309 -29.656 -36.156 1 98 235 ALA A N 1
ATOM 1747 C CA . ALA A 1 235 ? 3.08 -31.094 -36.062 1 98 235 ALA A CA 1
ATOM 1748 C C . ALA A 1 235 ? 2.746 -31.516 -34.656 1 98 235 ALA A C 1
ATOM 1750 O O . ALA A 1 235 ? 1.802 -32.281 -34.438 1 98 235 ALA A O 1
ATOM 1751 N N . LEU A 1 236 ? 3.506 -31.031 -33.781 1 98.25 236 LEU A N 1
ATOM 1752 C CA . LEU A 1 236 ? 3.258 -31.359 -32.375 1 98.25 236 LEU A CA 1
ATOM 1753 C C . LEU A 1 236 ? 1.906 -30.828 -31.906 1 98.25 236 LEU A C 1
ATOM 1755 O O . LEU A 1 236 ? 1.147 -31.531 -31.234 1 98.25 236 LEU A O 1
ATOM 1759 N N . ASP A 1 237 ? 1.582 -29.625 -32.281 1 98 237 ASP A N 1
ATOM 1760 C CA . ASP A 1 237 ? 0.301 -29.016 -31.922 1 98 237 ASP A CA 1
ATOM 1761 C C . ASP A 1 237 ? -0.863 -29.828 -32.5 1 98 237 ASP A C 1
ATOM 1763 O O . ASP A 1 237 ? -1.866 -30.047 -31.812 1 98 237 ASP A O 1
ATOM 1767 N N . HIS A 1 238 ? -0.663 -30.172 -33.688 1 97.94 238 HIS A N 1
ATOM 1768 C CA . HIS A 1 238 ? -1.691 -30.969 -34.344 1 97.94 238 HIS A CA 1
ATOM 1769 C C . HIS A 1 238 ? -1.896 -32.312 -33.625 1 97.94 238 HIS A C 1
ATOM 1771 O O . HIS A 1 238 ? -3.031 -32.719 -33.406 1 97.94 238 HIS A O 1
ATOM 1777 N N . ALA A 1 239 ? -0.819 -32.938 -33.25 1 97.94 239 ALA A N 1
ATOM 1778 C CA . ALA A 1 239 ? -0.899 -34.219 -32.531 1 97.94 239 ALA A CA 1
ATOM 1779 C C . ALA A 1 239 ? -1.621 -34.062 -31.219 1 97.94 239 ALA A C 1
ATOM 1781 O O . ALA A 1 239 ? -2.504 -34.844 -30.875 1 97.94 239 ALA A O 1
ATOM 1782 N N . CYS A 1 240 ? -1.32 -33.062 -30.5 1 98 240 CYS A N 1
ATOM 1783 C CA . CYS A 1 240 ? -1.944 -32.781 -29.219 1 98 240 CYS A CA 1
ATOM 1784 C C . CYS A 1 240 ? -3.434 -32.5 -29.375 1 98 240 CYS A C 1
ATOM 1786 O O . CYS A 1 240 ? -4.258 -33.094 -28.672 1 98 240 CYS A O 1
ATOM 1788 N N . ARG A 1 241 ? -3.779 -31.672 -30.297 1 96.69 241 ARG A N 1
ATOM 1789 C CA . ARG A 1 241 ? -5.172 -31.312 -30.531 1 96.69 241 ARG A CA 1
ATOM 1790 C C . ARG A 1 241 ? -6.004 -32.5 -30.938 1 96.69 241 ARG A C 1
ATOM 1792 O O . ARG A 1 241 ? -7.102 -32.719 -30.422 1 96.69 241 ARG A O 1
ATOM 1799 N N . THR A 1 242 ? -5.465 -33.25 -31.844 1 96.81 242 THR A N 1
ATOM 1800 C CA . THR A 1 242 ? -6.172 -34.406 -32.406 1 96.81 242 THR A CA 1
ATOM 1801 C C . THR A 1 242 ? -6.445 -35.438 -31.312 1 96.81 242 THR A C 1
ATOM 1803 O O . THR A 1 242 ? -7.477 -36.125 -31.344 1 96.81 242 THR A O 1
ATOM 1806 N N . HIS A 1 243 ? -5.582 -35.531 -30.391 1 97.25 243 HIS A N 1
ATOM 1807 C CA . HIS A 1 243 ? -5.715 -36.594 -29.359 1 97.25 243 HIS A CA 1
ATOM 1808 C C . HIS A 1 243 ? -6.113 -35.969 -28.016 1 97.25 243 HIS A C 1
ATOM 1810 O O . HIS A 1 243 ? -6.047 -36.656 -26.984 1 97.25 243 HIS A O 1
ATOM 1816 N N . GLU A 1 244 ? -6.414 -34.688 -27.938 1 96.5 244 GLU A N 1
ATOM 1817 C CA . GLU A 1 244 ? -6.91 -33.969 -26.781 1 96.5 244 GLU A CA 1
ATOM 1818 C C . GLU A 1 244 ? -5.898 -34 -25.641 1 96.5 244 GLU A C 1
ATOM 1820 O O . GLU A 1 244 ? -6.25 -34.312 -24.5 1 96.5 244 GLU A O 1
ATOM 1825 N N . LEU A 1 245 ? -4.691 -33.875 -26.016 1 97.94 245 LEU A N 1
ATOM 1826 C CA . LEU A 1 245 ? -3.602 -33.75 -25.062 1 97.94 245 LEU A CA 1
ATOM 1827 C C . LEU A 1 245 ? -3.197 -32.312 -24.859 1 97.94 245 LEU A C 1
ATOM 1829 O O . LEU A 1 245 ? -3.219 -31.516 -25.812 1 97.94 245 LEU A O 1
ATOM 1833 N N . ALA A 1 246 ? -2.908 -32.031 -23.672 1 97 246 ALA A N 1
ATOM 1834 C CA . ALA A 1 246 ? -2.506 -30.656 -23.375 1 97 246 ALA A CA 1
ATOM 1835 C C . ALA A 1 246 ? -1.049 -30.406 -23.75 1 97 246 ALA A C 1
ATOM 1837 O O . ALA A 1 246 ? -0.154 -31.125 -23.297 1 97 246 ALA A O 1
ATOM 1838 N N . ARG A 1 247 ? -0.799 -29.344 -24.531 1 97.31 247 ARG A N 1
ATOM 1839 C CA . ARG A 1 247 ? 0.559 -28.938 -24.859 1 97.31 247 ARG A CA 1
ATOM 1840 C C . ARG A 1 247 ? 1.356 -28.594 -23.609 1 97.31 247 ARG A C 1
ATOM 1842 O O . ARG A 1 247 ? 2.568 -28.812 -23.562 1 97.31 247 ARG A O 1
ATOM 1849 N N . GLU A 1 248 ? 0.649 -28.125 -22.625 1 96.44 248 GLU A N 1
ATOM 1850 C CA . GLU A 1 248 ? 1.231 -27.703 -21.359 1 96.44 248 GLU A CA 1
ATOM 1851 C C . GLU A 1 248 ? 1.811 -28.891 -20.594 1 96.44 248 GLU A C 1
ATOM 1853 O O . GLU A 1 248 ? 2.621 -28.703 -19.688 1 96.44 248 GLU A O 1
ATOM 1858 N N . SER A 1 249 ? 1.473 -30.016 -21 1 97.94 249 SER A N 1
ATOM 1859 C CA . SER A 1 249 ? 1.896 -31.203 -20.25 1 97.94 249 SER A CA 1
ATOM 1860 C C . SER A 1 249 ? 3.135 -31.828 -20.875 1 97.94 249 SER A C 1
ATOM 1862 O O . SER A 1 249 ? 3.693 -32.781 -20.344 1 97.94 249 SER A O 1
ATOM 1864 N N . VAL A 1 250 ? 3.619 -31.281 -21.984 1 98.44 250 VAL A N 1
ATOM 1865 C CA . VAL A 1 250 ? 4.82 -31.812 -22.609 1 98.44 250 VAL A CA 1
ATOM 1866 C C . VAL A 1 250 ? 6.047 -31.438 -21.781 1 98.44 250 VAL A C 1
ATOM 1868 O O . VAL A 1 250 ? 6.332 -30.266 -21.562 1 98.44 250 VAL A O 1
ATOM 1871 N N . ARG A 1 251 ? 6.68 -32.469 -21.312 1 97.62 251 ARG A N 1
ATOM 1872 C CA . ARG A 1 251 ? 7.855 -32.25 -20.469 1 97.62 251 ARG A CA 1
ATOM 1873 C C . ARG A 1 251 ? 9.094 -31.984 -21.312 1 97.62 251 ARG A C 1
ATOM 1875 O O . ARG A 1 251 ? 9.883 -31.094 -21 1 97.62 251 ARG A O 1
ATOM 1882 N N . ASN A 1 252 ? 9.297 -32.812 -22.359 1 98.12 252 ASN A N 1
ATOM 1883 C CA . ASN A 1 252 ? 10.484 -32.688 -23.188 1 98.12 252 ASN A CA 1
ATOM 1884 C C . ASN A 1 252 ? 10.273 -33.344 -24.562 1 98.12 252 ASN A C 1
ATOM 1886 O O . ASN A 1 252 ? 9.25 -33.969 -24.797 1 98.12 252 ASN A O 1
ATOM 1890 N N . LEU A 1 253 ? 11.312 -33.094 -25.438 1 98.5 253 LEU A N 1
ATOM 1891 C CA . LEU A 1 253 ? 11.414 -33.719 -26.734 1 98.5 253 LEU A CA 1
ATOM 1892 C C . LEU A 1 253 ? 12.461 -34.844 -26.719 1 98.5 253 LEU A C 1
ATOM 1894 O O . LEU A 1 253 ? 13.359 -34.844 -25.875 1 98.5 253 LEU A O 1
ATOM 1898 N N . ALA A 1 254 ? 12.242 -35.75 -27.578 1 98.44 254 ALA A N 1
ATOM 1899 C CA . ALA A 1 254 ? 13.219 -36.844 -27.719 1 98.44 254 ALA A CA 1
ATOM 1900 C C . ALA A 1 254 ? 13.43 -37.188 -29.188 1 98.44 254 ALA A C 1
ATOM 1902 O O . ALA A 1 254 ? 12.492 -37.156 -29.984 1 98.44 254 ALA A O 1
ATOM 1903 N N . SER A 1 255 ? 14.688 -37.5 -29.516 1 98.12 255 SER A N 1
ATOM 1904 C CA . SER A 1 255 ? 15.031 -37.844 -30.891 1 98.12 255 SER A CA 1
ATOM 1905 C C . SER A 1 255 ? 16.328 -38.656 -30.938 1 98.12 255 SER A C 1
ATOM 1907 O O . SER A 1 255 ? 16.797 -39.156 -29.922 1 98.12 255 SER A O 1
ATOM 1909 N N . ILE A 1 256 ? 16.75 -38.875 -32.156 1 97.38 256 ILE A N 1
ATOM 1910 C CA . ILE A 1 256 ? 17.984 -39.656 -32.375 1 97.38 256 ILE A CA 1
ATOM 1911 C C . ILE A 1 256 ? 19.188 -38.719 -32.312 1 97.38 256 ILE A C 1
ATOM 1913 O O . ILE A 1 256 ? 19.109 -37.562 -32.719 1 97.38 256 ILE A O 1
ATOM 1917 N N . ASP A 1 257 ? 20.266 -39.219 -31.812 1 95.25 257 ASP A N 1
ATOM 1918 C CA . ASP A 1 257 ? 21.453 -38.406 -31.578 1 95.25 257 ASP A CA 1
ATOM 1919 C C . ASP A 1 257 ? 22.078 -37.938 -32.875 1 95.25 257 ASP A C 1
ATOM 1921 O O . ASP A 1 257 ? 22.781 -36.938 -32.938 1 95.25 257 ASP A O 1
ATOM 1925 N N . LEU A 1 258 ? 21.812 -38.594 -34 1 93.31 258 LEU A N 1
ATOM 1926 C CA . LEU A 1 258 ? 22.281 -38.156 -35.312 1 93.31 258 LEU A CA 1
ATOM 1927 C C . LEU A 1 258 ? 21.719 -36.781 -35.656 1 93.31 258 LEU A C 1
ATOM 1929 O O . LEU A 1 258 ? 22.25 -36.094 -36.562 1 93.31 258 LEU A O 1
ATOM 1933 N N . LYS A 1 259 ? 20.734 -36.406 -34.938 1 91.38 259 LYS A N 1
ATOM 1934 C CA . LYS A 1 259 ? 20.094 -35.125 -35.219 1 91.38 259 LYS A CA 1
ATOM 1935 C C . LYS A 1 259 ? 20.406 -34.125 -34.125 1 91.38 259 LYS A C 1
ATOM 1937 O O . LYS A 1 259 ? 19.719 -33.125 -33.969 1 91.38 259 LYS A O 1
ATOM 1942 N N . ASN A 1 260 ? 21.391 -34.312 -33.375 1 92.19 260 ASN A N 1
ATOM 1943 C CA . ASN A 1 260 ? 21.719 -33.438 -32.25 1 92.19 260 ASN A CA 1
ATOM 1944 C C . ASN A 1 260 ? 22.219 -32.062 -32.719 1 92.19 260 ASN A C 1
ATOM 1946 O O . ASN A 1 260 ? 22.328 -31.141 -31.906 1 92.19 260 ASN A O 1
ATOM 1950 N N . ASP A 1 261 ? 22.375 -31.938 -34.031 1 93.38 261 ASP A N 1
ATOM 1951 C CA . ASP A 1 261 ? 22.781 -30.641 -34.594 1 93.38 261 ASP A CA 1
ATOM 1952 C C . ASP A 1 261 ? 21.719 -30.109 -35.562 1 93.38 261 ASP A C 1
ATOM 1954 O O . ASP A 1 261 ? 21.969 -29.156 -36.312 1 93.38 261 ASP A O 1
ATOM 1958 N N . GLU A 1 262 ? 20.625 -30.781 -35.594 1 93.94 262 GLU A N 1
ATOM 1959 C CA . GLU A 1 262 ? 19.547 -30.344 -36.5 1 93.94 262 GLU A CA 1
ATOM 1960 C C . GLU A 1 262 ? 19.016 -28.969 -36.062 1 93.94 262 GLU A C 1
ATOM 1962 O O . GLU A 1 262 ? 18.328 -28.859 -35.062 1 93.94 262 GLU A O 1
ATOM 1967 N N . PRO A 1 263 ? 19.188 -27.938 -36.844 1 95.81 263 PRO A N 1
ATOM 1968 C CA . PRO A 1 263 ? 18.891 -26.562 -36.406 1 95.81 263 PRO A CA 1
ATOM 1969 C C . PRO A 1 263 ? 17.406 -26.359 -36.094 1 95.81 263 PRO A C 1
ATOM 1971 O O . PRO A 1 263 ? 17.062 -25.688 -35.125 1 95.81 263 PRO A O 1
ATOM 1974 N N . GLY A 1 264 ? 16.562 -26.859 -36.938 1 96 264 GLY A N 1
ATOM 1975 C CA . GLY A 1 264 ? 15.141 -26.672 -36.719 1 96 264 GLY A CA 1
ATOM 1976 C C . GLY A 1 264 ? 14.656 -27.297 -35.406 1 96 264 GLY A C 1
ATOM 1977 O O . GLY A 1 264 ? 13.852 -26.688 -34.688 1 96 264 GLY A O 1
ATOM 1978 N N . LEU A 1 265 ? 15.156 -28.422 -35.125 1 96.88 265 LEU A N 1
ATOM 1979 C CA . LEU A 1 265 ? 14.789 -29.141 -33.906 1 96.88 265 LEU A CA 1
ATOM 1980 C C . LEU A 1 265 ? 15.305 -28.391 -32.656 1 96.88 265 LEU A C 1
ATOM 1982 O O . LEU A 1 265 ? 14.562 -28.219 -31.703 1 96.88 265 LEU A O 1
ATOM 1986 N N . LEU A 1 266 ? 16.516 -27.984 -32.75 1 96.88 266 LEU A N 1
ATOM 1987 C CA . LEU A 1 266 ? 17.125 -27.25 -31.641 1 96.88 266 LEU A CA 1
ATOM 1988 C C . LEU A 1 266 ? 16.422 -25.906 -31.422 1 96.88 266 LEU A C 1
ATOM 1990 O O . LEU A 1 266 ? 16.188 -25.5 -30.297 1 96.88 266 LEU A O 1
ATOM 1994 N N . ALA A 1 267 ? 16.109 -25.25 -32.469 1 97.06 267 ALA A N 1
ATOM 1995 C CA . ALA A 1 267 ? 15.422 -23.953 -32.406 1 97.06 267 ALA A CA 1
ATOM 1996 C C . ALA A 1 267 ? 14.047 -24.094 -31.75 1 97.06 267 ALA A C 1
ATOM 1998 O O . ALA A 1 267 ? 13.633 -23.25 -30.953 1 97.06 267 ALA A O 1
ATOM 1999 N N . PHE A 1 268 ? 13.352 -25.109 -32.156 1 95.62 268 PHE A N 1
ATOM 2000 C CA . PHE A 1 268 ? 12.031 -25.359 -31.609 1 95.62 268 PHE A CA 1
ATOM 2001 C C . PHE A 1 268 ? 12.117 -25.641 -30.109 1 95.62 268 PHE A C 1
ATOM 2003 O O . PHE A 1 268 ? 11.367 -25.047 -29.312 1 95.62 268 PHE A O 1
ATOM 2010 N N . ALA A 1 269 ? 12.984 -26.484 -29.734 1 96.31 269 ALA A N 1
ATOM 2011 C CA . ALA A 1 269 ? 13.188 -26.828 -28.344 1 96.31 269 ALA A CA 1
ATOM 2012 C C . ALA A 1 269 ? 13.492 -25.594 -27.5 1 96.31 269 ALA A C 1
ATOM 2014 O O . ALA A 1 269 ? 12.914 -25.391 -26.438 1 96.31 269 ALA A O 1
ATOM 2015 N N . HIS A 1 270 ? 14.352 -24.797 -28.031 1 95.5 270 HIS A N 1
ATOM 2016 C CA . HIS A 1 270 ? 14.758 -23.562 -27.344 1 95.5 270 HIS A CA 1
ATOM 2017 C C . HIS A 1 270 ? 13.586 -22.594 -27.219 1 95.5 270 HIS A C 1
ATOM 2019 O O . HIS A 1 270 ? 13.344 -22.047 -26.141 1 95.5 270 HIS A O 1
ATOM 2025 N N . ALA A 1 271 ? 12.867 -22.406 -28.25 1 94.88 271 ALA A N 1
ATOM 2026 C CA . ALA A 1 271 ? 11.75 -21.469 -28.281 1 94.88 271 ALA A CA 1
ATOM 2027 C C . ALA A 1 271 ? 10.672 -21.859 -27.281 1 94.88 271 ALA A C 1
ATOM 2029 O O . ALA A 1 271 ? 10.016 -21 -26.703 1 94.88 271 ALA A O 1
ATOM 2030 N N . GLN A 1 272 ? 10.539 -23.141 -27.156 1 94.75 272 GLN A N 1
ATOM 2031 C CA . GLN A 1 272 ? 9.469 -23.625 -26.281 1 94.75 272 GLN A CA 1
ATOM 2032 C C . GLN A 1 272 ? 10.008 -23.984 -24.906 1 94.75 272 GLN A C 1
ATOM 2034 O O . GLN A 1 272 ? 9.266 -24.469 -24.047 1 94.75 272 GLN A O 1
ATOM 2039 N N . ASN A 1 273 ? 11.312 -23.75 -24.688 1 94.12 273 ASN A N 1
ATOM 2040 C CA . ASN A 1 273 ? 11.984 -24.109 -23.438 1 94.12 273 ASN A CA 1
ATOM 2041 C C . ASN A 1 273 ? 11.758 -25.562 -23.062 1 94.12 273 ASN A C 1
ATOM 2043 O O . ASN A 1 273 ? 11.352 -25.859 -21.938 1 94.12 273 ASN A O 1
ATOM 2047 N N . LEU A 1 274 ? 11.93 -26.375 -24.016 1 96.06 274 LEU A N 1
ATOM 2048 C CA . LEU A 1 274 ? 11.781 -27.812 -23.797 1 96.06 274 LEU A CA 1
ATOM 2049 C C . LEU A 1 274 ? 13.133 -28.516 -23.891 1 96.06 274 LEU A C 1
ATOM 2051 O O . LEU A 1 274 ? 13.867 -28.344 -24.859 1 96.06 274 LEU A O 1
ATOM 2055 N N . PRO A 1 275 ? 13.406 -29.328 -22.906 1 96.94 275 PRO A N 1
ATOM 2056 C CA . PRO A 1 275 ? 14.609 -30.141 -23.031 1 96.94 275 PRO A CA 1
ATOM 2057 C C . PRO A 1 275 ? 14.531 -31.141 -24.188 1 96.94 275 PRO A C 1
ATOM 2059 O O . PRO A 1 275 ? 13.43 -31.484 -24.641 1 96.94 275 PRO A O 1
ATOM 2062 N N . LEU A 1 276 ? 15.75 -31.562 -24.625 1 97.44 276 LEU A N 1
ATOM 2063 C CA . LEU A 1 276 ? 15.836 -32.5 -25.75 1 97.44 276 LEU A CA 1
ATOM 2064 C C . LEU A 1 276 ? 16.734 -33.688 -25.391 1 97.44 276 LEU A C 1
ATOM 2066 O O . LEU A 1 276 ? 17.922 -33.5 -25.094 1 97.44 276 LEU A O 1
ATOM 2070 N N . ASP A 1 277 ? 16.141 -34.844 -25.391 1 97.62 277 ASP A N 1
ATOM 2071 C CA . ASP A 1 277 ? 16.891 -36.062 -25.188 1 97.62 277 ASP A CA 1
ATOM 2072 C C . ASP A 1 277 ? 17.234 -36.75 -26.516 1 97.62 277 ASP A C 1
ATOM 2074 O O . ASP A 1 277 ? 16.391 -36.875 -27.391 1 97.62 277 ASP A O 1
ATOM 2078 N N . PHE A 1 278 ? 18.531 -37.188 -26.594 1 97.81 278 PHE A N 1
ATOM 2079 C CA . PHE A 1 278 ? 18.953 -37.906 -27.797 1 97.81 278 PHE A CA 1
ATOM 2080 C C . PHE A 1 278 ? 19.344 -39.344 -27.484 1 97.81 278 PHE A C 1
ATOM 2082 O O . PHE A 1 278 ? 19.969 -39.594 -26.453 1 97.81 278 PHE A O 1
ATOM 2089 N N . TYR A 1 279 ? 19 -40.156 -28.359 1 97.5 279 TYR A N 1
ATOM 2090 C CA . TYR A 1 279 ? 19.312 -41.594 -28.203 1 97.5 279 TYR A CA 1
ATOM 2091 C C . TYR A 1 279 ? 20.047 -42.125 -29.422 1 97.5 279 TYR A C 1
ATOM 2093 O O . TYR A 1 279 ? 19.781 -41.719 -30.547 1 97.5 279 TYR A O 1
ATOM 2101 N N . SER A 1 280 ? 20.891 -43.094 -29.172 1 97.44 280 SER A N 1
ATOM 2102 C CA . SER A 1 280 ? 21.594 -43.75 -30.281 1 97.44 280 SER A CA 1
ATOM 2103 C C . SER A 1 280 ? 20.703 -44.75 -31.016 1 97.44 280 SER A C 1
ATOM 2105 O O . SER A 1 280 ? 19.688 -45.188 -30.469 1 97.44 280 SER A O 1
ATOM 2107 N N . PRO A 1 281 ? 21.109 -45.062 -32.281 1 96.5 281 PRO A N 1
ATOM 2108 C CA . PRO A 1 281 ? 20.359 -46.094 -33 1 96.5 281 PRO A CA 1
ATOM 2109 C C . PRO A 1 281 ? 20.25 -47.406 -32.219 1 96.5 281 PRO A C 1
ATOM 2111 O O . PRO A 1 281 ? 19.188 -48.031 -32.219 1 96.5 281 PRO A O 1
ATOM 2114 N N . ASP A 1 282 ? 21.328 -47.719 -31.562 1 96.56 282 ASP A N 1
ATOM 2115 C CA . ASP A 1 282 ? 21.344 -48.969 -30.781 1 96.56 282 ASP A CA 1
ATOM 2116 C C . ASP A 1 282 ? 20.297 -48.938 -29.672 1 96.56 282 ASP A C 1
ATOM 2118 O O . ASP A 1 282 ? 19.578 -49.906 -29.438 1 96.56 282 ASP A O 1
ATOM 2122 N N . GLN A 1 283 ? 20.219 -47.844 -28.969 1 97.06 283 GLN A N 1
ATOM 2123 C CA . GLN A 1 283 ? 19.234 -47.688 -27.906 1 97.06 283 GLN A CA 1
ATOM 2124 C C . GLN A 1 283 ? 17.812 -47.719 -28.453 1 97.06 283 GLN A C 1
ATOM 2126 O O . GLN A 1 283 ? 16.938 -48.375 -27.875 1 97.06 283 GLN A O 1
ATOM 2131 N N . LEU A 1 284 ? 17.578 -47.094 -29.531 1 97.38 284 LEU A N 1
ATOM 2132 C CA . LEU A 1 284 ? 16.266 -47.031 -30.141 1 97.38 284 LEU A CA 1
ATOM 2133 C C . LEU A 1 284 ? 15.82 -48.406 -30.609 1 97.38 284 LEU A C 1
ATOM 2135 O O . LEU A 1 284 ? 14.641 -48.781 -30.5 1 97.38 284 LEU A O 1
ATOM 2139 N N . ASN A 1 285 ? 16.75 -49.156 -31.094 1 96.12 285 ASN A N 1
ATOM 2140 C CA . ASN A 1 285 ? 16.453 -50.469 -31.656 1 96.12 285 ASN A CA 1
ATOM 2141 C C . ASN A 1 285 ? 16.125 -51.469 -30.547 1 96.12 285 ASN A C 1
ATOM 2143 O O . ASN A 1 285 ? 15.602 -52.531 -30.828 1 96.12 285 ASN A O 1
ATOM 2147 N N . GLN A 1 286 ? 16.438 -51.094 -29.328 1 95.44 286 GLN A N 1
ATOM 2148 C CA . GLN A 1 286 ? 16.125 -51.969 -28.203 1 95.44 286 GLN A CA 1
ATOM 2149 C C . GLN A 1 286 ? 14.656 -51.906 -27.828 1 95.44 286 GLN A C 1
ATOM 2151 O O . GLN A 1 286 ? 14.148 -52.781 -27.109 1 95.44 286 GLN A O 1
ATOM 2156 N N . VAL A 1 287 ? 14.008 -50.875 -28.234 1 95.56 287 VAL A N 1
ATOM 2157 C CA . VAL A 1 287 ? 12.594 -50.719 -27.922 1 95.56 287 VAL A CA 1
ATOM 2158 C C . VAL A 1 287 ? 11.766 -51.688 -28.797 1 95.56 287 VAL A C 1
ATOM 2160 O O . VAL A 1 287 ? 11.875 -51.656 -30.016 1 95.56 287 VAL A O 1
ATOM 2163 N N . GLU A 1 288 ? 10.992 -52.438 -28.156 1 91.88 288 GLU A N 1
ATOM 2164 C CA . GLU A 1 288 ? 10.195 -53.438 -28.859 1 91.88 288 GLU A CA 1
ATOM 2165 C C . GLU A 1 288 ? 8.82 -52.906 -29.219 1 91.88 288 GLU A C 1
ATOM 2167 O O . GLU A 1 288 ? 8.359 -51.906 -28.625 1 91.88 288 GLU A O 1
ATOM 2172 N N . GLY A 1 289 ? 8.242 -53.5 -30.219 1 87.94 289 GLY A N 1
ATOM 2173 C CA . GLY A 1 289 ? 6.848 -53.219 -30.531 1 87.94 289 GLY A CA 1
ATOM 2174 C C . GLY A 1 289 ? 6.668 -52 -31.422 1 87.94 289 GLY A C 1
ATOM 2175 O O . GLY A 1 289 ? 5.57 -51.438 -31.5 1 87.94 289 GLY A O 1
ATOM 2176 N N . VAL A 1 290 ? 7.688 -51.5 -31.938 1 89.31 290 VAL A N 1
ATOM 2177 C CA . VAL A 1 290 ? 7.566 -50.344 -32.844 1 89.31 290 VAL A CA 1
ATOM 2178 C C . VAL A 1 290 ? 7.793 -50.812 -34.281 1 89.31 290 VAL A C 1
ATOM 2180 O O . VAL A 1 290 ? 8.625 -51.688 -34.531 1 89.31 290 VAL A O 1
ATOM 2183 N N . ALA A 1 291 ? 7.082 -50.188 -35.125 1 88 291 ALA A N 1
ATOM 2184 C CA . ALA A 1 291 ? 7.188 -50.562 -36.562 1 88 291 ALA A CA 1
ATOM 2185 C C . ALA A 1 291 ? 8.461 -50 -37.156 1 88 291 ALA A C 1
ATOM 2187 O O . ALA A 1 291 ? 8.836 -48.844 -36.875 1 88 291 ALA A O 1
ATOM 2188 N N . ALA A 1 292 ? 9.055 -50.844 -38 1 88.94 292 ALA A N 1
ATOM 2189 C CA . ALA A 1 292 ? 10.297 -50.438 -38.656 1 88.94 292 ALA A CA 1
ATOM 2190 C C . ALA A 1 292 ? 10.008 -49.656 -39.938 1 88.94 292 ALA A C 1
ATOM 2192 O O . ALA A 1 292 ? 9.047 -49.938 -40.625 1 88.94 292 ALA A O 1
ATOM 2193 N N . SER A 1 293 ? 10.773 -48.719 -40.125 1 86.56 293 SER A N 1
ATOM 2194 C CA . SER A 1 293 ? 10.781 -47.969 -41.375 1 86.56 293 SER A CA 1
ATOM 2195 C C . SER A 1 293 ? 12.078 -48.219 -42.156 1 86.56 293 SER A C 1
ATOM 2197 O O . SER A 1 293 ? 13.164 -47.906 -41.656 1 86.56 293 SER A O 1
ATOM 2199 N N . ALA A 1 294 ? 11.961 -48.656 -43.375 1 87.94 294 ALA A N 1
ATOM 2200 C CA . ALA A 1 294 ? 13.141 -48.938 -44.188 1 87.94 294 ALA A CA 1
ATOM 2201 C C . ALA A 1 294 ? 13.93 -47.656 -44.438 1 87.94 294 ALA A C 1
ATOM 2203 O O . ALA A 1 294 ? 15.164 -47.688 -44.438 1 87.94 294 ALA A O 1
ATOM 2204 N N . ALA A 1 295 ? 13.141 -46.656 -44.688 1 84.44 295 ALA A N 1
ATOM 2205 C CA . ALA A 1 295 ? 13.789 -45.375 -44.969 1 84.44 295 ALA A CA 1
ATOM 2206 C C . ALA A 1 295 ? 14.609 -44.906 -43.781 1 84.44 295 ALA A C 1
ATOM 2208 O O . ALA A 1 295 ? 15.734 -44.406 -43.938 1 84.44 295 ALA A O 1
ATOM 2209 N N . VAL A 1 296 ? 14.086 -45.062 -42.625 1 89.25 296 VAL A N 1
ATOM 2210 C CA . VAL A 1 296 ? 14.758 -44.625 -41.406 1 89.25 296 VAL A CA 1
ATOM 2211 C C . VAL A 1 296 ? 15.961 -45.5 -41.125 1 89.25 296 VAL A C 1
ATOM 2213 O O . VAL A 1 296 ? 17.031 -45.031 -40.75 1 89.25 296 VAL A O 1
ATOM 2216 N N . LEU A 1 297 ? 15.75 -46.781 -41.344 1 90.88 297 LEU A N 1
ATOM 2217 C CA . LEU A 1 297 ? 16.828 -47.719 -41.094 1 90.88 297 LEU A CA 1
ATOM 2218 C C . LEU A 1 297 ? 18.031 -47.406 -42 1 90.88 297 LEU A C 1
ATOM 2220 O O . LEU A 1 297 ? 19.172 -47.438 -41.531 1 90.88 297 LEU A O 1
ATOM 2224 N N . ARG A 1 298 ? 17.812 -47.094 -43.156 1 89.38 298 ARG A N 1
ATOM 2225 C CA . ARG A 1 298 ? 18.875 -46.781 -44.094 1 89.38 298 ARG A CA 1
ATOM 2226 C C . ARG A 1 298 ? 19.578 -45.469 -43.719 1 89.38 298 ARG A C 1
ATOM 2228 O O . ARG A 1 298 ? 20.812 -45.375 -43.844 1 89.38 298 ARG A O 1
ATOM 2235 N N . ALA A 1 299 ? 18.812 -44.625 -43.312 1 88.06 299 ALA A N 1
ATOM 2236 C CA . ALA A 1 299 ? 19.344 -43.281 -43.094 1 88.06 299 ALA A CA 1
ATOM 2237 C C . ALA A 1 299 ? 20.047 -43.188 -41.75 1 88.06 299 ALA A C 1
ATOM 2239 O O . ALA A 1 299 ? 21 -42.406 -41.594 1 88.06 299 ALA A O 1
ATOM 2240 N N . THR A 1 300 ? 19.656 -43.969 -40.781 1 91.44 300 THR A N 1
ATOM 2241 C CA . THR A 1 300 ? 20.125 -43.656 -39.406 1 91.44 300 THR A CA 1
ATOM 2242 C C . THR A 1 300 ? 20.625 -44.906 -38.719 1 91.44 300 THR A C 1
ATOM 2244 O O . THR A 1 300 ? 21.297 -44.844 -37.688 1 91.44 300 THR A O 1
ATOM 2247 N N . GLY A 1 301 ? 20.203 -46.062 -39.25 1 92.25 301 GLY A N 1
ATOM 2248 C CA . GLY A 1 301 ? 20.531 -47.312 -38.562 1 92.25 301 GLY A CA 1
ATOM 2249 C C . GLY A 1 301 ? 19.516 -47.719 -37.531 1 92.25 301 GLY A C 1
ATOM 2250 O O . GLY A 1 301 ? 19.594 -48.812 -36.969 1 92.25 301 GLY A O 1
ATOM 2251 N N . ALA A 1 302 ? 18.594 -46.938 -37.281 1 95.5 302 ALA A N 1
ATOM 2252 C CA . ALA A 1 302 ? 17.516 -47.25 -36.344 1 95.5 302 ALA A CA 1
ATOM 2253 C C . ALA A 1 302 ? 16.25 -47.688 -37.094 1 95.5 302 ALA A C 1
ATOM 2255 O O . ALA A 1 302 ? 15.938 -47.125 -38.156 1 95.5 302 ALA A O 1
ATOM 2256 N N . LYS A 1 303 ? 15.492 -48.562 -36.562 1 94.62 303 LYS A N 1
ATOM 2257 C CA . LYS A 1 303 ? 14.266 -49 -37.219 1 94.62 303 LYS A CA 1
ATOM 2258 C C . LYS A 1 303 ? 13.203 -47.906 -37.188 1 94.62 303 LYS A C 1
ATOM 2260 O O . LYS A 1 303 ? 12.367 -47.812 -38.094 1 94.62 303 LYS A O 1
ATOM 2265 N N . ALA A 1 304 ? 13.172 -47.219 -36.094 1 95.88 304 ALA A N 1
ATOM 2266 C CA . ALA A 1 304 ? 12.273 -46.062 -35.875 1 95.88 304 ALA A CA 1
ATOM 2267 C C . ALA A 1 304 ? 12.898 -45.031 -34.938 1 95.88 304 ALA A C 1
ATOM 2269 O O . ALA A 1 304 ? 13.797 -45.375 -34.156 1 95.88 304 ALA A O 1
ATOM 2270 N N . VAL A 1 305 ? 12.375 -43.75 -35.062 1 97.12 305 VAL A N 1
ATOM 2271 C CA . VAL A 1 305 ? 12.977 -42.719 -34.219 1 97.12 305 VAL A CA 1
ATOM 2272 C C . VAL A 1 305 ? 11.93 -42.125 -33.281 1 97.12 305 VAL A C 1
ATOM 2274 O O . VAL A 1 305 ? 12.055 -42.219 -32.062 1 97.12 305 VAL A O 1
ATOM 2277 N N . ALA A 1 306 ? 10.828 -41.625 -33.75 1 97.81 306 ALA A N 1
ATOM 2278 C CA . ALA A 1 306 ? 9.859 -40.844 -32.969 1 97.81 306 ALA A CA 1
ATOM 2279 C C . ALA A 1 306 ? 9.281 -41.688 -31.844 1 97.81 306 ALA A C 1
ATOM 2281 O O . ALA A 1 306 ? 9.383 -41.312 -30.672 1 97.81 306 ALA A O 1
ATOM 2282 N N . GLU A 1 307 ? 8.758 -42.875 -32.094 1 98.06 307 GLU A N 1
ATOM 2283 C CA . GLU A 1 307 ? 8.094 -43.719 -31.109 1 98.06 307 GLU A CA 1
ATOM 2284 C C . GLU A 1 307 ? 9.078 -44.25 -30.094 1 98.06 307 GLU A C 1
ATOM 2286 O O . GLU A 1 307 ? 8.898 -44.062 -28.891 1 98.06 307 GLU A O 1
ATOM 2291 N N . PRO A 1 308 ? 10.18 -44.875 -30.547 1 98 308 PRO A N 1
ATOM 2292 C CA . PRO A 1 308 ? 11.094 -45.406 -29.531 1 98 308 PRO A CA 1
ATOM 2293 C C . PRO A 1 308 ? 11.734 -44.312 -28.688 1 98 308 PRO A C 1
ATOM 2295 O O . PRO A 1 308 ? 12 -44.531 -27.5 1 98 308 PRO A O 1
ATOM 2298 N N . ALA A 1 309 ? 12.023 -43.156 -29.281 1 98.12 309 ALA A N 1
ATOM 2299 C CA . ALA A 1 309 ? 12.586 -42.062 -28.516 1 98.12 309 ALA A CA 1
ATOM 2300 C C . ALA A 1 309 ? 11.625 -41.594 -27.422 1 98.12 309 ALA A C 1
ATOM 2302 O O . ALA A 1 309 ? 12.023 -41.375 -26.281 1 98.12 309 ALA A O 1
ATOM 2303 N N . ALA A 1 310 ? 10.344 -41.406 -27.75 1 98.44 310 ALA A N 1
ATOM 2304 C CA . ALA A 1 310 ? 9.328 -41.031 -26.781 1 98.44 310 ALA A CA 1
ATOM 2305 C C . ALA A 1 310 ? 9.219 -42.062 -25.656 1 98.44 310 ALA A C 1
ATOM 2307 O O . ALA A 1 310 ? 9.148 -41.688 -24.469 1 98.44 310 ALA A O 1
ATOM 2308 N N . ILE A 1 311 ? 9.234 -43.312 -26.031 1 98.12 311 ILE A N 1
ATOM 2309 C CA . ILE A 1 311 ? 9.086 -44.406 -25.078 1 98.12 311 ILE A CA 1
ATOM 2310 C C . ILE A 1 311 ? 10.273 -44.406 -24.109 1 98.12 311 ILE A C 1
ATOM 2312 O O . ILE A 1 311 ? 10.102 -44.469 -22.891 1 98.12 311 ILE A O 1
ATOM 2316 N N . LEU A 1 312 ? 11.461 -44.312 -24.672 1 97.88 312 LEU A N 1
ATOM 2317 C CA . LEU A 1 312 ? 12.664 -44.344 -23.844 1 97.88 312 LEU A CA 1
ATOM 2318 C C . LEU A 1 312 ? 12.695 -43.156 -22.891 1 97.88 312 LEU A C 1
ATOM 2320 O O . LEU A 1 312 ? 12.922 -43.312 -21.703 1 97.88 312 LEU A O 1
ATOM 2324 N N . SER A 1 313 ? 12.422 -42.031 -23.422 1 98.12 313 SER A N 1
ATOM 2325 C CA . SER A 1 313 ? 12.539 -40.812 -22.641 1 98.12 313 SER A CA 1
ATOM 2326 C C . SER A 1 313 ? 11.453 -40.719 -21.562 1 98.12 313 SER A C 1
ATOM 2328 O O . SER A 1 313 ? 11.641 -40.094 -20.531 1 98.12 313 SER A O 1
ATOM 2330 N N . SER A 1 314 ? 10.32 -41.375 -21.766 1 97.62 314 SER A N 1
ATOM 2331 C CA . SER A 1 314 ? 9.227 -41.375 -20.797 1 97.62 314 SER A CA 1
ATOM 2332 C C . SER A 1 314 ? 9.438 -42.406 -19.703 1 97.62 314 SER A C 1
ATOM 2334 O O . SER A 1 314 ? 8.617 -42.562 -18.812 1 97.62 314 SER A O 1
ATOM 2336 N N . GLY A 1 315 ? 10.531 -43.156 -19.797 1 95.81 315 GLY A N 1
ATOM 2337 C CA . GLY A 1 315 ? 10.742 -44.281 -18.875 1 95.81 315 GLY A CA 1
ATOM 2338 C C . GLY A 1 315 ? 9.938 -45.5 -19.234 1 95.81 315 GLY A C 1
ATOM 2339 O O . GLY A 1 315 ? 9.367 -46.156 -18.359 1 95.81 315 GLY A O 1
ATOM 2340 N N . ASN A 1 316 ? 9.781 -45.625 -20.516 1 95.06 316 ASN A N 1
ATOM 2341 C CA . ASN A 1 316 ? 9.078 -46.781 -21.094 1 95.06 316 ASN A CA 1
ATOM 2342 C C . ASN A 1 316 ? 7.57 -46.688 -20.859 1 95.06 316 ASN A C 1
ATOM 2344 O O . ASN A 1 316 ? 6.918 -47.688 -20.578 1 95.06 316 ASN A O 1
ATOM 2348 N N . GLY A 1 317 ? 7.035 -45.531 -20.891 1 95.31 317 GLY A N 1
ATOM 2349 C CA . GLY A 1 317 ? 5.602 -45.344 -20.781 1 95.31 317 GLY A CA 1
ATOM 2350 C C . GLY A 1 317 ? 4.848 -45.688 -22.047 1 95.31 317 GLY A C 1
ATOM 2351 O O . GLY A 1 317 ? 5.457 -45.938 -23.094 1 95.31 317 GLY A O 1
ATOM 2352 N N . PRO A 1 318 ? 3.553 -45.781 -21.922 1 96.75 318 PRO A N 1
ATOM 2353 C CA . PRO A 1 318 ? 2.746 -46.125 -23.094 1 96.75 318 PRO A CA 1
ATOM 2354 C C . PRO A 1 318 ? 2.664 -45 -24.125 1 96.75 318 PRO A C 1
ATOM 2356 O O . PRO A 1 318 ? 2.664 -43.844 -23.766 1 96.75 318 PRO A O 1
ATOM 2359 N N . LEU A 1 319 ? 2.494 -45.375 -25.391 1 97.38 319 LEU A N 1
ATOM 2360 C CA . LEU A 1 319 ? 2.266 -44.406 -26.469 1 97.38 319 LEU A CA 1
ATOM 2361 C C . LEU A 1 319 ? 0.811 -43.938 -26.484 1 97.38 319 LEU A C 1
ATOM 2363 O O . LEU A 1 319 ? -0.097 -44.781 -26.641 1 97.38 319 LEU A O 1
ATOM 2367 N N . LEU A 1 320 ? 0.604 -42.688 -26.297 1 97.5 320 LEU A N 1
ATOM 2368 C CA . LEU A 1 320 ? -0.732 -42.125 -26.438 1 97.5 320 LEU A CA 1
ATOM 2369 C C . LEU A 1 320 ? -1.011 -41.75 -27.891 1 97.5 320 LEU A C 1
ATOM 2371 O O . LEU A 1 320 ? -2.162 -41.75 -28.344 1 97.5 320 LEU A O 1
ATOM 2375 N N . VAL A 1 321 ? 0.053 -41.312 -28.562 1 97.69 321 VAL A N 1
ATOM 2376 C CA . VAL A 1 321 ? 0.007 -41.031 -30 1 97.69 321 VAL A CA 1
ATOM 2377 C C . VAL A 1 321 ? 1.065 -41.844 -30.719 1 97.69 321 VAL A C 1
ATOM 2379 O O . VAL A 1 321 ? 2.266 -41.656 -30.531 1 97.69 321 VAL A O 1
ATOM 2382 N N . GLN A 1 322 ? 0.599 -42.688 -31.484 1 96.38 322 GLN A N 1
ATOM 2383 C CA . GLN A 1 322 ? 1.526 -43.438 -32.344 1 96.38 322 GLN A CA 1
ATOM 2384 C C . GLN A 1 322 ? 2.113 -42.531 -33.406 1 96.38 322 GLN A C 1
ATOM 2386 O O . GLN A 1 322 ? 1.687 -41.375 -33.562 1 96.38 322 GLN A O 1
ATOM 2391 N N . LYS A 1 323 ? 2.945 -43.062 -34.156 1 95.38 323 LYS A N 1
ATOM 2392 C CA . LYS A 1 323 ? 3.65 -42.25 -35.156 1 95.38 323 LYS A CA 1
ATOM 2393 C C . LYS A 1 323 ? 2.668 -41.5 -36.062 1 95.38 323 LYS A C 1
ATOM 2395 O O . LYS A 1 323 ? 1.772 -42.094 -36.656 1 95.38 323 LYS A O 1
ATOM 2400 N N . MET A 1 324 ? 2.762 -40.25 -36.031 1 96.12 324 MET A N 1
ATOM 2401 C CA . MET A 1 324 ? 2.045 -39.375 -36.938 1 96.12 324 MET A CA 1
ATOM 2402 C C . MET A 1 324 ? 3.006 -38.688 -37.906 1 96.12 324 MET A C 1
ATOM 2404 O O . MET A 1 324 ? 3.908 -37.969 -37.5 1 96.12 324 MET A O 1
ATOM 2408 N N . LYS A 1 325 ? 2.713 -38.875 -39.219 1 94.62 325 LYS A N 1
ATOM 2409 C CA . LYS A 1 325 ? 3.652 -38.406 -40.219 1 94.62 325 LYS A CA 1
ATOM 2410 C C . LYS A 1 325 ? 3.195 -37.094 -40.844 1 94.62 325 LYS A C 1
ATOM 2412 O O . LYS A 1 325 ? 2.016 -36.938 -41.188 1 94.62 325 LYS A O 1
ATOM 2417 N N . PHE A 1 326 ? 4.07 -36.281 -40.938 1 95.88 326 PHE A N 1
ATOM 2418 C CA . PHE A 1 326 ? 3.973 -35.062 -41.719 1 95.88 326 PHE A CA 1
ATOM 2419 C C . PHE A 1 326 ? 5.027 -35.031 -42.812 1 95.88 326 PHE A C 1
ATOM 2421 O O . PHE A 1 326 ? 5.824 -35.938 -42.938 1 95.88 326 PHE A O 1
ATOM 2428 N N . PRO A 1 327 ? 5.027 -33.969 -43.656 1 93.75 327 PRO A N 1
ATOM 2429 C CA . PRO A 1 327 ? 5.934 -33.969 -44.812 1 93.75 327 PRO A CA 1
ATOM 2430 C C . PRO A 1 327 ? 7.395 -34.188 -44.406 1 93.75 327 PRO A C 1
ATOM 2432 O O . PRO A 1 327 ? 8.094 -35.031 -44.969 1 93.75 327 PRO A O 1
ATOM 2435 N N . ASN A 1 328 ? 7.848 -33.531 -43.344 1 95.75 328 ASN A N 1
ATOM 2436 C CA . ASN A 1 328 ? 9.266 -33.594 -43 1 95.75 328 ASN A CA 1
ATOM 2437 C C . ASN A 1 328 ? 9.469 -33.969 -41.531 1 95.75 328 ASN A C 1
ATOM 2439 O O . ASN A 1 328 ? 10.594 -33.938 -41.031 1 95.75 328 ASN A O 1
ATOM 2443 N N . VAL A 1 329 ? 8.289 -34.312 -40.906 1 96.31 329 VAL A N 1
ATOM 2444 C CA . VAL A 1 329 ? 8.367 -34.531 -39.469 1 96.31 329 VAL A CA 1
ATOM 2445 C C . VAL A 1 329 ? 7.473 -35.688 -39.062 1 96.31 329 VAL A C 1
ATOM 2447 O O . VAL A 1 329 ? 6.418 -35.906 -39.656 1 96.31 329 VAL A O 1
ATOM 2450 N N . THR A 1 330 ? 7.91 -36.469 -38.188 1 96.81 330 THR A N 1
ATOM 2451 C CA . THR A 1 330 ? 7.105 -37.5 -37.5 1 96.81 330 THR A CA 1
ATOM 2452 C C . THR A 1 330 ? 7.055 -37.25 -36 1 96.81 330 THR A C 1
ATOM 2454 O O . THR A 1 330 ? 8.07 -36.938 -35.406 1 96.81 330 THR A O 1
ATOM 2457 N N . VAL A 1 331 ? 5.82 -37.406 -35.5 1 98.19 331 VAL A N 1
ATOM 2458 C CA . VAL A 1 331 ? 5.645 -37.125 -34.062 1 98.19 331 VAL A CA 1
ATOM 2459 C C . VAL A 1 331 ? 5.004 -38.344 -33.375 1 98.19 331 VAL A C 1
ATOM 2461 O O . VAL A 1 331 ? 4.137 -39 -33.969 1 98.19 331 VAL A O 1
ATOM 2464 N N . ALA A 1 332 ? 5.438 -38.656 -32.25 1 98.5 332 ALA A N 1
ATOM 2465 C CA . ALA A 1 332 ? 4.816 -39.594 -31.328 1 98.5 332 ALA A CA 1
ATOM 2466 C C . ALA A 1 332 ? 4.836 -39.062 -29.906 1 98.5 332 ALA A C 1
ATOM 2468 O O . ALA A 1 332 ? 5.703 -38.25 -29.547 1 98.5 332 ALA A O 1
ATOM 2469 N N . ILE A 1 333 ? 3.838 -39.438 -29.125 1 98.75 333 ILE A N 1
ATOM 2470 C CA . ILE A 1 333 ? 3.785 -38.906 -27.766 1 98.75 333 ILE A CA 1
ATOM 2471 C C . ILE A 1 333 ? 3.611 -40.062 -26.781 1 98.75 333 ILE A C 1
ATOM 2473 O O . ILE A 1 333 ? 2.699 -40.906 -26.922 1 98.75 333 ILE A O 1
ATOM 2477 N N . ALA A 1 334 ? 4.508 -40.156 -25.828 1 98.56 334 ALA A N 1
ATOM 2478 C CA . ALA A 1 334 ? 4.43 -41.125 -24.75 1 98.56 334 ALA A CA 1
ATOM 2479 C C . ALA A 1 334 ? 4.074 -40.469 -23.422 1 98.56 334 ALA A C 1
ATOM 2481 O O . ALA A 1 334 ? 4.328 -39.281 -23.219 1 98.56 334 ALA A O 1
ATOM 2482 N N . GLU A 1 335 ? 3.49 -41.281 -22.594 1 98.38 335 GLU A N 1
ATOM 2483 C CA . GLU A 1 335 ? 3.053 -40.781 -21.297 1 98.38 335 GLU A CA 1
ATOM 2484 C C . GLU A 1 335 ? 4.02 -41.219 -20.188 1 98.38 335 GLU A C 1
ATOM 2486 O O . GLU A 1 335 ? 4.512 -42.344 -20.188 1 98.38 335 GLU A O 1
ATOM 2491 N N . ILE A 1 336 ? 4.332 -40.312 -19.328 1 97.5 336 ILE A N 1
ATOM 2492 C CA . ILE A 1 336 ? 5.09 -40.625 -18.125 1 97.5 336 ILE A CA 1
ATOM 2493 C C . ILE A 1 336 ? 4.137 -41.062 -17.016 1 97.5 336 ILE A C 1
ATOM 2495 O O . ILE A 1 336 ? 3.213 -40.344 -16.656 1 97.5 336 ILE A O 1
ATOM 2499 N N . CYS A 1 337 ? 4.348 -42.156 -16.438 1 94.81 337 CYS A N 1
ATOM 2500 C CA . CYS A 1 337 ? 3.41 -42.781 -15.5 1 94.81 337 CYS A CA 1
ATOM 2501 C C . CYS A 1 337 ? 3.441 -42.062 -14.156 1 94.81 337 CYS A C 1
ATOM 2503 O O . CYS A 1 337 ? 2.424 -41.969 -13.469 1 94.81 337 CYS A O 1
ATOM 2505 N N . GLN A 1 338 ? 4.59 -41.594 -13.727 1 93.88 338 GLN A N 1
ATOM 2506 C CA . GLN A 1 338 ? 4.73 -40.875 -12.469 1 93.88 338 GLN A CA 1
ATOM 2507 C C . GLN A 1 338 ? 5.355 -39.5 -12.688 1 93.88 338 GLN A C 1
ATOM 2509 O O . GLN A 1 338 ? 6.488 -39.25 -12.266 1 93.88 338 GLN A O 1
ATOM 2514 N N . PRO A 1 339 ? 4.555 -38.625 -13.195 1 94.81 339 PRO A N 1
ATOM 2515 C CA . PRO A 1 339 ? 5.105 -37.312 -13.555 1 94.81 339 PRO A CA 1
ATOM 2516 C C . PRO A 1 339 ? 5.238 -36.375 -12.352 1 94.81 339 PRO A C 1
ATOM 2518 O O . PRO A 1 339 ? 5.977 -35.375 -12.414 1 94.81 339 PRO A O 1
ATOM 2521 N N . CYS A 1 340 ? 4.531 -36.625 -11.273 1 90.56 340 CYS A N 1
ATOM 2522 C CA . CYS A 1 340 ? 4.477 -35.719 -10.141 1 90.56 340 CYS A CA 1
ATOM 2523 C C . CYS A 1 340 ? 5.457 -36.125 -9.055 1 90.56 340 CYS A C 1
ATOM 2525 O O . CYS A 1 340 ? 5.227 -37.125 -8.344 1 90.56 340 CYS A O 1
ATOM 2527 N N . THR A 1 341 ? 6.613 -35.656 -9.078 1 80.31 341 THR A N 1
ATOM 2528 C CA . THR A 1 341 ? 7.594 -36 -8.055 1 80.31 341 THR A CA 1
ATOM 2529 C C . THR A 1 341 ? 8.023 -34.75 -7.281 1 80.31 341 THR A C 1
ATOM 2531 O O . THR A 1 341 ? 7.898 -33.625 -7.777 1 80.31 341 THR A O 1
ATOM 2534 N N . LEU A 1 342 ? 8.203 -34.875 -5.938 1 68.88 342 LEU A N 1
ATOM 2535 C CA . LEU A 1 342 ? 8.656 -33.75 -5.133 1 68.88 342 LEU A CA 1
ATOM 2536 C C . LEU A 1 342 ? 10.062 -33.312 -5.551 1 68.88 342 LEU A C 1
ATOM 2538 O O . LEU A 1 342 ? 10.891 -34.156 -5.922 1 68.88 342 LEU A O 1
ATOM 2542 N N . PRO A 1 343 ? 10.109 -31.969 -5.664 1 55.59 343 PRO A N 1
ATOM 2543 C CA . PRO A 1 343 ? 11.484 -31.547 -5.934 1 55.59 343 PRO A CA 1
ATOM 2544 C C . PRO A 1 343 ? 12.484 -32.125 -4.93 1 55.59 343 PRO A C 1
ATOM 2546 O O . PRO A 1 343 ? 12.141 -32.344 -3.771 1 55.59 343 PRO A O 1
ATOM 2549 N N . THR A 1 344 ? 13.508 -32.781 -5.402 1 47.25 344 THR A N 1
ATOM 2550 C CA . THR A 1 344 ? 14.562 -33.344 -4.559 1 47.25 344 THR A CA 1
ATOM 2551 C C . THR A 1 344 ? 14.914 -32.375 -3.434 1 47.25 344 THR A C 1
ATOM 2553 O O . THR A 1 344 ? 15.375 -32.781 -2.371 1 47.25 344 THR A O 1
ATOM 2556 N N . THR A 1 345 ? 14.852 -31.141 -3.586 1 41.47 345 THR A N 1
ATOM 2557 C CA . THR A 1 345 ? 15.281 -30.25 -2.504 1 41.47 345 THR A CA 1
ATOM 2558 C C . THR A 1 345 ? 14.367 -30.406 -1.29 1 41.47 345 THR A C 1
ATOM 2560 O O . THR A 1 345 ? 14.758 -30.062 -0.17 1 41.47 345 THR A O 1
ATOM 2563 N N . LEU A 1 346 ? 13.195 -30.688 -1.472 1 38.03 346 LEU A N 1
ATOM 2564 C CA . LEU A 1 346 ? 12.312 -30.812 -0.314 1 38.03 346 LEU A CA 1
ATOM 2565 C C . LEU A 1 346 ? 12.383 -32.219 0.271 1 38.03 346 LEU A C 1
ATOM 2567 O O . LEU A 1 346 ? 11.703 -32.5 1.258 1 38.03 346 LEU A O 1
ATOM 2571 N N . MET A 1 347 ? 12.875 -33.094 -0.39 1 33.03 347 MET A N 1
ATOM 2572 C CA . MET A 1 347 ? 13.008 -34.438 0.194 1 33.03 347 MET A CA 1
ATOM 2573 C C . MET A 1 347 ? 14.086 -34.438 1.27 1 33.03 347 MET A C 1
ATOM 2575 O O . MET A 1 347 ? 14.211 -35.406 2.016 1 33.03 347 MET A O 1
ATOM 2579 N N . THR A 1 348 ? 15.102 -33.625 1.188 1 29.33 348 THR A N 1
ATOM 2580 C CA . THR A 1 348 ? 16.094 -33.719 2.248 1 29.33 348 THR A CA 1
ATOM 2581 C C . THR A 1 348 ? 15.656 -32.938 3.477 1 29.33 348 THR A C 1
ATOM 2583 O O . THR A 1 348 ? 15.133 -31.812 3.35 1 29.33 348 THR A O 1
ATOM 2586 N N . MET B 1 1 ? -20.297 42.031 35.281 1 23.41 1 MET B N 1
ATOM 2587 C CA . MET B 1 1 ? -20.359 40.656 34.812 1 23.41 1 MET B CA 1
ATOM 2588 C C . MET B 1 1 ? -20.453 40.562 33.312 1 23.41 1 MET B C 1
ATOM 2590 O O . MET B 1 1 ? -21.438 41.031 32.719 1 23.41 1 MET B O 1
ATOM 2594 N N . LEU B 1 2 ? -19.375 40.75 32.625 1 28.77 2 LEU B N 1
ATOM 2595 C CA . LEU B 1 2 ? -19.234 40.719 31.172 1 28.77 2 LEU B CA 1
ATOM 2596 C C . LEU B 1 2 ? -19.828 39.438 30.594 1 28.77 2 LEU B C 1
ATOM 2598 O O . LEU B 1 2 ? -19.328 38.344 30.859 1 28.77 2 LEU B O 1
ATOM 2602 N N . VAL B 1 3 ? -21.125 39.469 30.453 1 28.44 3 VAL B N 1
ATOM 2603 C CA . VAL B 1 3 ? -21.703 38.281 29.844 1 28.44 3 VAL B CA 1
ATOM 2604 C C . VAL B 1 3 ? -21.125 38.062 28.438 1 28.44 3 VAL B C 1
ATOM 2606 O O . VAL B 1 3 ? -21.359 38.875 27.531 1 28.44 3 VAL B O 1
ATOM 2609 N N . ALA B 1 4 ? -19.922 37.562 28.328 1 35.75 4 ALA B N 1
ATOM 2610 C CA . ALA B 1 4 ? -19.453 37.062 27.031 1 35.75 4 ALA B CA 1
ATOM 2611 C C . ALA B 1 4 ? -20.531 36.219 26.344 1 35.75 4 ALA B C 1
ATOM 2613 O O . ALA B 1 4 ? -21.141 35.344 26.953 1 35.75 4 ALA B O 1
ATOM 2614 N N . HIS B 1 5 ? -21.422 36.906 25.656 1 33.62 5 HIS B N 1
ATOM 2615 C CA . HIS B 1 5 ? -22.328 36.062 24.875 1 33.62 5 HIS B CA 1
ATOM 2616 C C . HIS B 1 5 ? -21.578 34.906 24.234 1 33.62 5 HIS B C 1
ATOM 2618 O O . HIS B 1 5 ? -20.406 35 23.891 1 33.62 5 HIS B O 1
ATOM 2624 N N . PRO B 1 6 ? -22.172 33.719 24.438 1 33.25 6 PRO B N 1
ATOM 2625 C CA . PRO B 1 6 ? -21.578 32.5 23.875 1 33.25 6 PRO B CA 1
ATOM 2626 C C . PRO B 1 6 ? -21.188 32.656 22.406 1 33.25 6 PRO B C 1
ATOM 2628 O O . PRO B 1 6 ? -21.906 33.344 21.656 1 33.25 6 PRO B O 1
ATOM 2631 N N . THR B 1 7 ? -20.016 32.969 22.094 1 33.91 7 THR B N 1
ATOM 2632 C CA . THR B 1 7 ? -19.469 32.812 20.75 1 33.91 7 THR B CA 1
ATOM 2633 C C . THR B 1 7 ? -20.188 31.688 20.016 1 33.91 7 THR B C 1
ATOM 2635 O O . THR B 1 7 ? -20.25 30.562 20.516 1 33.91 7 THR B O 1
ATOM 2638 N N . PHE B 1 8 ? -21.281 31.984 19.312 1 31.64 8 PHE B N 1
ATOM 2639 C CA . PHE B 1 8 ? -21.859 30.984 18.422 1 31.64 8 PHE B CA 1
ATOM 2640 C C . PHE B 1 8 ? -20.766 30.234 17.656 1 31.64 8 PHE B C 1
ATOM 2642 O O . PHE B 1 8 ? -20.234 30.75 16.672 1 31.64 8 PHE B O 1
ATOM 2649 N N . TYR B 1 9 ? -19.844 29.812 18.344 1 31.66 9 TYR B N 1
ATOM 2650 C CA . TYR B 1 9 ? -19.062 28.828 17.578 1 31.66 9 TYR B CA 1
ATOM 2651 C C . TYR B 1 9 ? -19.969 27.75 17 1 31.66 9 TYR B C 1
ATOM 2653 O O . TYR B 1 9 ? -20.609 27 17.734 1 31.66 9 TYR B O 1
ATOM 2661 N N . SER B 1 10 ? -20.766 28.141 16.047 1 32.19 10 SER B N 1
ATOM 2662 C CA . SER B 1 10 ? -21.297 26.922 15.438 1 32.19 10 SER B CA 1
ATOM 2663 C C . SER B 1 10 ? -20.25 25.828 15.406 1 32.19 10 SER B C 1
ATOM 2665 O O . SER B 1 10 ? -19.172 26 14.828 1 32.19 10 SER B O 1
ATOM 2667 N N . PRO B 1 11 ? -20.188 25.172 16.5 1 33.81 11 PRO B N 1
ATOM 2668 C CA . PRO B 1 11 ? -19.281 24.047 16.312 1 33.81 11 PRO B CA 1
ATOM 2669 C C . PRO B 1 11 ? -19.328 23.453 14.906 1 33.81 11 PRO B C 1
ATOM 2671 O O . PRO B 1 11 ? -20.406 23.359 14.32 1 33.81 11 PRO B O 1
ATOM 2674 N N . GLN B 1 12 ? -18.672 23.984 14 1 33.31 12 GLN B N 1
ATOM 2675 C CA . GLN B 1 12 ? -18.562 23.094 12.852 1 33.31 12 GLN B CA 1
ATOM 2676 C C . GLN B 1 12 ? -18.922 21.656 13.227 1 33.31 12 GLN B C 1
ATOM 2678 O O . GLN B 1 12 ? -18.391 21.109 14.188 1 33.31 12 GLN B O 1
ATOM 2683 N N . LYS B 1 13 ? -20.109 21.438 13.156 1 38.28 13 LYS B N 1
ATOM 2684 C CA . LYS B 1 13 ? -20.484 20.047 13.352 1 38.28 13 LYS B CA 1
ATOM 2685 C C . LYS B 1 13 ? -19.312 19.109 13.062 1 38.28 13 LYS B C 1
ATOM 2687 O O . LYS B 1 13 ? -18.875 18.969 11.922 1 38.28 13 LYS B O 1
ATOM 2692 N N . LYS B 1 14 ? -18.297 19.109 13.961 1 45.12 14 LYS B N 1
ATOM 2693 C CA . LYS B 1 14 ? -17.344 18 13.797 1 45.12 14 LYS B CA 1
ATOM 2694 C C . LYS B 1 14 ? -18.062 16.75 13.312 1 45.12 14 LYS B C 1
ATOM 2696 O O . LYS B 1 14 ? -18.844 16.141 14.055 1 45.12 14 LYS B O 1
ATOM 2701 N N . HIS B 1 15 ? -18.43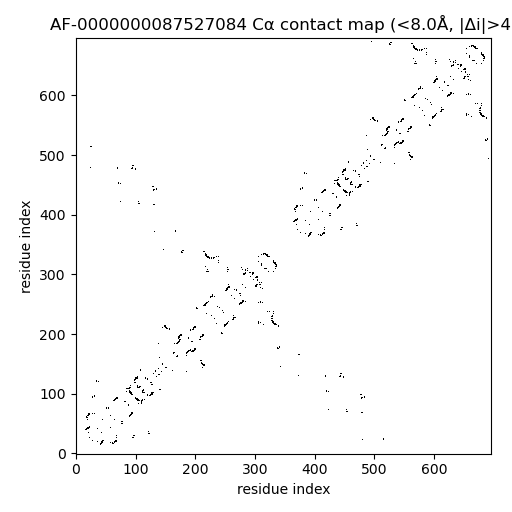8 16.734 12.102 1 55.5 15 HIS B N 1
ATOM 2702 C CA . HIS B 1 15 ? -19.062 15.508 11.625 1 55.5 15 HIS B CA 1
ATOM 2703 C C . HIS B 1 15 ? -18.344 14.281 12.195 1 55.5 15 HIS B C 1
ATOM 2705 O O . HIS B 1 15 ? -17.141 14.32 12.461 1 55.5 15 HIS B O 1
ATOM 2711 N N . ALA B 1 16 ? -19.031 13.492 12.961 1 65.94 16 ALA B N 1
ATOM 2712 C CA . ALA B 1 16 ? -18.531 12.258 13.547 1 65.94 16 ALA B CA 1
ATOM 2713 C C . ALA B 1 16 ? -17.703 11.461 12.539 1 65.94 16 ALA B C 1
ATOM 2715 O O . ALA B 1 16 ? -18.109 11.312 11.383 1 65.94 16 ALA B O 1
ATOM 2716 N N . ILE B 1 17 ? -16.453 11.289 12.891 1 73.38 17 ILE B N 1
ATOM 2717 C CA . ILE B 1 17 ? -15.57 10.484 12.062 1 73.38 17 ILE B CA 1
ATOM 2718 C C . ILE B 1 17 ? -16.25 9.164 11.703 1 73.38 17 ILE B C 1
ATOM 2720 O O . ILE B 1 17 ? -16.812 8.492 12.57 1 73.38 17 ILE B O 1
ATOM 2724 N N . THR B 1 18 ? -16.312 8.906 10.438 1 88.69 18 THR B N 1
ATOM 2725 C CA . THR B 1 18 ? -16.969 7.691 9.969 1 88.69 18 THR B CA 1
ATOM 2726 C C . THR B 1 18 ? -15.93 6.707 9.422 1 88.69 18 THR B C 1
ATOM 2728 O O . THR B 1 18 ? -14.953 7.109 8.797 1 88.69 18 THR B O 1
ATOM 2731 N N . HIS B 1 19 ? -16.172 5.43 9.828 1 94.38 19 HIS B N 1
ATOM 2732 C CA . HIS B 1 19 ? -15.273 4.355 9.398 1 94.38 19 HIS B CA 1
ATOM 2733 C C . HIS B 1 19 ? -16.016 3.34 8.539 1 94.38 19 HIS B C 1
ATOM 2735 O O . HIS B 1 19 ? -17.109 2.889 8.898 1 94.38 19 HIS B O 1
ATOM 2741 N N . SER B 1 20 ? -15.477 2.986 7.387 1 96.31 20 SER B N 1
ATOM 2742 C CA . SER B 1 20 ? -15.945 1.85 6.602 1 96.31 20 SER B CA 1
ATOM 2743 C C . SER B 1 20 ? -15.109 0.604 6.875 1 96.31 20 SER B C 1
ATOM 2745 O O . SER B 1 20 ? -13.883 0.651 6.824 1 96.31 20 SER B O 1
ATOM 2747 N N . ILE B 1 21 ? -15.781 -0.434 7.234 1 97.75 21 ILE B N 1
ATOM 2748 C CA . ILE B 1 21 ? -15.117 -1.719 7.41 1 97.75 21 ILE B CA 1
ATOM 2749 C C . ILE B 1 21 ? -15.414 -2.619 6.211 1 97.75 21 ILE B C 1
ATOM 2751 O O . ILE B 1 21 ? -16.562 -2.941 5.941 1 97.75 21 ILE B O 1
ATOM 2755 N N . ILE B 1 22 ? -14.398 -3.084 5.449 1 97.69 22 ILE B N 1
ATOM 2756 C CA . ILE B 1 22 ? -14.57 -3.803 4.191 1 97.69 22 ILE B CA 1
ATOM 2757 C C . ILE B 1 22 ? -13.891 -5.164 4.273 1 97.69 22 ILE B C 1
ATOM 2759 O O . ILE B 1 22 ? -12.688 -5.281 4.031 1 97.69 22 ILE B O 1
ATOM 2763 N N . PRO B 1 23 ? -14.609 -6.234 4.5 1 96.94 23 PRO B N 1
ATOM 2764 C CA . PRO B 1 23 ? -14.07 -7.594 4.523 1 96.94 23 PRO B CA 1
ATOM 2765 C C . PRO B 1 23 ? -14.086 -8.266 3.152 1 96.94 23 PRO B C 1
ATOM 2767 O O . PRO B 1 23 ? -14.852 -7.852 2.273 1 96.94 23 PRO B O 1
ATOM 2770 N N . LEU B 1 24 ? -13.258 -9.219 2.926 1 94.19 24 LEU B N 1
ATOM 2771 C CA . LEU B 1 24 ? -13.234 -9.945 1.662 1 94.19 24 LEU B CA 1
ATOM 2772 C C . LEU B 1 24 ? -13.609 -11.406 1.87 1 94.19 24 LEU B C 1
ATOM 2774 O O . LEU B 1 24 ? -14.453 -11.945 1.142 1 94.19 24 LEU B O 1
ATOM 2778 N N . THR B 1 25 ? -13.117 -12.047 2.902 1 92.62 25 THR B N 1
ATOM 2779 C CA . THR B 1 25 ? -13.336 -13.469 3.156 1 92.62 25 THR B CA 1
ATOM 2780 C C . THR B 1 25 ? -14.477 -13.672 4.148 1 92.62 25 THR B C 1
ATOM 2782 O O . THR B 1 25 ? -14.953 -12.719 4.758 1 92.62 25 THR B O 1
ATOM 2785 N N . LYS B 1 26 ? -14.883 -14.93 4.336 1 93.31 26 LYS B N 1
ATOM 2786 C CA . LYS B 1 26 ? -15.906 -15.258 5.328 1 93.31 26 LYS B CA 1
ATOM 2787 C C . LYS B 1 26 ? -15.43 -14.922 6.734 1 93.31 26 LYS B C 1
ATOM 2789 O O . LYS B 1 26 ? -16.172 -14.32 7.52 1 93.31 26 LYS B O 1
ATOM 2794 N N . GLY B 1 27 ? -14.25 -15.273 7.051 1 93.88 27 GLY B N 1
ATOM 2795 C CA . GLY B 1 27 ? -13.68 -14.914 8.344 1 93.88 27 GLY B CA 1
ATOM 2796 C C . GLY B 1 27 ? -13.555 -13.414 8.531 1 93.88 27 GLY B C 1
ATOM 2797 O O . GLY B 1 27 ? -13.773 -12.898 9.633 1 93.88 27 GLY B O 1
ATOM 2798 N N . GLY B 1 28 ? -13.195 -12.758 7.484 1 95.75 28 GLY B N 1
ATOM 2799 C CA . GLY B 1 28 ? -13.125 -11.312 7.52 1 95.75 28 GLY B CA 1
ATOM 2800 C C . GLY B 1 28 ? -14.461 -10.656 7.82 1 95.75 28 GLY B C 1
ATOM 2801 O O . GLY B 1 28 ? -14.523 -9.664 8.555 1 95.75 28 GLY B O 1
ATOM 2802 N N . LYS B 1 29 ? -15.531 -11.219 7.27 1 95.69 29 LYS B N 1
ATOM 2803 C CA . LYS B 1 29 ? -16.875 -10.695 7.512 1 95.69 29 LYS B CA 1
ATOM 2804 C C . LYS B 1 29 ? -17.266 -10.844 8.984 1 95.69 29 LYS B C 1
ATOM 2806 O O . LYS B 1 29 ? -17.891 -9.945 9.555 1 95.69 29 LYS B O 1
ATOM 2811 N N . GLN B 1 30 ? -16.938 -11.914 9.531 1 96.12 30 GLN B N 1
ATOM 2812 C CA . GLN B 1 30 ? -17.203 -12.125 10.945 1 96.12 30 GLN B CA 1
ATOM 2813 C C . GLN B 1 30 ? -16.453 -11.117 11.805 1 96.12 30 GLN B C 1
ATOM 2815 O O . GLN B 1 30 ? -17.016 -10.555 12.75 1 96.12 30 GLN B O 1
ATOM 2820 N N . LEU B 1 31 ? -15.219 -10.945 11.477 1 96.81 31 LEU B N 1
ATOM 2821 C CA . LEU B 1 31 ? -14.414 -9.969 12.203 1 96.81 31 LEU B CA 1
ATOM 2822 C C . LEU B 1 31 ? -14.977 -8.562 12.039 1 96.81 31 LEU B C 1
ATOM 2824 O O . LEU B 1 31 ? -14.984 -7.781 12.992 1 96.81 31 LEU B O 1
ATOM 2828 N N . ALA B 1 32 ? -15.398 -8.242 10.875 1 97.44 32 ALA B N 1
ATOM 2829 C CA . ALA B 1 32 ? -15.984 -6.934 10.602 1 97.44 32 ALA B CA 1
ATOM 2830 C C . ALA B 1 32 ? -17.203 -6.684 11.477 1 97.44 32 ALA B C 1
ATOM 2832 O O . ALA B 1 32 ? -17.375 -5.582 12.008 1 97.44 32 ALA B O 1
ATOM 2833 N N . GLN B 1 33 ? -17.984 -7.656 11.602 1 95.75 33 GLN B N 1
ATOM 2834 C CA . GLN B 1 33 ? -19.188 -7.535 12.43 1 95.75 33 GLN B CA 1
ATOM 2835 C C . GLN B 1 33 ? -18.828 -7.305 13.898 1 95.75 33 GLN B C 1
ATOM 2837 O O . GLN B 1 33 ? -19.422 -6.469 14.57 1 95.75 33 GLN B O 1
ATOM 2842 N N . ARG B 1 34 ? -17.891 -8.016 14.297 1 96 34 ARG B N 1
ATOM 2843 C CA . ARG B 1 34 ? -17.406 -7.828 15.656 1 96 34 ARG B CA 1
ATOM 2844 C C . ARG B 1 34 ? -16.875 -6.414 15.859 1 96 34 ARG B C 1
ATOM 2846 O O . ARG B 1 34 ? -17.203 -5.758 16.859 1 96 34 ARG B O 1
ATOM 2853 N N . LEU B 1 35 ? -16.094 -5.969 14.977 1 96.31 35 LEU B N 1
ATOM 2854 C CA . LEU B 1 35 ? -15.461 -4.656 15.078 1 96.31 35 LEU B CA 1
ATOM 2855 C C . LEU B 1 35 ? -16.516 -3.549 15.055 1 96.31 35 LEU B C 1
ATOM 2857 O O . LEU B 1 35 ? -16.344 -2.52 15.711 1 96.31 35 LEU B O 1
ATOM 2861 N N . THR B 1 36 ? -17.562 -3.701 14.289 1 93.88 36 THR B N 1
ATOM 2862 C CA . THR B 1 36 ? -18.609 -2.689 14.18 1 93.88 36 THR B CA 1
ATOM 2863 C C . THR B 1 36 ? -19.297 -2.475 15.523 1 93.88 36 THR B C 1
ATOM 2865 O O . THR B 1 36 ? -19.719 -1.361 15.836 1 93.88 36 THR B O 1
ATOM 2868 N N . THR B 1 37 ? -19.375 -3.441 16.328 1 94 37 THR B N 1
ATOM 2869 C CA . THR B 1 37 ? -20 -3.34 17.641 1 94 37 THR B CA 1
ATOM 2870 C C . THR B 1 37 ? -19.078 -2.615 18.625 1 94 37 THR B C 1
ATOM 2872 O O . THR B 1 37 ? -19.547 -1.996 19.578 1 94 37 THR B O 1
ATOM 2875 N N . LEU B 1 38 ? -17.859 -2.611 18.344 1 94.38 38 LEU B N 1
ATOM 2876 C CA . LEU B 1 38 ? -16.875 -2.09 19.281 1 94.38 38 LEU B CA 1
ATOM 2877 C C . LEU B 1 38 ? -16.438 -0.681 18.891 1 94.38 38 LEU B C 1
ATOM 2879 O O . LEU B 1 38 ? -15.961 0.081 19.734 1 94.38 38 LEU B O 1
ATOM 2883 N N . LEU B 1 39 ? -16.562 -0.382 17.641 1 94.25 39 LEU B N 1
ATOM 2884 C CA . LEU B 1 39 ? -16.078 0.887 17.109 1 94.25 39 LEU B CA 1
ATOM 2885 C C . LEU B 1 39 ? -17.234 1.768 16.656 1 94.25 39 LEU B C 1
ATOM 2887 O O . LEU B 1 39 ? -17.703 1.647 15.531 1 94.25 39 LEU B O 1
ATOM 2891 N N . PRO B 1 40 ? -17.562 2.744 17.438 1 90.06 40 PRO B N 1
ATOM 2892 C CA . PRO B 1 40 ? -18.672 3.631 17.047 1 90.06 40 PRO B CA 1
ATOM 2893 C C . PRO B 1 40 ? -18.391 4.379 15.75 1 90.06 40 PRO B C 1
ATOM 2895 O O . PRO B 1 40 ? -17.234 4.73 15.477 1 90.06 40 PRO B O 1
ATOM 2898 N N . GLY B 1 41 ? -19.438 4.605 14.961 1 90 41 GLY B N 1
ATOM 2899 C CA . GLY B 1 41 ? -19.297 5.352 13.719 1 90 41 GLY B CA 1
ATOM 2900 C C . GLY B 1 41 ? -18.812 4.504 12.562 1 90 41 GLY B C 1
ATOM 2901 O O . GLY B 1 41 ? -18.359 5.031 11.539 1 90 41 GLY B O 1
ATOM 2902 N N . SER B 1 42 ? -18.828 3.164 12.781 1 93.31 42 SER B N 1
ATOM 2903 C CA . SER B 1 42 ? -18.344 2.275 11.734 1 93.31 42 SER B CA 1
ATOM 2904 C C . SER B 1 42 ? -19.5 1.58 11.023 1 93.31 42 SER B C 1
ATOM 2906 O O . SER B 1 42 ? -20.547 1.332 11.617 1 93.31 42 SER B O 1
ATOM 2908 N N . THR B 1 43 ? -19.312 1.335 9.695 1 94.31 43 THR B N 1
ATOM 2909 C CA . THR B 1 43 ? -20.266 0.61 8.859 1 94.31 43 THR B CA 1
ATOM 2910 C C . THR B 1 43 ? -19.562 -0.46 8.039 1 94.31 43 THR B C 1
ATOM 2912 O O . THR B 1 43 ? -18.469 -0.223 7.5 1 94.31 43 THR B O 1
ATOM 2915 N N . VAL B 1 44 ? -20.234 -1.632 7.961 1 95.31 44 VAL B N 1
ATOM 2916 C CA . VAL B 1 44 ? -19.656 -2.713 7.16 1 95.31 44 VAL B CA 1
ATOM 2917 C C . VAL B 1 44 ? -20.141 -2.588 5.715 1 95.31 44 VAL B C 1
ATOM 2919 O O . VAL B 1 44 ? -21.328 -2.441 5.461 1 95.31 44 VAL B O 1
ATOM 2922 N N . ILE B 1 45 ? -19.203 -2.604 4.805 1 94.19 45 ILE B N 1
ATOM 2923 C CA . ILE B 1 45 ? -19.5 -2.623 3.377 1 94.19 45 ILE B CA 1
ATOM 2924 C C . ILE B 1 45 ? -19 -3.93 2.766 1 94.19 45 ILE B C 1
ATOM 2926 O O . ILE B 1 45 ? -17.797 -4.113 2.582 1 94.19 45 ILE B O 1
ATOM 2930 N N . THR B 1 46 ? -19.844 -4.809 2.396 1 90.25 46 THR B N 1
ATOM 2931 C CA . THR B 1 46 ? -19.484 -6.105 1.839 1 90.25 46 THR B CA 1
ATOM 2932 C C . THR B 1 46 ? -19.391 -6.035 0.317 1 90.25 46 THR B C 1
ATOM 2934 O O . THR B 1 46 ? -20.25 -5.441 -0.334 1 90.25 46 THR B O 1
ATOM 2937 N N . SER B 1 47 ? -18.312 -6.586 -0.184 1 85.38 47 SER B N 1
ATOM 2938 C CA . SER B 1 47 ? -18.109 -6.59 -1.628 1 85.38 47 SER B CA 1
ATOM 2939 C C . SER B 1 47 ? -19 -7.617 -2.314 1 85.38 47 SER B C 1
ATOM 2941 O O . SER B 1 47 ? -19.172 -8.734 -1.816 1 85.38 47 SER B O 1
ATOM 2943 N N . GLN B 1 48 ? -19.656 -7.23 -3.404 1 80.12 48 GLN B N 1
ATOM 2944 C CA . GLN B 1 48 ? -20.453 -8.141 -4.219 1 80.12 48 GLN B CA 1
ATOM 2945 C C . GLN B 1 48 ? -19.656 -8.648 -5.418 1 80.12 48 GLN B C 1
ATOM 2947 O O . GLN B 1 48 ? -20.156 -8.672 -6.539 1 80.12 48 GLN B O 1
ATOM 2952 N N . GLY B 1 49 ? -18.391 -8.891 -5.227 1 78.25 49 GLY B N 1
ATOM 2953 C CA . GLY B 1 49 ? -17.609 -9.523 -6.27 1 78.25 49 GLY B CA 1
ATOM 2954 C C . GLY B 1 49 ? -16.531 -8.625 -6.828 1 78.25 49 GLY B C 1
ATOM 2955 O O . GLY B 1 49 ? -15.586 -9.094 -7.477 1 78.25 49 GLY B O 1
ATOM 2956 N N . ASN B 1 50 ? -16.656 -7.383 -6.648 1 90.69 50 ASN B N 1
ATOM 2957 C CA . ASN B 1 50 ? -15.656 -6.469 -7.18 1 90.69 50 ASN B CA 1
ATOM 2958 C C . ASN B 1 50 ? -15.07 -5.582 -6.086 1 90.69 50 ASN B C 1
ATOM 2960 O O . ASN B 1 50 ? -15.602 -4.508 -5.801 1 90.69 50 ASN B O 1
ATOM 2964 N N . ILE B 1 51 ? -14.031 -5.883 -5.621 1 93.69 51 ILE B N 1
ATOM 2965 C CA . ILE B 1 51 ? -13.406 -5.211 -4.488 1 93.69 51 ILE B CA 1
ATOM 2966 C C . ILE B 1 51 ? -12.938 -3.82 -4.91 1 93.69 51 ILE B C 1
ATOM 2968 O O . ILE B 1 51 ? -12.977 -2.877 -4.117 1 93.69 51 ILE B O 1
ATOM 2972 N N . HIS B 1 52 ? -12.539 -3.617 -6.16 1 94.38 52 HIS B N 1
ATOM 2973 C CA . HIS B 1 52 ? -12.086 -2.322 -6.656 1 94.38 52 HIS B CA 1
ATOM 2974 C C . HIS B 1 52 ? -13.211 -1.289 -6.605 1 94.38 52 HIS B C 1
ATOM 2976 O O . HIS B 1 52 ? -13 -0.165 -6.145 1 94.38 52 HIS B O 1
ATOM 2982 N N . ARG B 1 53 ? -14.328 -1.717 -7.02 1 94.12 53 ARG B N 1
ATOM 2983 C CA . ARG B 1 53 ? -15.484 -0.827 -7.012 1 94.12 53 ARG B CA 1
ATOM 2984 C C . ARG B 1 53 ? -15.914 -0.504 -5.586 1 94.12 53 ARG B C 1
ATOM 2986 O O . ARG B 1 53 ? -16.281 0.635 -5.285 1 94.12 53 ARG B O 1
ATOM 2993 N N . THR B 1 54 ? -15.914 -1.465 -4.746 1 95.62 54 THR B N 1
ATOM 2994 C CA . THR B 1 54 ? -16.312 -1.288 -3.357 1 95.62 54 THR B CA 1
ATOM 2995 C C . THR B 1 54 ? -15.398 -0.292 -2.652 1 95.62 54 THR B C 1
ATOM 2997 O O . THR B 1 54 ? -15.867 0.615 -1.964 1 95.62 54 THR B O 1
ATOM 3000 N N . LEU B 1 55 ? -14.125 -0.393 -2.838 1 96.25 55 LEU B N 1
ATOM 3001 C CA . LEU B 1 55 ? -13.164 0.495 -2.197 1 96.25 55 LEU B CA 1
ATOM 3002 C C . LEU B 1 55 ? -13.258 1.904 -2.773 1 96.25 55 LEU B C 1
ATOM 3004 O O . LEU B 1 55 ? -13.102 2.889 -2.045 1 96.25 55 LEU B O 1
ATOM 3008 N N . ALA B 1 56 ? -13.523 1.999 -4.066 1 95.56 56 ALA B N 1
ATOM 3009 C CA . ALA B 1 56 ? -13.68 3.307 -4.699 1 95.56 56 ALA B CA 1
ATOM 3010 C C . ALA B 1 56 ? -14.852 4.074 -4.105 1 95.56 56 ALA B C 1
ATOM 3012 O O . ALA B 1 56 ? -14.758 5.277 -3.863 1 95.56 56 ALA B O 1
ATOM 3013 N N . GLN B 1 57 ? -15.914 3.379 -3.865 1 93.81 57 GLN B N 1
ATOM 3014 C CA . GLN B 1 57 ? -17.094 4.008 -3.268 1 93.81 57 GLN B CA 1
ATOM 3015 C C . GLN B 1 57 ? -16.812 4.41 -1.82 1 93.81 57 GLN B C 1
ATOM 3017 O O . GLN B 1 57 ? -17.141 5.523 -1.409 1 93.81 57 GLN B O 1
ATOM 3022 N N . ALA B 1 58 ? -16.266 3.549 -1.056 1 94.75 58 ALA B N 1
ATOM 3023 C CA . ALA B 1 58 ? -15.953 3.832 0.343 1 94.75 58 ALA B CA 1
ATOM 3024 C C . ALA B 1 58 ? -14.969 4.988 0.459 1 94.75 58 ALA B C 1
ATOM 3026 O O . ALA B 1 58 ? -15.031 5.777 1.405 1 94.75 58 ALA B O 1
ATOM 3027 N N . TRP B 1 59 ? -14.07 5.09 -0.513 1 95.38 59 TRP B N 1
ATOM 3028 C CA . TRP B 1 59 ? -13.039 6.117 -0.555 1 95.38 59 TRP B CA 1
ATOM 3029 C C . TRP B 1 59 ? -13.648 7.512 -0.542 1 95.38 59 TRP B C 1
ATOM 3031 O O . TRP B 1 59 ? -13.117 8.43 0.086 1 95.38 59 TRP B O 1
ATOM 3041 N N . LYS B 1 60 ? -14.758 7.703 -1.115 1 91.44 60 LYS B N 1
ATOM 3042 C CA . LYS B 1 60 ? -15.438 8.984 -1.249 1 91.44 60 LYS B CA 1
ATOM 3043 C C . LYS B 1 60 ? -16.328 9.266 -0.038 1 91.44 60 LYS B C 1
ATOM 3045 O O . LYS B 1 60 ? -16.484 10.422 0.362 1 91.44 60 LYS B O 1
ATOM 3050 N N . ASP B 1 61 ? -16.797 8.227 0.582 1 88.94 61 ASP B N 1
ATOM 3051 C CA . ASP B 1 61 ? -17.906 8.375 1.512 1 88.94 61 ASP B CA 1
ATOM 3052 C C . ASP B 1 61 ? -17.422 8.477 2.953 1 88.94 61 ASP B C 1
ATOM 3054 O O . ASP B 1 61 ? -18.141 8.93 3.836 1 88.94 61 ASP B O 1
ATOM 3058 N N . HIS B 1 62 ? -16.266 8.023 3.209 1 86.94 62 HIS B N 1
ATOM 3059 C CA . HIS B 1 62 ? -15.875 7.898 4.605 1 86.94 62 HIS B CA 1
ATOM 3060 C C . HIS B 1 62 ? -14.5 8.523 4.848 1 86.94 62 HIS B C 1
ATOM 3062 O O . HIS B 1 62 ? -13.727 8.703 3.908 1 86.94 62 HIS B O 1
ATOM 3068 N N . ASP B 1 63 ? -14.227 8.781 6.156 1 89.56 63 ASP B N 1
ATOM 3069 C CA . ASP B 1 63 ? -12.977 9.422 6.566 1 89.56 63 ASP B CA 1
ATOM 3070 C C . ASP B 1 63 ? -11.844 8.398 6.641 1 89.56 63 ASP B C 1
ATOM 3072 O O . ASP B 1 63 ? -10.672 8.758 6.516 1 89.56 63 ASP B O 1
ATOM 3076 N N . SER B 1 64 ? -12.289 7.191 6.941 1 96 64 SER B N 1
ATOM 3077 C CA . SER B 1 64 ? -11.281 6.148 7.07 1 96 64 SER B CA 1
ATOM 3078 C C . SER B 1 64 ? -11.82 4.797 6.617 1 96 64 SER B C 1
ATOM 3080 O O . SER B 1 64 ? -13.031 4.57 6.625 1 96 64 SER B O 1
ATOM 3082 N N . LEU B 1 65 ? -10.922 3.982 6.164 1 97.88 65 LEU B N 1
ATOM 3083 C CA . LEU B 1 65 ? -11.234 2.627 5.723 1 97.88 65 LEU B CA 1
ATOM 3084 C C . LEU B 1 65 ? -10.484 1.596 6.555 1 97.88 65 LEU B C 1
ATOM 3086 O O . LEU B 1 65 ? -9.289 1.757 6.816 1 97.88 65 LEU B O 1
ATOM 3090 N N . ILE B 1 66 ? -11.18 0.627 7.004 1 98.44 66 ILE B N 1
ATOM 3091 C CA . ILE B 1 66 ? -10.594 -0.557 7.625 1 98.44 66 ILE B CA 1
ATOM 3092 C C . ILE B 1 66 ? -10.812 -1.772 6.73 1 98.44 66 ILE B C 1
ATOM 3094 O O . ILE B 1 66 ? -11.93 -2.283 6.629 1 98.44 66 ILE B O 1
ATOM 3098 N N . CYS B 1 67 ? -9.781 -2.232 6.109 1 98.56 67 CYS B N 1
ATOM 3099 C CA . CYS B 1 67 ? -9.859 -3.336 5.16 1 98.56 67 CYS B CA 1
ATOM 3100 C C . CYS B 1 67 ? -9.414 -4.645 5.809 1 98.56 67 CYS B C 1
ATOM 3102 O O . CYS B 1 67 ? -8.289 -4.75 6.301 1 98.56 67 CYS B O 1
ATOM 3104 N N . ILE B 1 68 ? -10.266 -5.605 5.801 1 98.12 68 ILE B N 1
ATOM 3105 C CA . ILE B 1 68 ? -9.922 -6.918 6.332 1 98.12 68 ILE B CA 1
ATOM 3106 C C . ILE B 1 68 ? -9.641 -7.883 5.18 1 98.12 68 ILE B C 1
ATOM 3108 O O . ILE B 1 68 ? -10.523 -8.633 4.766 1 98.12 68 ILE B O 1
ATOM 3112 N N . MET B 1 69 ? -8.445 -7.848 4.695 1 97.19 69 MET B N 1
ATOM 3113 C CA . MET B 1 69 ? -7.938 -8.594 3.547 1 97.19 69 MET B CA 1
ATOM 3114 C C . MET B 1 69 ? -6.43 -8.422 3.406 1 97.19 69 MET B C 1
ATOM 3116 O O . MET B 1 69 ? -5.801 -7.742 4.219 1 97.19 69 MET B O 1
ATOM 3120 N N . ALA B 1 70 ? -5.852 -9.016 2.432 1 96.75 70 ALA B N 1
ATOM 3121 C CA . ALA B 1 70 ? -4.41 -8.922 2.219 1 96.75 70 ALA B CA 1
ATOM 3122 C C . ALA B 1 70 ? -4.012 -7.504 1.805 1 96.75 70 ALA B C 1
ATOM 3124 O O . ALA B 1 70 ? -4.703 -6.867 1.008 1 96.75 70 ALA B O 1
ATOM 3125 N N . THR B 1 71 ? -2.832 -6.996 2.307 1 98 71 THR B N 1
ATOM 3126 C CA . THR B 1 71 ? -2.332 -5.664 1.973 1 98 71 THR B CA 1
ATOM 3127 C C . THR B 1 71 ? -2.18 -5.508 0.463 1 98 71 THR B C 1
ATOM 3129 O O . THR B 1 71 ? -2.496 -4.453 -0.092 1 98 71 THR B O 1
ATOM 3132 N N . GLY B 1 72 ? -1.688 -6.594 -0.207 1 96.88 72 GLY B N 1
ATOM 3133 C CA . GLY B 1 72 ? -1.498 -6.512 -1.646 1 96.88 72 GLY B CA 1
ATOM 3134 C C . GLY B 1 72 ? -2.771 -6.18 -2.4 1 96.88 72 GLY B C 1
ATOM 3135 O O . GLY B 1 72 ? -2.744 -5.426 -3.375 1 96.88 72 GLY B O 1
ATOM 3136 N N . ILE B 1 73 ? -3.861 -6.742 -1.996 1 95.69 73 ILE B N 1
ATOM 3137 C CA . ILE B 1 73 ? -5.152 -6.473 -2.617 1 95.69 73 ILE B CA 1
ATOM 3138 C C . ILE B 1 73 ? -5.535 -5.012 -2.402 1 95.69 73 ILE B C 1
ATOM 3140 O O . ILE B 1 73 ? -5.977 -4.336 -3.334 1 95.69 73 ILE B O 1
ATOM 3144 N N . VAL B 1 74 ? -5.344 -4.508 -1.205 1 98 74 VAL B N 1
ATOM 3145 C CA . VAL B 1 74 ? -5.707 -3.139 -0.859 1 98 74 VAL B CA 1
ATOM 3146 C C . VAL B 1 74 ? -4.855 -2.16 -1.667 1 98 74 VAL B C 1
ATOM 3148 O O . VAL B 1 74 ? -5.387 -1.258 -2.318 1 98 74 VAL B O 1
ATOM 3151 N N . VAL B 1 75 ? -3.562 -2.357 -1.673 1 98.25 75 VAL B N 1
ATOM 3152 C CA . VAL B 1 75 ? -2.639 -1.466 -2.363 1 98.25 75 VAL B CA 1
ATOM 3153 C C . VAL B 1 75 ? -3.025 -1.358 -3.836 1 98.25 75 VAL B C 1
ATOM 3155 O O . VAL B 1 75 ? -3.135 -0.256 -4.379 1 98.25 75 VAL B O 1
ATOM 3158 N N . ARG B 1 76 ? -3.287 -2.492 -4.496 1 97 76 ARG B N 1
ATOM 3159 C CA . ARG B 1 76 ? -3.623 -2.494 -5.914 1 97 76 ARG B CA 1
ATOM 3160 C C . ARG B 1 76 ? -4.973 -1.822 -6.16 1 97 76 ARG B C 1
ATOM 3162 O O . ARG B 1 76 ? -5.168 -1.173 -7.188 1 97 76 ARG B O 1
ATOM 3169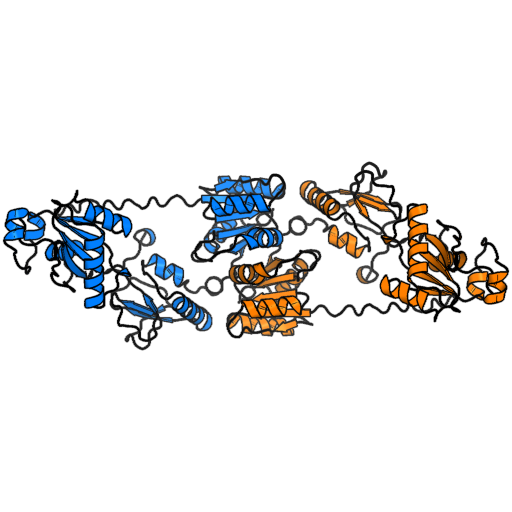 N N . SER B 1 77 ? -5.859 -2.012 -5.238 1 96.94 77 SER B N 1
ATOM 3170 C CA . SER B 1 77 ? -7.211 -1.487 -5.406 1 96.94 77 SER B CA 1
ATOM 3171 C C . SER B 1 77 ? -7.246 0.024 -5.207 1 96.94 77 SER B C 1
ATOM 3173 O O . SER B 1 77 ? -8.023 0.725 -5.859 1 96.94 77 SER B O 1
ATOM 3175 N N . ILE B 1 78 ? -6.414 0.586 -4.328 1 97.5 78 ILE B N 1
ATOM 3176 C CA . ILE B 1 78 ? -6.539 2.002 -3.994 1 97.5 78 ILE B CA 1
ATOM 3177 C C . ILE B 1 78 ? -5.562 2.818 -4.84 1 97.5 78 ILE B C 1
ATOM 3179 O O . ILE B 1 78 ? -5.641 4.047 -4.875 1 97.5 78 ILE B O 1
ATOM 3183 N N . ALA B 1 79 ? -4.621 2.18 -5.5 1 97.38 79 ALA B N 1
ATOM 3184 C CA . ALA B 1 79 ? -3.574 2.846 -6.27 1 97.38 79 ALA B CA 1
ATOM 3185 C C . ALA B 1 79 ? -4.164 3.893 -7.211 1 97.38 79 ALA B C 1
ATOM 3187 O O . ALA B 1 79 ? -3.707 5.035 -7.242 1 97.38 79 ALA B O 1
ATOM 3188 N N . PRO B 1 80 ? -5.262 3.586 -7.953 1 96.75 80 PRO B N 1
ATOM 3189 C CA . PRO B 1 80 ? -5.82 4.578 -8.875 1 96.75 80 PRO B CA 1
ATOM 3190 C C . PRO B 1 80 ? -6.555 5.707 -8.148 1 96.75 80 PRO B C 1
ATOM 3192 O O . PRO B 1 80 ? -6.898 6.719 -8.766 1 96.75 80 PRO B O 1
ATOM 3195 N N . LEU B 1 81 ? -6.816 5.59 -6.859 1 97.31 81 LEU B N 1
ATOM 3196 C CA . LEU B 1 81 ? -7.648 6.531 -6.117 1 97.31 81 LEU B CA 1
ATOM 3197 C C . LEU B 1 81 ? -6.785 7.57 -5.406 1 97.31 81 LEU B C 1
ATOM 3199 O O . LEU B 1 81 ? -7.297 8.586 -4.93 1 97.31 81 LEU B O 1
ATOM 3203 N N . LEU B 1 82 ? -5.508 7.324 -5.316 1 96.75 82 LEU B N 1
ATOM 3204 C CA . LEU B 1 82 ? -4.602 8.156 -4.527 1 96.75 82 LEU B CA 1
ATOM 3205 C C . LEU B 1 82 ? -4.52 9.562 -5.098 1 96.75 82 LEU B C 1
ATOM 3207 O O . LEU B 1 82 ? -4.43 9.742 -6.316 1 96.75 82 LEU B O 1
ATOM 3211 N N . GLN B 1 83 ? -4.582 10.594 -4.254 1 93.38 83 GLN B N 1
ATOM 3212 C CA . GLN B 1 83 ? -4.438 11.984 -4.652 1 93.38 83 GLN B CA 1
ATOM 3213 C C . GLN B 1 83 ? -3.34 12.68 -3.848 1 93.38 83 GLN B C 1
ATOM 3215 O O . GLN B 1 83 ? -2.252 12.938 -4.371 1 93.38 83 GLN B O 1
ATOM 3220 N N . ASP B 1 84 ? -3.689 12.891 -2.527 1 88.94 84 ASP B N 1
ATOM 3221 C CA . ASP B 1 84 ? -2.738 13.555 -1.645 1 88.94 84 ASP B CA 1
ATOM 3222 C C . ASP B 1 84 ? -2.887 13.062 -0.206 1 88.94 84 ASP B C 1
ATOM 3224 O O . ASP B 1 84 ? -3.998 12.789 0.251 1 88.94 84 ASP B O 1
ATOM 3228 N N . LYS B 1 85 ? -1.776 13.086 0.45 1 85.31 85 LYS B N 1
ATOM 3229 C CA . LYS B 1 85 ? -1.763 12.539 1.802 1 85.31 85 LYS B CA 1
ATOM 3230 C C . LYS B 1 85 ? -2.617 13.375 2.746 1 85.31 85 LYS B C 1
ATOM 3232 O O . LYS B 1 85 ? -3.023 12.906 3.811 1 85.31 85 LYS B O 1
ATOM 3237 N N . THR B 1 86 ? -2.867 14.57 2.375 1 81.38 86 THR B N 1
ATOM 3238 C CA . THR B 1 86 ? -3.609 15.453 3.266 1 81.38 86 THR B CA 1
ATOM 3239 C C . THR B 1 86 ? -5.113 15.297 3.059 1 81.38 86 THR B C 1
ATOM 3241 O O . THR B 1 86 ? -5.91 15.719 3.898 1 81.38 86 THR B O 1
ATOM 3244 N N . VAL B 1 87 ? -5.527 14.68 1.969 1 87.75 87 VAL B N 1
ATOM 3245 C CA . VAL B 1 87 ? -6.953 14.609 1.664 1 87.75 87 VAL B CA 1
ATOM 3246 C C . VAL B 1 87 ? -7.402 13.148 1.617 1 87.75 87 VAL B C 1
ATOM 3248 O O . VAL B 1 87 ? -8.578 12.852 1.856 1 87.75 87 VAL B O 1
ATOM 3251 N N . ASP B 1 88 ? -6.555 12.273 1.269 1 94.75 88 ASP B N 1
ATOM 3252 C CA . ASP B 1 88 ? -6.91 10.859 1.177 1 94.75 88 ASP B CA 1
ATOM 3253 C C . ASP B 1 88 ? -7.312 10.305 2.541 1 94.75 88 ASP B C 1
ATOM 3255 O O . ASP B 1 88 ? -6.727 10.672 3.562 1 94.75 88 ASP B O 1
ATOM 3259 N N . PRO B 1 89 ? -8.266 9.445 2.598 1 96.19 89 PRO B N 1
ATOM 3260 C CA . PRO B 1 89 ? -8.656 8.844 3.873 1 96.19 89 PRO B CA 1
ATOM 3261 C C . PRO B 1 89 ? -7.555 7.973 4.477 1 96.19 89 PRO B C 1
ATOM 3263 O O . PRO B 1 89 ? -6.652 7.527 3.764 1 96.19 89 PRO B O 1
ATOM 3266 N N . ALA B 1 90 ? -7.668 7.809 5.75 1 97 90 ALA B N 1
ATOM 3267 C CA . ALA B 1 90 ? -6.812 6.824 6.414 1 97 90 ALA B CA 1
ATOM 3268 C C . ALA B 1 90 ? -7.195 5.402 6.016 1 97 90 ALA B C 1
ATOM 3270 O O . ALA B 1 90 ? -8.383 5.09 5.879 1 97 90 ALA B O 1
ATOM 3271 N N . VAL B 1 91 ? -6.246 4.547 5.805 1 98.44 91 VAL B N 1
ATOM 3272 C CA . VAL B 1 91 ? -6.496 3.15 5.465 1 98.44 91 VAL B CA 1
ATOM 3273 C C . VAL B 1 91 ? -5.754 2.24 6.438 1 98.44 91 VAL B C 1
ATOM 3275 O O . VAL B 1 91 ? -4.531 2.324 6.566 1 98.44 91 VAL B O 1
ATOM 3278 N N . VAL B 1 92 ? -6.453 1.442 7.129 1 98.75 92 VAL B N 1
ATOM 3279 C CA . VAL B 1 92 ? -5.918 0.418 8.016 1 98.75 92 VAL B CA 1
ATOM 3280 C C . VAL B 1 92 ? -6.246 -0.968 7.469 1 98.75 92 VAL B C 1
ATOM 3282 O O . VAL B 1 92 ? -7.371 -1.217 7.027 1 98.75 92 VAL B O 1
ATOM 3285 N N . VAL B 1 93 ? -5.297 -1.864 7.441 1 98.81 93 VAL B N 1
ATOM 3286 C CA . VAL B 1 93 ? -5.508 -3.213 6.926 1 98.81 93 VAL B CA 1
ATOM 3287 C C . VAL B 1 93 ? -5.336 -4.23 8.055 1 98.81 93 VAL B C 1
ATOM 3289 O O . VAL B 1 93 ? -4.328 -4.211 8.766 1 98.81 93 VAL B O 1
ATOM 3292 N N . CYS B 1 94 ? -6.277 -5.07 8.18 1 98.56 94 CYS B N 1
ATOM 3293 C CA . CYS B 1 94 ? -6.234 -6.156 9.156 1 98.56 94 CYS B CA 1
ATOM 3294 C C . CYS B 1 94 ? -6.238 -7.512 8.461 1 98.56 94 CYS B C 1
ATOM 3296 O O . CYS B 1 94 ? -6.852 -7.672 7.402 1 98.56 94 CYS B O 1
ATOM 3298 N N . ASP B 1 95 ? -5.543 -8.414 9.062 1 97.38 95 ASP B N 1
ATOM 3299 C CA . ASP B 1 95 ? -5.723 -9.789 8.609 1 97.38 95 ASP B CA 1
ATOM 3300 C C . ASP B 1 95 ? -7.035 -10.367 9.133 1 97.38 95 ASP B C 1
ATOM 3302 O O . ASP B 1 95 ? -7.68 -9.781 10 1 97.38 95 ASP B O 1
ATOM 3306 N N . GLU B 1 96 ? -7.438 -11.461 8.625 1 94.69 96 GLU B N 1
ATOM 3307 C CA . GLU B 1 96 ? -8.773 -11.984 8.867 1 94.69 96 GLU B CA 1
ATOM 3308 C C . GLU B 1 96 ? -8.945 -12.414 10.32 1 94.69 96 GLU B C 1
ATOM 3310 O O . GLU B 1 96 ? -10.062 -12.516 10.828 1 94.69 96 GLU B O 1
ATOM 3315 N N . GLN B 1 97 ? -7.879 -12.578 11.039 1 95.81 97 GLN B N 1
ATOM 3316 C CA . GLN B 1 97 ? -7.984 -13 12.438 1 95.81 97 GLN B CA 1
ATOM 3317 C C . GLN B 1 97 ? -7.762 -11.82 13.383 1 95.81 97 GLN B C 1
ATOM 3319 O O . GLN B 1 97 ? -7.848 -11.977 14.602 1 95.81 97 GLN B O 1
ATOM 3324 N N . GLY B 1 98 ? -7.375 -10.695 12.883 1 96.88 98 GLY B N 1
ATOM 3325 C CA . GLY B 1 98 ? -7.191 -9.5 13.688 1 96.88 98 GLY B CA 1
ATOM 3326 C C . GLY B 1 98 ? -5.875 -9.484 14.445 1 96.88 98 GLY B C 1
ATOM 3327 O O . GLY B 1 98 ? -5.754 -8.82 15.477 1 96.88 98 GLY B O 1
ATOM 3328 N N . HIS B 1 99 ? -4.887 -10.219 13.969 1 97.44 99 HIS B N 1
ATOM 3329 C CA . HIS B 1 99 ? -3.58 -10.234 14.617 1 97.44 99 HIS B CA 1
ATOM 3330 C C . HIS B 1 99 ? -2.859 -8.898 14.438 1 97.44 99 HIS B C 1
ATOM 3332 O O . HIS B 1 99 ? -2.166 -8.438 15.344 1 97.44 99 HIS B O 1
ATOM 3338 N N . PHE B 1 100 ? -3.033 -8.375 13.266 1 98.44 100 PHE B N 1
ATOM 3339 C CA . PHE B 1 100 ? -2.338 -7.133 12.938 1 98.44 100 PHE B CA 1
ATOM 3340 C C . PHE B 1 100 ? -3.314 -6.09 12.414 1 98.44 100 PHE B C 1
ATOM 3342 O O . PHE B 1 100 ? -4.25 -6.418 11.68 1 98.44 100 PHE B O 1
ATOM 3349 N N . ALA B 1 101 ? -3.131 -4.891 12.797 1 98.75 101 ALA B N 1
ATOM 3350 C CA . ALA B 1 101 ? -3.734 -3.707 12.188 1 98.75 101 ALA B CA 1
ATOM 3351 C C . ALA B 1 101 ? -2.668 -2.783 11.609 1 98.75 101 ALA B C 1
ATOM 3353 O O . ALA B 1 101 ? -2.043 -2.01 12.344 1 98.75 101 ALA B O 1
ATOM 3354 N N . VAL B 1 102 ? -2.5 -2.832 10.336 1 98.81 102 VAL B N 1
ATOM 3355 C CA . VAL B 1 102 ? -1.428 -2.119 9.648 1 98.81 102 VAL B CA 1
ATOM 3356 C C . VAL B 1 102 ? -1.904 -0.722 9.258 1 98.81 102 VAL B C 1
ATOM 3358 O O . VAL B 1 102 ? -2.857 -0.578 8.492 1 98.81 102 VAL B O 1
ATOM 3361 N N . SER B 1 103 ? -1.278 0.314 9.805 1 98.75 103 SER B N 1
ATOM 3362 C CA . SER B 1 103 ? -1.496 1.663 9.289 1 98.75 103 SER B CA 1
ATOM 3363 C C . SER B 1 103 ? -0.887 1.831 7.906 1 98.75 103 SER B C 1
ATOM 3365 O O . SER B 1 103 ? 0.286 2.188 7.773 1 98.75 103 SER B O 1
ATOM 3367 N N . LEU B 1 104 ? -1.691 1.661 6.895 1 98.5 104 LEU B N 1
ATOM 3368 C CA . LEU B 1 104 ? -1.193 1.572 5.523 1 98.5 104 LEU B CA 1
ATOM 3369 C C . LEU B 1 104 ? -1.009 2.961 4.922 1 98.5 104 LEU B C 1
ATOM 3371 O O . LEU B 1 104 ? 0.01 3.236 4.285 1 98.5 104 LEU B O 1
ATOM 3375 N N . LEU B 1 105 ? -2.033 3.795 5.09 1 97.19 105 LEU B N 1
ATOM 3376 C CA . LEU B 1 105 ? -2.029 5.102 4.445 1 97.19 105 LEU B CA 1
ATOM 3377 C C . LEU B 1 105 ? -2.527 6.18 5.402 1 97.19 105 LEU B C 1
ATOM 3379 O O . LEU B 1 105 ? -3.375 5.918 6.258 1 97.19 105 LEU B O 1
ATOM 3383 N N . SER B 1 106 ? -2.02 7.434 5.168 1 94.88 106 SER B N 1
ATOM 3384 C CA . SER B 1 106 ? -2.449 8.617 5.898 1 94.88 106 SER B CA 1
ATOM 3385 C C . SER B 1 106 ? -2.336 8.414 7.406 1 94.88 106 SER B C 1
ATOM 3387 O O . SER B 1 106 ? -3.297 8.641 8.141 1 94.88 106 SER B O 1
ATOM 3389 N N . GLY B 1 107 ? -1.18 8.07 7.82 1 93.06 107 GLY B N 1
ATOM 3390 C CA . GLY B 1 107 ? -0.931 7.656 9.195 1 93.06 107 GLY B CA 1
ATOM 3391 C C . GLY B 1 107 ? -0.904 8.812 10.172 1 93.06 107 GLY B C 1
ATOM 3392 O O . GLY B 1 107 ? -1.348 8.68 11.312 1 93.06 107 GLY B O 1
ATOM 3393 N N . HIS B 1 108 ? -0.463 9.953 9.703 1 90.88 108 HIS B N 1
ATOM 3394 C CA . HIS B 1 108 ? -0.286 11.078 10.609 1 90.88 108 HIS B CA 1
ATOM 3395 C C . HIS B 1 108 ? -1.539 11.945 10.656 1 90.88 108 HIS B C 1
ATOM 3397 O O . HIS B 1 108 ? -2.51 11.609 11.336 1 90.88 108 HIS B O 1
ATOM 3403 N N . LEU B 1 109 ? -1.561 12.938 9.789 1 86.94 109 LEU B N 1
ATOM 3404 C CA . LEU B 1 109 ? -2.656 13.898 9.805 1 86.94 109 LEU B CA 1
ATOM 3405 C C . LEU B 1 109 ? -3.984 13.219 9.5 1 86.94 109 LEU B C 1
ATOM 3407 O O . LEU B 1 109 ? -5.031 13.617 10.008 1 86.94 109 LEU B O 1
ATOM 3411 N N . GLY B 1 110 ? -3.879 12.141 8.789 1 89.75 110 GLY B N 1
ATOM 3412 C CA . GLY B 1 110 ? -5.09 11.422 8.414 1 89.75 110 GLY B CA 1
ATOM 3413 C C . GLY B 1 110 ? -5.609 10.516 9.508 1 89.75 110 GLY B C 1
ATOM 3414 O O . GLY B 1 110 ? -6.734 10.016 9.43 1 89.75 110 GLY B O 1
ATOM 3415 N N . GLY B 1 111 ? -4.797 10.25 10.492 1 93.12 111 GLY B N 1
ATOM 3416 C CA . GLY B 1 111 ? -5.25 9.516 11.656 1 93.12 111 GLY B CA 1
ATOM 3417 C C . GLY B 1 111 ? -5.059 8.016 11.523 1 93.12 111 GLY B C 1
ATOM 3418 O O . GLY B 1 111 ? -5.523 7.246 12.367 1 93.12 111 GLY B O 1
ATOM 3419 N N . GLY B 1 112 ? -4.453 7.562 10.562 1 95.88 112 GLY B N 1
ATOM 3420 C CA . GLY B 1 112 ? -4.277 6.137 10.328 1 95.88 112 GLY B CA 1
ATOM 3421 C C . GLY B 1 112 ? -3.562 5.43 11.461 1 95.88 112 GLY B C 1
ATOM 3422 O O . GLY B 1 112 ? -3.932 4.316 11.836 1 95.88 112 GLY B O 1
ATOM 3423 N N . ASN B 1 113 ? -2.51 6.031 12 1 96.56 113 ASN B N 1
ATOM 3424 C CA . ASN B 1 113 ? -1.768 5.43 13.102 1 96.56 113 ASN B CA 1
ATOM 3425 C C . ASN B 1 113 ? -2.639 5.27 14.344 1 96.56 113 ASN B C 1
ATOM 3427 O O . ASN B 1 113 ? -2.672 4.199 14.953 1 96.56 113 ASN B O 1
ATOM 3431 N N . ALA B 1 114 ? -3.342 6.305 14.68 1 95.12 114 ALA B N 1
ATOM 343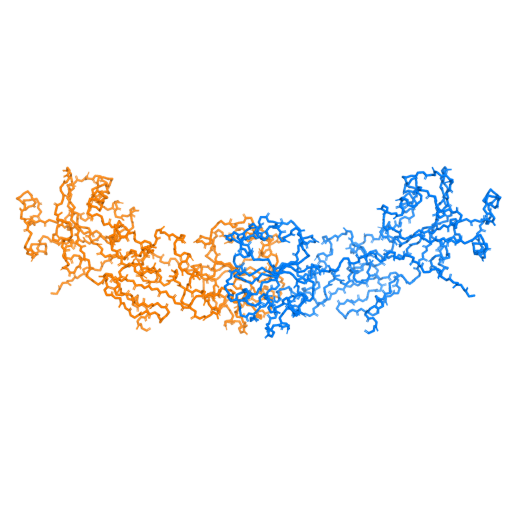2 C CA . ALA B 1 114 ? -4.238 6.254 15.836 1 95.12 114 ALA B CA 1
ATOM 3433 C C . ALA B 1 114 ? -5.332 5.211 15.633 1 95.12 114 ALA B C 1
ATOM 3435 O O . ALA B 1 114 ? -5.664 4.465 16.562 1 95.12 114 ALA B O 1
ATOM 3436 N N . LEU B 1 115 ? -5.906 5.203 14.477 1 96.69 115 LEU B N 1
ATOM 3437 C CA . LEU B 1 115 ? -6.953 4.238 14.164 1 96.69 115 LEU B CA 1
ATOM 3438 C C . LEU B 1 115 ? -6.426 2.811 14.258 1 96.69 115 LEU B C 1
ATOM 3440 O O . LEU B 1 115 ? -7.109 1.925 14.773 1 96.69 115 LEU B O 1
ATOM 3444 N N . ALA B 1 116 ? -5.242 2.59 13.68 1 98.31 116 ALA B N 1
ATOM 3445 C CA . ALA B 1 116 ? -4.633 1.264 13.75 1 98.31 116 ALA B CA 1
ATOM 3446 C C . ALA B 1 116 ? -4.461 0.817 15.203 1 98.31 116 ALA B C 1
ATOM 3448 O O . ALA B 1 116 ? -4.73 -0.338 15.539 1 98.31 116 ALA B O 1
ATOM 3449 N N . GLN B 1 117 ? -3.998 1.701 16.062 1 97.5 117 GLN B N 1
ATOM 3450 C CA . GLN B 1 117 ? -3.85 1.399 17.484 1 97.5 117 GLN B CA 1
ATOM 3451 C C . GLN B 1 117 ? -5.195 1.062 18.109 1 97.5 117 GLN B C 1
ATOM 3453 O O . GLN B 1 117 ? -5.309 0.083 18.859 1 97.5 117 GLN B O 1
ATOM 3458 N N . LYS B 1 118 ? -6.148 1.884 17.844 1 97.44 118 LYS B N 1
ATOM 3459 C CA . LYS B 1 118 ? -7.488 1.668 18.375 1 97.44 118 LYS B CA 1
ATOM 3460 C C . LYS B 1 118 ? -8.039 0.308 17.953 1 97.44 118 LYS B C 1
ATOM 3462 O O . LYS B 1 118 ? -8.523 -0.458 18.781 1 97.44 118 LYS B O 1
ATOM 3467 N N . VAL B 1 119 ? -7.98 0.004 16.703 1 98.06 119 VAL B N 1
ATOM 3468 C CA . VAL B 1 119 ? -8.5 -1.244 16.156 1 98.06 119 VAL B CA 1
ATOM 3469 C C . VAL B 1 119 ? -7.758 -2.428 16.781 1 98.06 119 VAL B C 1
ATOM 3471 O O . VAL B 1 119 ? -8.383 -3.41 17.188 1 98.06 119 VAL B O 1
ATOM 3474 N N . ALA B 1 120 ? -6.434 -2.352 16.828 1 98.19 120 ALA B N 1
ATOM 3475 C CA . ALA B 1 120 ? -5.637 -3.42 17.438 1 98.19 120 ALA B CA 1
ATOM 3476 C C . ALA B 1 120 ? -6.051 -3.664 18.875 1 98.19 120 ALA B C 1
ATOM 3478 O O . ALA B 1 120 ? -6.223 -4.812 19.297 1 98.19 120 ALA B O 1
ATOM 3479 N N . ASN B 1 121 ? -6.215 -2.59 19.609 1 97.81 121 ASN B N 1
ATOM 3480 C CA . ASN B 1 121 ? -6.617 -2.701 21 1 97.81 121 ASN B CA 1
ATOM 3481 C C . ASN B 1 121 ? -7.984 -3.369 21.141 1 97.81 121 ASN B C 1
ATOM 3483 O O . ASN B 1 121 ? -8.18 -4.211 22.016 1 97.81 121 ASN B O 1
ATOM 3487 N N . LEU B 1 122 ? -8.891 -2.992 20.328 1 97.31 122 LEU B N 1
ATOM 3488 C CA . LEU B 1 122 ? -10.25 -3.521 20.391 1 97.31 122 LEU B CA 1
ATOM 3489 C C . LEU B 1 122 ? -10.273 -5.004 20.031 1 97.31 122 LEU B C 1
ATOM 3491 O O . LEU B 1 122 ? -11.07 -5.77 20.578 1 97.31 122 LEU B O 1
ATOM 3495 N N . LEU B 1 123 ? -9.391 -5.422 19.156 1 96.81 123 LEU B N 1
ATOM 3496 C CA . LEU B 1 123 ? -9.406 -6.789 18.641 1 96.81 123 LEU B CA 1
ATOM 3497 C C . LEU B 1 123 ? -8.438 -7.672 19.422 1 96.81 123 LEU B C 1
ATOM 3499 O O . LEU B 1 123 ? -8.445 -8.898 19.266 1 96.81 123 LEU B O 1
ATOM 3503 N N . GLY B 1 124 ? -7.574 -7.051 20.203 1 96.44 124 GLY B N 1
ATOM 3504 C CA . GLY B 1 124 ? -6.555 -7.801 20.922 1 96.44 124 GLY B CA 1
ATOM 3505 C C . GLY B 1 124 ? -5.344 -8.133 20.062 1 96.44 124 GLY B C 1
ATOM 3506 O O . GLY B 1 124 ? -4.629 -9.094 20.328 1 96.44 124 GLY B O 1
ATOM 3507 N N . GLY B 1 125 ? -5.152 -7.43 19.016 1 97.56 125 GLY B N 1
ATOM 3508 C CA . GLY B 1 125 ? -4.023 -7.629 18.125 1 97.56 125 GLY B CA 1
ATOM 3509 C C . GLY B 1 125 ? -2.922 -6.605 18.312 1 97.56 125 GLY B C 1
ATOM 3510 O O . GLY B 1 125 ? -2.734 -6.086 19.422 1 97.56 125 GLY B O 1
ATOM 3511 N N . GLN B 1 126 ? -2.168 -6.414 17.281 1 98 126 GLN B N 1
ATOM 3512 C CA . GLN B 1 126 ? -1.02 -5.516 17.328 1 98 126 GLN B CA 1
ATOM 3513 C C . GLN B 1 126 ? -1.089 -4.473 16.219 1 98 126 GLN B C 1
ATOM 3515 O O . GLN B 1 126 ? -1.291 -4.816 15.047 1 98 126 GLN B O 1
ATOM 3520 N N . ALA B 1 127 ? -0.932 -3.209 16.656 1 98.44 127 ALA B N 1
ATOM 3521 C CA . ALA B 1 127 ? -0.835 -2.141 15.656 1 98.44 127 ALA B CA 1
ATOM 3522 C C . ALA B 1 127 ? 0.528 -2.148 14.977 1 98.44 127 ALA B C 1
ATOM 3524 O O . ALA B 1 127 ? 1.557 -2.348 15.625 1 98.44 127 ALA B O 1
ATOM 3525 N N . VAL B 1 128 ? 0.542 -2.045 13.688 1 98.62 128 VAL B N 1
ATOM 3526 C CA . VAL B 1 128 ? 1.766 -1.985 12.891 1 98.62 128 VAL B CA 1
ATOM 3527 C C . VAL B 1 128 ? 1.947 -0.579 12.328 1 98.62 128 VAL B C 1
ATOM 3529 O O . VAL B 1 128 ? 1.295 -0.208 11.344 1 98.62 128 VAL B O 1
ATOM 3532 N N . ILE B 1 129 ? 2.811 0.164 12.906 1 97.75 129 ILE B N 1
ATOM 3533 C CA . ILE B 1 129 ? 3.104 1.543 12.531 1 97.75 129 ILE B CA 1
ATOM 3534 C C . ILE B 1 129 ? 4.539 1.646 12.023 1 97.75 129 ILE B C 1
ATOM 3536 O O . ILE B 1 129 ? 5.477 1.226 12.695 1 97.75 129 ILE B O 1
ATOM 3540 N N . THR B 1 130 ? 4.688 2.205 10.781 1 96.06 130 THR B N 1
ATOM 3541 C CA . THR B 1 130 ? 6.016 2.244 10.18 1 96.06 130 THR B CA 1
ATOM 3542 C C . THR B 1 130 ? 6.508 3.684 10.055 1 96.06 130 THR B C 1
ATOM 3544 O O . THR B 1 130 ? 7.621 3.926 9.578 1 96.06 130 THR B O 1
ATOM 3547 N N . THR B 1 131 ? 5.77 4.691 10.43 1 92.88 131 THR B N 1
ATOM 3548 C CA . THR B 1 131 ? 6.211 6.082 10.406 1 92.88 131 THR B CA 1
ATOM 3549 C C . THR B 1 131 ? 7.371 6.297 11.375 1 92.88 131 THR B C 1
ATOM 3551 O O . THR B 1 131 ? 7.301 5.898 12.539 1 92.88 131 THR B O 1
ATOM 3554 N N . ALA B 1 132 ? 8.359 6.922 10.938 1 90.62 132 ALA B N 1
ATOM 3555 C CA . ALA B 1 132 ? 9.609 7.035 11.68 1 90.62 132 ALA B CA 1
ATOM 3556 C C . ALA B 1 132 ? 9.398 7.777 13 1 90.62 132 ALA B C 1
ATOM 3558 O O . ALA B 1 132 ? 9.922 7.367 14.039 1 90.62 132 ALA B O 1
ATOM 3559 N N . SER B 1 133 ? 8.688 8.875 12.984 1 91.06 133 SER B N 1
ATOM 3560 C CA . SER B 1 133 ? 8.469 9.641 14.211 1 91.06 133 SER B CA 1
ATOM 3561 C C . SER B 1 133 ? 7.809 8.781 15.281 1 91.06 133 SER B C 1
ATOM 3563 O O . SER B 1 133 ? 8.227 8.805 16.438 1 91.06 133 SER B O 1
ATOM 3565 N N . ASP B 1 134 ? 6.836 8.016 14.93 1 89.94 134 ASP B N 1
ATOM 3566 C CA . ASP B 1 134 ? 6.129 7.148 15.859 1 89.94 134 ASP B CA 1
ATOM 3567 C C . ASP B 1 134 ? 7.051 6.047 16.391 1 89.94 134 ASP B C 1
ATOM 3569 O O . ASP B 1 134 ? 7.059 5.762 17.578 1 89.94 134 ASP B O 1
ATOM 3573 N N . VAL B 1 135 ? 7.809 5.496 15.562 1 91.31 135 VAL B N 1
ATOM 3574 C CA . VAL B 1 135 ? 8.688 4.387 15.906 1 91.31 135 VAL B CA 1
ATOM 3575 C C . VAL B 1 135 ? 9.773 4.863 16.859 1 91.31 135 VAL B C 1
ATOM 3577 O O . VAL B 1 135 ? 10.172 4.133 17.781 1 91.31 135 VAL B O 1
ATOM 3580 N N . LEU B 1 136 ? 10.234 6.137 16.688 1 92.56 136 LEU B N 1
ATOM 3581 C CA . LEU B 1 136 ? 11.32 6.684 17.484 1 92.56 136 LEU B CA 1
ATOM 3582 C C . LEU B 1 136 ? 10.789 7.387 18.734 1 92.56 136 LEU B C 1
ATOM 3584 O O . LEU B 1 136 ? 11.562 7.844 19.578 1 92.56 136 LEU B O 1
ATOM 3588 N N . GLY B 1 137 ? 9.461 7.57 18.828 1 92.56 137 GLY B N 1
ATOM 3589 C CA . GLY B 1 137 ? 8.859 8.266 19.953 1 92.56 137 GLY B CA 1
ATOM 3590 C C . GLY B 1 137 ? 9.031 9.773 19.875 1 92.56 137 GLY B C 1
ATOM 3591 O O . GLY B 1 137 ? 9.117 10.445 20.906 1 92.56 137 GLY B O 1
ATOM 3592 N N . LEU B 1 138 ? 9.203 10.242 18.656 1 94.31 138 LEU B N 1
ATOM 3593 C CA . LEU B 1 138 ? 9.375 11.672 18.469 1 94.31 138 LEU B CA 1
ATOM 3594 C C . LEU B 1 138 ? 8.047 12.344 18.141 1 94.31 138 LEU B C 1
ATOM 3596 O O . LEU B 1 138 ? 7.086 11.672 17.75 1 94.31 138 LEU B O 1
ATOM 3600 N N . THR B 1 139 ? 8.055 13.602 18.297 1 94.12 139 THR B N 1
ATOM 3601 C CA . THR B 1 139 ? 6.855 14.398 18.078 1 94.12 139 THR B CA 1
ATOM 3602 C C . THR B 1 139 ? 6.496 14.422 16.594 1 94.12 139 THR B C 1
ATOM 3604 O O . THR B 1 139 ? 7.363 14.641 15.734 1 94.12 139 THR B O 1
ATOM 3607 N N . ALA B 1 140 ? 5.246 14.125 16.344 1 93.12 140 ALA B N 1
ATOM 3608 C CA . ALA B 1 140 ? 4.723 14.43 15.008 1 93.12 140 ALA B CA 1
ATOM 3609 C C . ALA B 1 140 ? 4.441 15.922 14.859 1 93.12 140 ALA B C 1
ATOM 3611 O O . ALA B 1 140 ? 3.369 16.391 15.234 1 93.12 140 ALA B O 1
ATOM 3612 N N . LEU B 1 141 ? 5.258 16.594 14.18 1 94.94 141 LEU B N 1
ATOM 3613 C CA . LEU B 1 141 ? 5.223 18.047 14.18 1 94.94 141 LEU B CA 1
ATOM 3614 C C . LEU B 1 141 ? 3.959 18.562 13.492 1 94.94 141 LEU B C 1
ATOM 3616 O O . LEU B 1 141 ? 3.393 19.578 13.906 1 94.94 141 LEU B O 1
ATOM 3620 N N . ASP B 1 142 ? 3.621 17.891 12.461 1 93.19 142 ASP B N 1
ATOM 3621 C CA . ASP B 1 142 ? 2.426 18.328 11.742 1 93.19 142 ASP B CA 1
ATOM 3622 C C . ASP B 1 142 ? 1.186 18.219 12.625 1 93.19 142 ASP B C 1
ATOM 3624 O O . ASP B 1 142 ? 0.333 19.109 12.617 1 93.19 142 ASP B O 1
ATOM 3628 N N . ILE B 1 143 ? 1.088 17.234 13.398 1 91.31 143 ILE B N 1
ATOM 3629 C CA . ILE B 1 143 ? -0.02 17.062 14.336 1 91.31 143 ILE B CA 1
ATOM 3630 C C . ILE B 1 143 ? 0.079 18.078 15.453 1 91.31 143 ILE B C 1
ATOM 3632 O O . ILE B 1 143 ? -0.924 18.688 15.844 1 91.31 143 ILE B O 1
ATOM 3636 N N . TRP B 1 144 ? 1.243 18.266 15.961 1 93.62 144 TRP B N 1
ATOM 3637 C CA . TRP B 1 144 ? 1.457 19.25 17.016 1 93.62 144 TRP B CA 1
ATOM 3638 C C . TRP B 1 144 ? 1.031 20.641 16.562 1 93.62 144 TRP B C 1
ATOM 3640 O O . TRP B 1 144 ? 0.354 21.359 17.297 1 93.62 144 TRP B O 1
ATOM 3650 N N . CYS B 1 145 ? 1.444 21.016 15.359 1 94.19 145 CYS B N 1
ATOM 3651 C CA . CYS B 1 145 ? 1.073 22.312 14.812 1 94.19 145 CYS B CA 1
ATOM 3652 C C . CYS B 1 145 ? -0.442 22.453 14.719 1 94.19 145 CYS B C 1
ATOM 3654 O O . CYS B 1 145 ? -0.994 23.5 15.094 1 94.19 145 CYS B O 1
ATOM 3656 N N . ARG B 1 146 ? -1.046 21.422 14.234 1 91.5 146 ARG B N 1
ATOM 3657 C CA . ARG B 1 146 ? -2.5 21.438 14.117 1 91.5 146 ARG B CA 1
ATOM 3658 C C . ARG B 1 146 ? -3.158 21.594 15.484 1 91.5 146 ARG B C 1
ATOM 3660 O O . ARG B 1 146 ? -4.062 22.422 15.648 1 91.5 146 ARG B O 1
ATOM 3667 N N . ASP B 1 147 ? -2.707 20.859 16.453 1 90.5 147 ASP B N 1
ATOM 3668 C CA . ASP B 1 147 ? -3.295 20.891 17.797 1 90.5 147 ASP B CA 1
ATOM 3669 C C . ASP B 1 147 ? -3.082 22.25 18.453 1 90.5 147 ASP B C 1
ATOM 3671 O O . ASP B 1 147 ? -3.926 22.703 19.234 1 90.5 147 ASP B O 1
ATOM 3675 N N . MET B 1 148 ? -2.012 22.875 18.109 1 93.62 148 MET B N 1
ATOM 3676 C CA . MET B 1 148 ? -1.702 24.188 18.641 1 93.62 148 MET B CA 1
ATOM 3677 C C . MET B 1 148 ? -2.482 25.281 17.906 1 93.62 148 MET B C 1
ATOM 3679 O O . MET B 1 148 ? -2.48 26.438 18.312 1 93.62 148 MET B O 1
ATOM 3683 N N . GLY B 1 149 ? -3.098 24.891 16.812 1 93.06 149 GLY B N 1
ATOM 3684 C CA . GLY B 1 149 ? -3.877 25.844 16.047 1 93.06 149 GLY B CA 1
ATOM 3685 C C . GLY B 1 149 ? -3.031 26.688 15.102 1 93.06 149 GLY B C 1
ATOM 3686 O O . GLY B 1 149 ? -3.467 27.734 14.641 1 93.06 149 GLY B O 1
ATOM 3687 N N . PHE B 1 150 ? -1.825 26.234 14.781 1 96 150 PHE B N 1
ATOM 3688 C CA . PHE B 1 150 ? -0.944 26.969 13.875 1 96 150 PHE B CA 1
ATOM 3689 C C . PHE B 1 150 ? -1.331 26.734 12.422 1 96 150 PHE B C 1
ATOM 3691 O O . PHE B 1 150 ? -1.702 25.625 12.055 1 96 150 PHE B O 1
ATOM 3698 N N . THR B 1 151 ? -1.271 27.734 11.648 1 95.88 151 THR B N 1
ATOM 3699 C CA . THR B 1 151 ? -1.342 27.594 10.203 1 95.88 151 THR B CA 1
ATOM 3700 C C . THR B 1 151 ? 0.055 27.594 9.586 1 95.88 151 THR B C 1
ATOM 3702 O O . THR B 1 151 ? 0.871 28.469 9.898 1 95.88 151 THR B O 1
ATOM 3705 N N . VAL B 1 152 ? 0.288 26.594 8.812 1 94.81 152 VAL B N 1
ATOM 3706 C CA . VAL B 1 152 ? 1.574 26.484 8.125 1 94.81 152 VAL B CA 1
ATOM 3707 C C . VAL B 1 152 ? 1.372 26.609 6.617 1 94.81 152 VAL B C 1
ATOM 3709 O O . VAL B 1 152 ? 0.652 25.812 6.012 1 94.81 152 VAL B O 1
ATOM 3712 N N . THR B 1 153 ? 2.037 27.578 6 1 92.69 153 THR B N 1
ATOM 3713 C CA . THR B 1 153 ? 1.882 27.766 4.562 1 92.69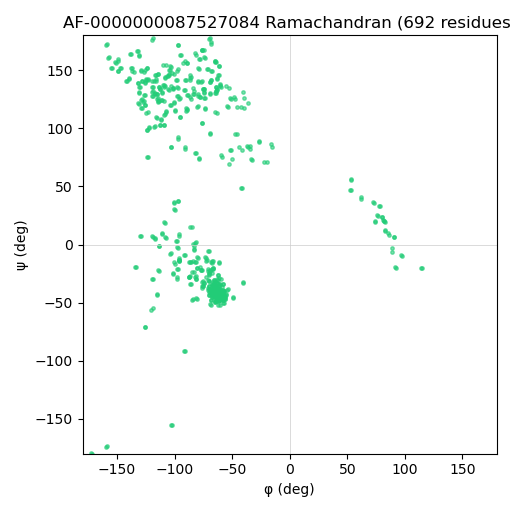 153 THR B CA 1
ATOM 3714 C C . THR B 1 153 ? 3.018 27.109 3.797 1 92.69 153 THR B C 1
ATOM 3716 O O . THR B 1 153 ? 2.836 26.672 2.652 1 92.69 153 THR B O 1
ATOM 3719 N N . ASP B 1 154 ? 4.172 27 4.422 1 93.31 154 ASP B N 1
ATOM 3720 C CA . ASP B 1 154 ? 5.328 26.359 3.809 1 93.31 154 ASP B CA 1
ATOM 3721 C C . ASP B 1 154 ? 5.359 24.859 4.133 1 93.31 154 ASP B C 1
ATOM 3723 O O . ASP B 1 154 ? 6.176 24.406 4.941 1 93.31 154 ASP B O 1
ATOM 3727 N N . LYS B 1 155 ? 4.637 24.094 3.406 1 91.44 155 LYS B N 1
ATOM 3728 C CA . LYS B 1 155 ? 4.52 22.656 3.66 1 91.44 155 LYS B CA 1
ATOM 3729 C C . LYS B 1 155 ? 5.844 21.953 3.404 1 91.44 155 LYS B C 1
ATOM 3731 O O . LYS B 1 155 ? 6.195 21.016 4.121 1 91.44 155 LYS B O 1
ATOM 3736 N N . GLN B 1 156 ? 6.562 22.328 2.418 1 91.12 156 GLN B N 1
ATOM 3737 C CA . GLN B 1 156 ? 7.855 21.734 2.1 1 91.12 156 GLN B CA 1
ATOM 3738 C C . GLN B 1 156 ? 8.867 21.984 3.217 1 91.12 156 GLN B C 1
ATOM 3740 O O . GLN B 1 156 ? 9.641 21.094 3.574 1 91.12 156 GLN B O 1
ATOM 3745 N N . GLY B 1 157 ? 8.797 23.234 3.682 1 94.12 157 GLY B N 1
ATOM 3746 C CA . GLY B 1 157 ? 9.664 23.562 4.805 1 94.12 157 GLY B CA 1
ATOM 3747 C C . GLY B 1 157 ? 9.383 22.719 6.035 1 94.12 157 GLY B C 1
ATOM 3748 O O . GLY B 1 157 ? 10.312 22.234 6.68 1 94.12 157 GLY B O 1
ATOM 3749 N N . LEU B 1 158 ? 8.125 22.594 6.277 1 95.06 158 LEU B N 1
ATOM 3750 C CA . LEU B 1 158 ? 7.754 21.781 7.434 1 95.06 158 LEU B CA 1
ATOM 3751 C C . LEU B 1 158 ? 8.234 20.344 7.266 1 95.06 158 LEU B C 1
ATOM 3753 O O . LEU B 1 158 ? 8.703 19.734 8.219 1 95.06 158 LEU B O 1
ATOM 3757 N N . THR B 1 159 ? 8.133 19.797 6.125 1 91.31 159 THR B N 1
ATOM 3758 C CA . THR B 1 159 ? 8.602 18.453 5.836 1 91.31 159 THR B CA 1
ATOM 3759 C C . THR B 1 159 ? 10.102 18.328 6.102 1 91.31 159 THR B C 1
ATOM 3761 O O . THR B 1 159 ? 10.562 17.328 6.66 1 91.31 159 THR B O 1
ATOM 3764 N N . ARG B 1 160 ? 10.82 19.297 5.676 1 93.94 160 ARG B N 1
ATOM 3765 C CA . ARG B 1 160 ? 12.258 19.312 5.906 1 93.94 160 ARG B CA 1
ATOM 3766 C C . ARG B 1 160 ? 12.578 19.328 7.398 1 93.94 160 ARG B C 1
ATOM 3768 O O . ARG B 1 160 ? 13.484 18.625 7.852 1 93.94 160 ARG B O 1
ATOM 3775 N N . VAL B 1 161 ? 11.859 20.125 8.109 1 96.62 161 VAL B N 1
ATOM 3776 C CA . VAL B 1 161 ? 12.086 20.219 9.547 1 96.62 161 VAL B CA 1
ATOM 3777 C C . VAL B 1 161 ? 11.711 18.891 10.211 1 96.62 161 VAL B C 1
ATOM 3779 O O . VAL B 1 161 ? 12.398 18.438 11.141 1 96.62 161 VAL B O 1
ATOM 3782 N N . MET B 1 162 ? 10.688 18.312 9.773 1 95.25 162 MET B N 1
ATOM 3783 C CA . MET B 1 162 ? 10.297 17 10.289 1 95.25 162 MET B CA 1
ATOM 3784 C C . MET B 1 162 ? 11.383 15.961 10.023 1 95.25 162 MET B C 1
ATOM 3786 O O . MET B 1 162 ? 11.68 15.133 10.891 1 95.25 162 MET B O 1
ATOM 3790 N N . ALA B 1 163 ? 11.906 16 8.867 1 93.5 163 ALA B N 1
ATOM 3791 C CA . ALA B 1 163 ? 13.016 15.102 8.539 1 93.5 163 ALA B CA 1
ATOM 3792 C C . ALA B 1 163 ? 14.203 15.336 9.469 1 93.5 163 ALA B C 1
ATOM 3794 O O . ALA B 1 163 ? 14.836 14.391 9.93 1 93.5 163 ALA B O 1
ATOM 3795 N N . LYS B 1 164 ? 14.484 16.594 9.719 1 95.88 164 LYS B N 1
ATOM 3796 C CA . LYS B 1 164 ? 15.562 16.938 10.648 1 95.88 164 LYS B CA 1
ATOM 3797 C C . LYS B 1 164 ? 15.289 16.375 12.039 1 95.88 164 LYS B C 1
ATOM 3799 O O . LYS B 1 164 ? 16.188 15.82 12.672 1 95.88 164 LYS B O 1
ATOM 3804 N N . LEU B 1 165 ? 14.094 16.5 12.516 1 96.38 165 LEU B N 1
ATOM 3805 C CA . LEU B 1 165 ? 13.711 15.984 13.82 1 96.38 165 LEU B CA 1
ATOM 3806 C C . LEU B 1 165 ? 13.969 14.477 13.898 1 96.38 165 LEU B C 1
ATOM 3808 O O . LEU B 1 165 ? 14.562 13.992 14.859 1 96.38 165 LEU B O 1
ATOM 3812 N N . VAL B 1 166 ? 13.555 13.781 12.93 1 94.31 166 VAL B N 1
ATOM 3813 C CA . VAL B 1 166 ? 13.703 12.328 12.875 1 94.31 166 VAL B CA 1
ATOM 3814 C C . VAL B 1 166 ? 15.188 11.961 12.836 1 94.31 166 VAL B C 1
ATOM 3816 O O . VAL B 1 166 ? 15.609 11.008 13.484 1 94.31 166 VAL B O 1
ATOM 3819 N N . ASN B 1 167 ? 15.984 12.734 12.164 1 94.5 167 ASN B N 1
ATOM 3820 C CA . ASN B 1 167 ? 17.391 12.383 11.93 1 94.5 167 ASN B CA 1
ATOM 3821 C C . ASN B 1 167 ? 18.281 12.852 13.078 1 94.5 167 ASN B C 1
ATOM 3823 O O . ASN B 1 167 ? 19.328 12.258 13.336 1 94.5 167 ASN B O 1
ATOM 3827 N N . THR B 1 168 ? 17.844 13.93 13.766 1 95.38 168 THR B N 1
ATOM 3828 C CA . THR B 1 168 ? 18.75 14.508 14.766 1 95.38 168 THR B CA 1
ATOM 3829 C C . THR B 1 168 ? 18.172 14.328 16.172 1 95.38 168 THR B C 1
ATOM 3831 O O . THR B 1 168 ? 18.891 14.492 17.156 1 95.38 168 THR B O 1
ATOM 3834 N N . GLY B 1 169 ? 16.891 14.156 16.219 1 95.31 169 GLY B N 1
ATOM 3835 C CA . GLY B 1 169 ? 16.266 13.906 17.5 1 95.31 169 GLY B CA 1
ATOM 3836 C C . GLY B 1 169 ? 15.68 15.148 18.141 1 95.31 169 GLY B C 1
ATOM 3837 O O . GLY B 1 169 ? 14.969 15.062 19.141 1 95.31 169 GLY B O 1
ATOM 3838 N N . SER B 1 170 ? 16 16.297 17.516 1 96.31 170 SER B N 1
ATOM 3839 C CA . SER B 1 170 ? 15.438 17.531 18.062 1 96.31 170 SER B CA 1
ATOM 3840 C C . SER B 1 170 ? 15.398 18.641 17.016 1 96.31 170 SER B C 1
ATOM 3842 O O . SER B 1 170 ? 16.078 18.547 15.984 1 96.31 170 SER B O 1
ATOM 3844 N N . VAL B 1 171 ? 14.547 19.656 17.266 1 97.12 171 VAL B N 1
ATOM 3845 C CA . VAL B 1 171 ? 14.492 20.875 16.469 1 97.12 171 VAL B CA 1
ATOM 3846 C C . VAL B 1 171 ? 14.352 22.078 17.375 1 97.12 171 VAL B C 1
ATOM 3848 O O . VAL B 1 171 ? 14 21.953 18.547 1 97.12 171 VAL B O 1
ATOM 3851 N N . THR B 1 172 ? 14.641 23.25 16.75 1 96.5 172 THR B N 1
ATOM 3852 C CA . THR B 1 172 ? 14.602 24.469 17.547 1 96.5 172 THR B CA 1
ATOM 3853 C C . THR B 1 172 ? 13.398 25.328 17.172 1 96.5 172 THR B C 1
ATOM 3855 O O . THR B 1 172 ? 13.031 25.406 15.992 1 96.5 172 THR B O 1
ATOM 3858 N N . LEU B 1 173 ? 12.836 25.969 18.219 1 96.44 173 LEU B N 1
ATOM 3859 C CA . LEU B 1 173 ? 11.648 26.812 18.062 1 96.44 173 LEU B CA 1
ATOM 3860 C C . LEU B 1 173 ? 11.852 28.172 18.734 1 96.44 173 LEU B C 1
ATOM 3862 O O . LEU B 1 173 ? 12.391 28.25 19.828 1 96.44 173 LEU B O 1
ATOM 3866 N N . TYR B 1 174 ? 11.547 29.188 17.984 1 95.81 174 TYR B N 1
ATOM 3867 C CA . TYR B 1 174 ? 11.422 30.516 18.562 1 95.81 174 TYR B CA 1
ATOM 3868 C C . TYR B 1 174 ? 9.977 31.016 18.5 1 95.81 174 TYR B C 1
ATOM 3870 O O . TYR B 1 174 ? 9.312 30.875 17.469 1 95.81 174 TYR B O 1
ATOM 3878 N N . SER B 1 175 ? 9.539 31.578 19.609 1 95.31 175 SER B N 1
ATOM 3879 C CA . SER B 1 175 ? 8.164 32.062 19.641 1 95.31 175 SER B CA 1
ATOM 3880 C C . SER B 1 175 ? 8.086 33.5 20.156 1 95.31 175 SER B C 1
ATOM 3882 O O . SER B 1 175 ? 8.734 33.844 21.156 1 95.31 175 SER B O 1
ATOM 3884 N N . GLU B 1 176 ? 7.32 34.25 19.484 1 94.5 176 GLU B N 1
ATOM 3885 C CA . GLU B 1 176 ? 7.051 35.594 19.953 1 94.5 176 GLU B CA 1
ATOM 3886 C C . GLU B 1 176 ? 5.941 35.625 21 1 94.5 176 GLU B C 1
ATOM 3888 O O . GLU B 1 176 ? 5.637 36.656 21.578 1 94.5 176 GLU B O 1
ATOM 3893 N N . TYR B 1 177 ? 5.371 34.406 21.219 1 95.75 177 TYR B N 1
ATOM 3894 C CA . TYR B 1 177 ? 4.27 34.281 22.156 1 95.75 177 TYR B CA 1
ATOM 3895 C C . TYR B 1 177 ? 4.582 33.25 23.234 1 95.75 177 TYR B C 1
ATOM 3897 O O . TYR B 1 177 ? 5.363 32.344 23 1 95.75 177 TYR B O 1
ATOM 3905 N N . PRO B 1 178 ? 3.951 33.469 24.422 1 94.06 178 PRO B N 1
ATOM 3906 C CA . PRO B 1 178 ? 4.047 32.375 25.406 1 94.06 178 PRO B CA 1
ATOM 3907 C C . PRO B 1 178 ? 3.426 31.078 24.891 1 94.06 178 PRO B C 1
ATOM 3909 O O . PRO B 1 178 ? 2.377 31.109 24.25 1 94.06 178 PRO B O 1
ATOM 3912 N N . LEU B 1 179 ? 4.113 30.016 25.141 1 93.31 179 LEU B N 1
ATOM 3913 C CA . LEU B 1 179 ? 3.637 28.703 24.719 1 93.31 179 LEU B CA 1
ATOM 3914 C C . LEU B 1 179 ? 3.309 27.828 25.938 1 93.31 179 LEU B C 1
ATOM 3916 O O . LEU B 1 179 ? 3.924 27.969 26.984 1 93.31 179 LEU B O 1
ATOM 3920 N N . PRO B 1 180 ? 2.295 26.984 25.734 1 92.06 180 PRO B N 1
ATOM 3921 C CA . PRO B 1 180 ? 2.123 25.953 26.766 1 92.06 180 PRO B CA 1
ATOM 3922 C C . PRO B 1 180 ? 3.252 24.938 26.766 1 92.06 180 PRO B C 1
ATOM 3924 O O . PRO B 1 180 ? 4.145 25 25.906 1 92.06 180 PRO B O 1
ATOM 3927 N N . PRO B 1 181 ? 3.207 24.062 27.75 1 88.06 181 PRO B N 1
ATOM 3928 C CA . PRO B 1 181 ? 4.227 23.016 27.719 1 88.06 181 PRO B CA 1
ATOM 3929 C C . PRO B 1 181 ? 4.238 22.234 26.406 1 88.06 181 PRO B C 1
ATOM 3931 O O . PRO B 1 181 ? 3.18 21.969 25.844 1 88.06 181 PRO B O 1
ATOM 3934 N N . PHE B 1 182 ? 5.418 22.031 25.953 1 87.62 182 PHE B N 1
ATOM 3935 C CA . PHE B 1 182 ? 5.559 21.328 24.688 1 87.62 182 PHE B CA 1
ATOM 3936 C C . PHE B 1 182 ? 6.617 20.234 24.797 1 87.62 182 PHE B C 1
ATOM 3938 O O . PHE B 1 182 ? 7.328 20.141 25.797 1 87.62 182 PHE B O 1
ATOM 3945 N N . PRO B 1 183 ? 6.664 19.344 23.828 1 91.5 183 PRO B N 1
ATOM 3946 C CA . PRO B 1 183 ? 7.504 18.156 23.906 1 91.5 183 PRO B CA 1
ATOM 3947 C C . PRO B 1 183 ? 8.992 18.484 24.016 1 91.5 183 PRO B C 1
ATOM 3949 O O . PRO B 1 183 ? 9.445 19.5 23.516 1 91.5 183 PRO B O 1
ATOM 3952 N N . PRO B 1 184 ? 9.742 17.594 24.609 1 93.88 184 PRO B N 1
ATOM 3953 C CA . PRO B 1 184 ? 11.156 17.844 24.891 1 93.88 184 PRO B CA 1
ATOM 3954 C C . PRO B 1 184 ? 12.016 17.891 23.641 1 93.88 184 PRO B C 1
ATOM 3956 O O . PRO B 1 184 ? 13.117 18.438 23.641 1 93.88 184 PRO B O 1
ATOM 3959 N N . ASP B 1 185 ? 11.539 17.266 22.578 1 96.31 185 ASP B N 1
ATOM 3960 C CA . ASP B 1 185 ? 12.336 17.25 21.344 1 96.31 185 ASP B CA 1
ATOM 3961 C C . ASP B 1 185 ? 12.164 18.531 20.547 1 96.31 185 ASP B C 1
ATOM 3963 O O . ASP B 1 185 ? 12.758 18.703 19.484 1 96.31 185 ASP B O 1
ATOM 3967 N N . ILE B 1 186 ? 11.398 19.438 21.078 1 95.88 186 ILE B N 1
ATOM 3968 C CA . ILE B 1 186 ? 11.328 20.812 20.594 1 95.88 186 ILE B CA 1
ATOM 3969 C C . ILE B 1 186 ? 12.016 21.734 21.594 1 95.88 186 ILE B C 1
ATOM 3971 O O . ILE B 1 186 ? 11.523 21.953 22.703 1 95.88 186 ILE B O 1
ATOM 3975 N N . MET B 1 187 ? 13.078 22.312 21.156 1 95.44 187 MET B N 1
ATOM 3976 C CA . MET B 1 187 ? 13.891 23.125 22.047 1 95.44 187 MET B CA 1
ATOM 3977 C C . MET B 1 187 ? 13.695 24.609 21.75 1 95.44 187 MET B C 1
ATOM 3979 O O . MET B 1 187 ? 13.742 25.047 20.594 1 95.44 187 MET B O 1
ATOM 3983 N N . LEU B 1 188 ? 13.508 25.344 22.781 1 93.5 188 LEU B N 1
ATOM 3984 C CA . LEU B 1 188 ? 13.305 26.781 22.625 1 93.5 188 LEU B CA 1
ATOM 3985 C C . LEU B 1 188 ? 14.617 27.469 22.297 1 93.5 188 LEU B C 1
ATOM 3987 O O . LEU B 1 188 ? 15.641 27.219 22.938 1 93.5 188 LEU B O 1
ATOM 3991 N N . SER B 1 189 ? 14.539 28.266 21.266 1 92.5 189 SER B N 1
ATOM 3992 C CA . SER B 1 189 ? 15.68 29.109 20.906 1 92.5 189 SER B CA 1
ATOM 3993 C C . SER B 1 189 ? 15.531 30.516 21.469 1 92.5 189 SER B C 1
ATOM 3995 O O . SER B 1 189 ? 14.422 31.047 21.562 1 92.5 189 SER B O 1
ATOM 3997 N N . LYS B 1 190 ? 16.656 31.125 21.734 1 89.25 190 LYS B N 1
ATOM 3998 C CA . LYS B 1 190 ? 16.641 32.469 22.281 1 89.25 190 LYS B CA 1
ATOM 3999 C C . LYS B 1 190 ? 16.531 33.531 21.172 1 89.25 190 LYS B C 1
ATOM 4001 O O . LYS B 1 190 ? 16.062 34.625 21.406 1 89.25 190 LYS B O 1
ATOM 4006 N N . THR B 1 191 ? 16.953 33.125 19.984 1 89.69 191 THR B N 1
ATOM 4007 C CA . THR B 1 191 ? 16.906 34.031 18.859 1 89.69 191 THR B CA 1
ATOM 4008 C C . THR B 1 191 ? 16.219 33.406 17.656 1 89.69 191 THR B C 1
ATOM 4010 O O . THR B 1 191 ? 16.25 32.156 17.5 1 89.69 191 THR B O 1
ATOM 4013 N N . PRO B 1 192 ? 15.578 34.219 16.859 1 88.94 192 PRO B N 1
ATOM 4014 C CA . PRO B 1 192 ? 14.898 33.719 15.672 1 88.94 192 PRO B CA 1
ATOM 4015 C C . PRO B 1 192 ? 15.875 33.188 14.617 1 88.94 192 PRO B C 1
ATOM 4017 O O . PRO B 1 192 ? 15.523 32.312 13.812 1 88.94 192 PRO B O 1
ATOM 4020 N N . ASP B 1 193 ? 17.062 33.594 14.586 1 87.06 193 ASP B N 1
ATOM 4021 C CA . ASP B 1 193 ? 18.016 33.312 13.516 1 87.06 193 ASP B CA 1
ATOM 4022 C C . ASP B 1 193 ? 18.453 31.859 13.516 1 87.06 193 ASP B C 1
ATOM 4024 O O . ASP B 1 193 ? 18.781 31.312 12.469 1 87.06 193 ASP B O 1
ATOM 4028 N N . THR B 1 194 ? 18.344 31.25 14.57 1 87.69 194 THR B N 1
ATOM 4029 C CA . THR B 1 194 ? 18.844 29.875 14.664 1 87.69 194 THR B CA 1
ATOM 4030 C C . THR B 1 194 ? 17.688 28.891 14.805 1 87.69 194 THR B C 1
ATOM 4032 O O . THR B 1 194 ? 17.922 27.688 15 1 87.69 194 THR B O 1
ATOM 4035 N N . ALA B 1 195 ? 16.5 29.406 14.633 1 94.25 195 ALA B N 1
ATOM 4036 C CA . ALA B 1 195 ? 15.352 28.547 14.883 1 94.25 195 ALA B CA 1
ATOM 4037 C C . ALA B 1 195 ? 14.93 27.812 13.609 1 94.25 195 ALA B C 1
ATOM 4039 O O . ALA B 1 195 ? 15 28.375 12.516 1 94.25 195 ALA B O 1
ATOM 4040 N N . ASP B 1 196 ? 14.531 26.578 13.75 1 96.12 196 ASP B N 1
ATOM 4041 C CA . ASP B 1 196 ? 13.93 25.812 12.656 1 96.12 196 ASP B CA 1
ATOM 4042 C C . ASP B 1 196 ? 12.484 26.234 12.414 1 96.12 196 ASP B C 1
ATOM 4044 O O . ASP B 1 196 ? 12.016 26.234 11.273 1 96.12 196 ASP B O 1
ATOM 4048 N N . LEU B 1 197 ? 11.82 26.547 13.523 1 96.5 197 LEU B N 1
ATOM 4049 C CA . LEU B 1 197 ? 10.422 26.969 13.539 1 96.5 197 LEU B CA 1
ATOM 4050 C C . LEU B 1 197 ? 10.273 28.344 14.203 1 96.5 197 LEU B C 1
ATOM 4052 O O . LEU B 1 197 ? 10.953 28.625 15.188 1 96.5 197 LEU B O 1
ATOM 4056 N N . LEU B 1 198 ? 9.391 29.141 13.664 1 96.19 198 LEU B N 1
ATOM 4057 C CA . LEU B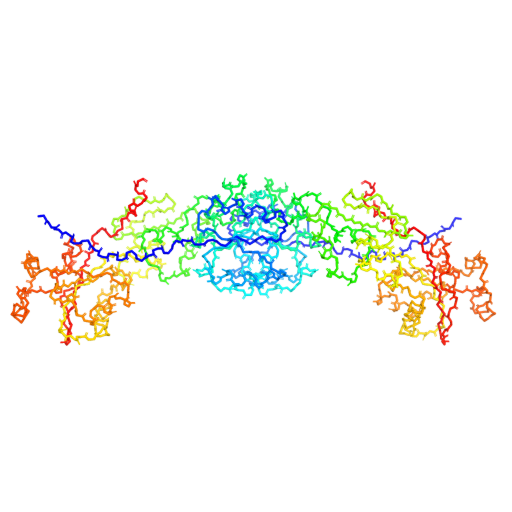 1 198 ? 9.148 30.469 14.211 1 96.19 198 LEU B CA 1
ATOM 4058 C C . LEU B 1 198 ? 7.656 30.719 14.375 1 96.19 198 LEU B C 1
ATOM 4060 O O . LEU B 1 198 ? 6.895 30.625 13.406 1 96.19 198 LEU B O 1
ATOM 4064 N N . VAL B 1 199 ? 7.195 31.016 15.594 1 95.75 199 VAL B N 1
ATOM 4065 C CA . VAL B 1 199 ? 5.809 31.375 15.859 1 95.75 199 VAL B CA 1
ATOM 4066 C C . VAL B 1 199 ? 5.672 32.906 15.867 1 95.75 199 VAL B C 1
ATOM 4068 O O . VAL B 1 199 ? 6.211 33.562 16.75 1 95.75 199 VAL B O 1
ATOM 4071 N N . SER B 1 200 ? 5.02 33.344 14.836 1 95.81 200 SER B N 1
ATOM 4072 C CA . SER B 1 200 ? 4.844 34.781 14.68 1 95.81 200 SER B CA 1
ATOM 4073 C C . SER B 1 200 ? 3.602 35.094 13.852 1 95.81 200 SER B C 1
ATOM 4075 O O . SER B 1 200 ? 3.172 34.281 13.031 1 95.81 200 SER B O 1
ATOM 4077 N N . CYS B 1 201 ? 3.043 36.25 14.125 1 96.94 201 CYS B N 1
ATOM 4078 C CA . CYS B 1 201 ? 1.937 36.688 13.281 1 96.94 201 CYS B CA 1
ATOM 4079 C C . CYS B 1 201 ? 2.426 37.625 12.18 1 96.94 201 CYS B C 1
ATOM 4081 O O . CYS B 1 201 ? 1.625 38.156 11.422 1 96.94 201 CYS B O 1
ATOM 4083 N N . ARG B 1 202 ? 3.697 37.75 12.086 1 95.06 202 ARG B N 1
ATOM 4084 C CA . ARG B 1 202 ? 4.301 38.656 11.102 1 95.06 202 ARG B CA 1
ATOM 4085 C C . ARG B 1 202 ? 4.863 37.844 9.922 1 95.06 202 ARG B C 1
ATOM 4087 O O . ARG B 1 202 ? 5.344 36.719 10.094 1 95.06 202 ARG B O 1
ATOM 4094 N N . THR B 1 203 ? 4.891 38.406 8.75 1 91.5 203 THR B N 1
ATOM 4095 C CA . THR B 1 203 ? 5.293 37.688 7.531 1 91.5 203 THR B CA 1
ATOM 4096 C C . THR B 1 203 ? 6.742 38.031 7.18 1 91.5 203 THR B C 1
ATOM 4098 O O . THR B 1 203 ? 7.352 37.344 6.355 1 91.5 203 THR B O 1
ATOM 4101 N N . ASP B 1 204 ? 7.324 39 7.688 1 78.31 204 ASP B N 1
ATOM 4102 C CA . ASP B 1 204 ? 8.641 39.469 7.273 1 78.31 204 ASP B CA 1
ATOM 4103 C C . ASP B 1 204 ? 9.75 38.719 8 1 78.31 204 ASP B C 1
ATOM 4105 O O . ASP B 1 204 ? 10.922 39.094 7.898 1 78.31 204 ASP B O 1
ATOM 4109 N N . GLN B 1 205 ? 9.414 37.719 8.547 1 69.44 205 GLN B N 1
ATOM 4110 C CA . GLN B 1 205 ? 10.414 37.031 9.359 1 69.44 205 GLN B CA 1
ATOM 4111 C C . GLN B 1 205 ? 11.023 35.875 8.594 1 69.44 205 GLN B C 1
ATOM 4113 O O . GLN B 1 205 ? 11.633 34.969 9.203 1 69.44 205 GLN B O 1
ATOM 4118 N N . ASP B 1 206 ? 11.109 35.906 7.391 1 63.66 206 ASP B N 1
ATOM 4119 C CA . ASP B 1 206 ? 11.531 34.719 6.645 1 63.66 206 ASP B CA 1
ATOM 4120 C C . ASP B 1 206 ? 13.047 34.562 6.715 1 63.66 206 ASP B C 1
ATOM 4122 O O . ASP B 1 206 ? 13.781 35.062 5.875 1 63.66 206 ASP B O 1
ATOM 4126 N N . ARG B 1 207 ? 13.477 34.156 7.793 1 71.44 207 ARG B N 1
ATOM 4127 C CA . ARG B 1 207 ? 14.906 33.938 8.016 1 71.44 207 ARG B CA 1
ATOM 4128 C C . ARG B 1 207 ? 15.273 32.469 7.895 1 71.44 207 ARG B C 1
ATOM 4130 O O . ARG B 1 207 ? 16.125 31.984 8.633 1 71.44 207 ARG B O 1
ATOM 4137 N N . GLY B 1 208 ? 14.648 31.766 7.008 1 85.19 208 GLY B N 1
ATOM 4138 C CA . GLY B 1 208 ? 14.992 30.375 6.816 1 85.19 208 GLY B CA 1
ATOM 4139 C C . GLY B 1 208 ? 14.148 29.422 7.656 1 85.19 208 GLY B C 1
ATOM 4140 O O . GLY B 1 208 ? 14.078 28.234 7.375 1 85.19 208 GLY B O 1
ATOM 4141 N N . ALA B 1 209 ? 13.547 29.953 8.703 1 92.94 209 ALA B N 1
ATOM 4142 C CA . ALA B 1 209 ? 12.68 29.156 9.57 1 92.94 209 ALA B CA 1
ATOM 4143 C C . ALA B 1 209 ? 11.297 28.969 8.945 1 92.94 209 ALA B C 1
ATOM 4145 O O . ALA B 1 209 ? 10.867 29.781 8.117 1 92.94 209 ALA B O 1
ATOM 4146 N N . VAL B 1 210 ? 10.711 27.922 9.258 1 95.69 210 VAL B N 1
ATOM 4147 C CA . VAL B 1 210 ? 9.32 27.734 8.867 1 95.69 210 VAL B CA 1
ATOM 4148 C C . VAL B 1 210 ? 8.406 28.531 9.789 1 95.69 210 VAL B C 1
ATOM 4150 O O . VAL B 1 210 ? 8.461 28.375 11.016 1 95.69 210 VAL B O 1
ATOM 4153 N N . LEU B 1 211 ? 7.605 29.297 9.203 1 96.12 211 LEU B N 1
ATOM 4154 C CA . LEU B 1 211 ? 6.707 30.141 9.984 1 96.12 211 LEU B CA 1
ATOM 4155 C C . LEU B 1 211 ? 5.457 29.375 10.391 1 96.12 211 LEU B C 1
ATOM 4157 O O . LEU B 1 211 ? 4.816 28.734 9.562 1 96.12 211 LEU B O 1
ATOM 4161 N N . LEU B 1 212 ? 5.18 29.469 11.688 1 96.56 212 LEU B N 1
ATOM 4162 C CA . LEU B 1 212 ? 3.936 28.969 12.273 1 96.56 212 LEU B CA 1
ATOM 4163 C C . LEU B 1 212 ? 3.041 30.125 12.695 1 96.56 212 LEU B C 1
ATOM 4165 O O . LEU B 1 212 ? 3.357 30.844 13.648 1 96.56 212 LEU B O 1
ATOM 4169 N N . TYR B 1 213 ? 1.943 30.266 12 1 97.19 213 TYR B N 1
ATOM 4170 C CA . TYR B 1 213 ? 1.071 31.391 12.281 1 97.19 213 TYR B CA 1
ATOM 4171 C C . TYR B 1 213 ? 0.04 31.047 13.344 1 97.19 213 TYR B C 1
ATOM 4173 O O . TYR B 1 213 ? -0.844 30.219 13.109 1 97.19 213 TYR B O 1
ATOM 4181 N N . PRO B 1 214 ? 0.11 31.703 14.484 1 97.44 214 PRO B N 1
ATOM 4182 C CA . PRO B 1 214 ? -0.929 31.516 15.5 1 97.44 214 PRO B CA 1
ATOM 4183 C C . PRO B 1 214 ? -2.174 32.344 15.234 1 97.44 214 PRO B C 1
ATOM 4185 O O . PRO B 1 214 ? -2.133 33.281 14.422 1 97.44 214 PRO B O 1
ATOM 4188 N N . LYS B 1 215 ? -3.248 31.984 15.883 1 97.12 215 LYS B N 1
ATOM 4189 C CA . LYS B 1 215 ? -4.445 32.812 15.844 1 97.12 215 LYS B CA 1
ATOM 4190 C C . LYS B 1 215 ? -4.348 33.969 16.844 1 97.12 215 LYS B C 1
ATOM 4192 O O . LYS B 1 215 ? -5.078 34 17.828 1 97.12 215 LYS B O 1
ATOM 4197 N N . ALA B 1 216 ? -3.582 35 16.406 1 98.12 216 ALA B N 1
ATOM 4198 C CA . ALA B 1 216 ? -3.15 36 17.375 1 98.12 216 ALA B CA 1
ATOM 4199 C C . ALA B 1 216 ? -3.725 37.375 17.047 1 98.12 216 ALA B C 1
ATOM 4201 O O . ALA B 1 216 ? -3.459 38.344 17.75 1 98.12 216 ALA B O 1
ATOM 4202 N N . LEU B 1 217 ? -4.57 37.438 16.047 1 98.62 217 LEU B N 1
ATOM 4203 C CA . LEU B 1 217 ? -5.047 38.75 15.609 1 98.62 217 LEU B CA 1
ATOM 4204 C C . LEU B 1 217 ? -6.57 38.812 15.625 1 98.62 217 LEU B C 1
ATOM 4206 O O . LEU B 1 217 ? -7.234 37.812 15.281 1 98.62 217 LEU B O 1
ATOM 4210 N N . VAL B 1 218 ? -7.082 39.938 16 1 98.69 218 VAL B N 1
ATOM 4211 C CA . VAL B 1 218 ? -8.508 40.25 15.891 1 98.69 218 VAL B CA 1
ATOM 4212 C C . VAL B 1 218 ? -8.711 41.469 14.984 1 98.69 218 VAL B C 1
ATOM 4214 O O . VAL B 1 218 ? -8.102 42.5 15.203 1 98.69 218 VAL B O 1
ATOM 4217 N N . ALA B 1 219 ? -9.555 41.25 14.055 1 98.81 219 ALA B N 1
ATOM 4218 C CA . ALA B 1 219 ? -9.852 42.375 13.156 1 98.81 219 ALA B CA 1
ATOM 4219 C C . ALA B 1 219 ? -11.164 43.062 13.539 1 98.81 219 ALA B C 1
ATOM 4221 O O . ALA B 1 219 ? -12.234 42.438 13.477 1 98.81 219 ALA B O 1
ATOM 4222 N N . GLY B 1 220 ? -11.062 44.25 13.93 1 98.56 220 GLY B N 1
ATOM 4223 C CA . GLY B 1 220 ? -12.242 45.094 14.117 1 98.56 220 GLY B CA 1
ATOM 4224 C C . GLY B 1 220 ? -12.727 45.75 12.828 1 98.56 220 GLY B C 1
ATOM 4225 O O . GLY B 1 220 ? -11.938 46.344 12.109 1 98.56 220 GLY B O 1
ATOM 4226 N N . ILE B 1 221 ? -14.031 45.625 12.633 1 98.19 221 ILE B N 1
ATOM 4227 C CA . ILE B 1 221 ? -14.586 46.125 11.367 1 98.19 221 ILE B CA 1
ATOM 4228 C C . ILE B 1 221 ? -15.734 47.094 11.648 1 98.19 221 ILE B C 1
ATOM 4230 O O . ILE B 1 221 ? -16.688 46.75 12.336 1 98.19 221 ILE B O 1
ATOM 4234 N N . GLY B 1 222 ? -15.617 48.25 11.156 1 95.69 222 GLY B N 1
ATOM 4235 C CA . GLY B 1 222 ? -16.734 49.156 10.961 1 95.69 222 GLY B CA 1
ATOM 4236 C C . GLY B 1 222 ? -17.109 49.344 9.508 1 95.69 222 GLY B C 1
ATOM 4237 O O . GLY B 1 222 ? -16.25 49.469 8.641 1 95.69 222 GLY B O 1
ATOM 4238 N N . CYS B 1 223 ? -18.391 49.312 9.281 1 95.06 223 CYS B N 1
ATOM 4239 C CA . CYS B 1 223 ? -18.766 49.469 7.879 1 95.06 223 CYS B CA 1
ATOM 4240 C C . CYS B 1 223 ? -20.156 50.125 7.758 1 95.06 223 CYS B C 1
ATOM 4242 O O . CYS B 1 223 ? -20.953 50.062 8.695 1 95.06 223 CYS B O 1
ATOM 4244 N N . ASN B 1 224 ? -20.344 50.719 6.625 1 93.56 224 ASN B N 1
ATOM 4245 C CA . ASN B 1 224 ? -21.672 51.219 6.285 1 93.56 224 ASN B CA 1
ATOM 4246 C C . ASN B 1 224 ? -22.625 50.094 5.918 1 93.56 224 ASN B C 1
ATOM 4248 O O . ASN B 1 224 ? -22.188 48.969 5.629 1 93.56 224 ASN B O 1
ATOM 4252 N N . ARG B 1 225 ? -23.875 50.406 5.992 1 93.06 225 ARG B N 1
ATOM 4253 C CA . ARG B 1 225 ? -24.891 49.438 5.594 1 93.06 225 ARG B CA 1
ATOM 4254 C C . ARG B 1 225 ? -24.719 49.031 4.125 1 93.06 225 ARG B C 1
ATOM 4256 O O . ARG B 1 225 ? -24.453 49.906 3.283 1 93.06 225 ARG B O 1
ATOM 4263 N N . ASN B 1 226 ? -24.812 47.781 3.875 1 93.94 226 ASN B N 1
ATOM 4264 C CA . ASN B 1 226 ? -24.812 47.219 2.537 1 93.94 226 ASN B CA 1
ATOM 4265 C C . ASN B 1 226 ? -23.422 47.25 1.918 1 93.94 226 ASN B C 1
ATOM 4267 O O . ASN B 1 226 ? -23.281 47.312 0.694 1 93.94 226 ASN B O 1
ATOM 4271 N N . THR B 1 227 ? -22.438 47.375 2.715 1 95.69 227 THR B N 1
ATOM 4272 C CA . THR B 1 227 ? -21.078 47.219 2.203 1 95.69 227 THR B CA 1
ATOM 4273 C C . THR B 1 227 ? -20.844 45.812 1.697 1 95.69 227 THR B C 1
ATOM 4275 O O . THR B 1 227 ? -21.094 44.844 2.416 1 95.69 227 THR B O 1
ATOM 4278 N N . PRO B 1 228 ? -20.328 45.688 0.524 1 96.88 228 PRO B N 1
ATOM 4279 C CA . PRO B 1 228 ? -20.094 44.344 -0.025 1 96.88 228 PRO B CA 1
ATOM 4280 C C . PRO B 1 228 ? -19 43.562 0.714 1 96.88 228 PRO B C 1
ATOM 4282 O O . PRO B 1 228 ? -18 44.188 1.136 1 96.88 228 PRO B O 1
ATOM 4285 N N . ALA B 1 229 ? -19.109 42.25 0.77 1 97.56 229 ALA B N 1
ATOM 4286 C CA . ALA B 1 229 ? -18.141 41.375 1.416 1 97.56 229 ALA B CA 1
ATOM 4287 C C . ALA B 1 229 ? -16.75 41.531 0.802 1 97.56 229 ALA B C 1
ATOM 4289 O O . ALA B 1 229 ? -15.75 41.5 1.511 1 97.56 229 ALA B O 1
ATOM 4290 N N . GLU B 1 230 ? -16.734 41.719 -0.453 1 97.25 230 GLU B N 1
ATOM 4291 C CA . GLU B 1 230 ? -15.469 41.844 -1.175 1 97.25 230 GLU B CA 1
ATOM 4292 C C . GLU B 1 230 ? -14.695 43.094 -0.72 1 97.25 230 GLU B C 1
ATOM 4294 O O . GLU B 1 230 ? -13.469 43.062 -0.618 1 97.25 230 GLU B O 1
ATOM 4299 N N . GLU B 1 231 ? -15.406 44.156 -0.498 1 97.25 231 GLU B N 1
ATOM 4300 C CA . GLU B 1 231 ? -14.766 45.375 -0.035 1 97.25 231 GLU B CA 1
ATOM 4301 C C . GLU B 1 231 ? -14.164 45.188 1.355 1 97.25 231 GLU B C 1
ATOM 4303 O O . GLU B 1 231 ? -13.07 45.688 1.637 1 97.25 231 GLU B O 1
ATOM 4308 N N . ILE B 1 232 ? -14.844 44.531 2.146 1 97.69 232 ILE B N 1
ATOM 4309 C CA . ILE B 1 232 ? -14.359 44.25 3.496 1 97.69 232 ILE B CA 1
ATOM 4310 C C . ILE B 1 232 ? -13.109 43.375 3.43 1 97.69 232 ILE B C 1
ATOM 4312 O O . ILE B 1 232 ? -12.125 43.625 4.113 1 97.69 232 ILE B O 1
ATOM 4316 N N . SER B 1 233 ? -13.133 42.344 2.596 1 97.69 233 SER B N 1
ATOM 4317 C CA . SER B 1 233 ? -12 41.438 2.414 1 97.69 233 SER B CA 1
ATOM 4318 C C . SER B 1 233 ? -10.766 42.188 1.934 1 97.69 233 SER B C 1
ATOM 4320 O O . SER B 1 233 ? -9.664 42 2.463 1 97.69 233 SER B O 1
ATOM 4322 N N . GLU B 1 234 ? -10.938 43 0.97 1 97.56 234 GLU B N 1
ATOM 4323 C CA . GLU B 1 234 ? -9.828 43.75 0.405 1 97.56 234 GLU B CA 1
ATOM 4324 C C . GLU B 1 234 ? -9.227 44.719 1.441 1 97.56 234 GLU B C 1
ATOM 4326 O O . GLU B 1 234 ? -8.016 44.906 1.475 1 97.56 234 GLU B O 1
ATOM 4331 N N . ALA B 1 235 ? -10.086 45.312 2.23 1 98 235 ALA B N 1
ATOM 4332 C CA . ALA B 1 235 ? -9.625 46.219 3.271 1 98 235 ALA B CA 1
ATOM 4333 C C . ALA B 1 235 ? -8.766 45.5 4.297 1 98 235 ALA B C 1
ATOM 4335 O O . ALA B 1 235 ? -7.695 45.969 4.684 1 98 235 ALA B O 1
ATOM 4336 N N . LEU B 1 236 ? -9.258 44.406 4.688 1 98.25 236 LEU B N 1
ATOM 4337 C CA . LEU B 1 236 ? -8.508 43.594 5.656 1 98.25 236 LEU B CA 1
ATOM 4338 C C . LEU B 1 236 ? -7.184 43.125 5.062 1 98.25 236 LEU B C 1
ATOM 4340 O O . LEU B 1 236 ? -6.141 43.188 5.719 1 98.25 236 LEU B O 1
ATOM 4344 N N . ASP B 1 237 ? -7.203 42.688 3.854 1 98 237 ASP B N 1
ATOM 4345 C CA . ASP B 1 237 ? -5.992 42.219 3.172 1 98 237 ASP B CA 1
ATOM 4346 C C . ASP B 1 237 ? -4.973 43.375 3.062 1 98 237 ASP B C 1
ATOM 4348 O O . ASP B 1 237 ? -3.775 43.156 3.271 1 98 237 ASP B O 1
ATOM 4352 N N . HIS B 1 238 ? -5.504 44.438 2.693 1 97.88 238 HIS B N 1
ATOM 4353 C CA . HIS B 1 238 ? -4.645 45.625 2.568 1 97.88 238 HIS B CA 1
ATOM 4354 C C . HIS B 1 238 ? -4 45.969 3.902 1 97.88 238 HIS B C 1
ATOM 4356 O O . HIS B 1 238 ? -2.803 46.281 3.961 1 97.88 238 HIS B O 1
ATOM 4362 N N . ALA B 1 239 ? -4.773 45.969 4.953 1 97.88 239 ALA B N 1
ATOM 4363 C CA . ALA B 1 239 ? -4.254 46.25 6.289 1 97.88 239 ALA B CA 1
ATOM 4364 C C . ALA B 1 239 ? -3.16 45.25 6.684 1 97.88 239 ALA B C 1
ATOM 4366 O O . ALA B 1 239 ? -2.104 45.656 7.18 1 97.88 239 ALA B O 1
ATOM 4367 N N . CYS B 1 240 ? -3.361 44.031 6.441 1 98 240 CYS B N 1
ATOM 4368 C CA . CYS B 1 240 ? -2.393 43 6.77 1 98 240 CYS B CA 1
ATOM 4369 C C . CYS B 1 240 ? -1.109 43.188 5.965 1 98 240 CYS B C 1
ATOM 4371 O O . CYS B 1 240 ? -0.013 43.156 6.527 1 98 240 CYS B O 1
ATOM 4373 N N . ARG B 1 241 ? -1.245 43.375 4.707 1 96.62 241 ARG B N 1
ATOM 4374 C CA . ARG B 1 241 ? -0.089 43.531 3.828 1 96.62 241 ARG B CA 1
ATOM 4375 C C . ARG B 1 241 ? 0.742 44.75 4.215 1 96.62 241 ARG B C 1
ATOM 4377 O O . ARG B 1 241 ? 1.97 44.656 4.301 1 96.62 241 ARG B O 1
ATOM 4384 N N . THR B 1 242 ? 0.07 45.812 4.43 1 96.75 242 THR B N 1
ATOM 4385 C CA . THR B 1 242 ? 0.723 47.094 4.73 1 96.75 242 THR B CA 1
ATOM 4386 C C . THR B 1 242 ? 1.507 47 6.035 1 96.75 242 THR B C 1
ATOM 4388 O O . THR B 1 242 ? 2.564 47.594 6.176 1 96.75 242 THR B O 1
ATOM 4391 N N . HIS B 1 243 ? 1.042 46.25 6.938 1 97.25 243 HIS B N 1
ATOM 4392 C CA . HIS B 1 243 ? 1.674 46.156 8.25 1 97.25 243 HIS B CA 1
ATOM 4393 C C . HIS B 1 243 ? 2.396 44.844 8.438 1 97.25 243 HIS B C 1
ATOM 4395 O O . HIS B 1 243 ? 2.793 44.5 9.555 1 97.25 243 HIS B O 1
ATOM 4401 N N . GLU B 1 244 ? 2.484 44 7.414 1 96.5 244 GLU B N 1
ATOM 4402 C CA . GLU B 1 244 ? 3.223 42.719 7.379 1 96.5 244 GLU B CA 1
ATOM 4403 C C . GLU B 1 244 ? 2.672 41.75 8.406 1 96.5 244 GLU B C 1
ATOM 4405 O O . GLU B 1 244 ? 3.432 41.125 9.164 1 96.5 244 GLU B O 1
ATOM 4410 N N . LEU B 1 245 ? 1.403 41.75 8.5 1 97.94 245 LEU B N 1
ATOM 4411 C CA . LEU B 1 245 ? 0.697 40.781 9.336 1 97.94 245 LEU B CA 1
ATOM 4412 C C . LEU B 1 245 ? 0.157 39.625 8.492 1 97.94 245 LEU B C 1
ATOM 4414 O O . LEU B 1 245 ? -0.274 39.844 7.355 1 97.94 245 LEU B O 1
ATOM 4418 N N . ALA B 1 246 ? 0.245 38.5 9.062 1 96.94 246 ALA B N 1
ATOM 4419 C CA . ALA B 1 246 ? -0.247 37.344 8.344 1 96.94 246 ALA B CA 1
ATOM 4420 C C . ALA B 1 246 ? -1.767 37.25 8.438 1 96.94 246 ALA B C 1
ATOM 4422 O O . ALA B 1 246 ? -2.324 37.219 9.539 1 96.94 246 ALA B O 1
ATOM 4423 N N . ARG B 1 247 ? -2.43 37.094 7.289 1 97.31 247 ARG B N 1
ATOM 4424 C CA . ARG B 1 247 ? -3.871 36.875 7.246 1 97.31 247 ARG B CA 1
ATOM 4425 C C . ARG B 1 247 ? -4.242 35.562 7.973 1 97.31 247 ARG B C 1
ATOM 4427 O O . ARG B 1 247 ? -5.309 35.469 8.586 1 97.31 247 ARG B O 1
ATOM 4434 N N . GLU B 1 248 ? -3.322 34.656 7.961 1 96.44 248 GLU B N 1
ATOM 4435 C CA . GLU B 1 248 ? -3.496 33.344 8.57 1 96.44 248 GLU B CA 1
ATOM 4436 C C . GLU B 1 248 ? -3.588 33.438 10.094 1 96.44 248 GLU B C 1
ATOM 4438 O O . GLU B 1 248 ? -4.059 32.5 10.758 1 96.44 248 GLU B O 1
ATOM 4443 N N . SER B 1 249 ? -3.232 34.531 10.586 1 97.88 249 SER B N 1
ATOM 4444 C CA . SER B 1 249 ? -3.189 34.688 12.039 1 97.88 249 SER B CA 1
ATOM 4445 C C . SER B 1 249 ? -4.453 35.344 12.562 1 97.88 249 SER B C 1
ATOM 4447 O O . SER B 1 249 ? -4.637 35.469 13.781 1 97.88 249 SER B O 1
ATOM 4449 N N . VAL B 1 250 ? -5.359 35.719 11.68 1 98.38 250 VAL B N 1
ATOM 4450 C CA . VAL B 1 250 ? -6.602 36.344 12.125 1 98.38 250 VAL B CA 1
ATOM 4451 C C . VAL B 1 250 ? -7.516 35.312 12.742 1 98.38 250 VAL B C 1
ATOM 4453 O O . VAL B 1 250 ? -7.902 34.344 12.078 1 98.38 250 VAL B O 1
ATOM 4456 N N . ARG B 1 251 ? -7.773 35.5 13.977 1 97.56 251 ARG B N 1
ATOM 4457 C CA . ARG B 1 251 ? -8.617 34.562 14.703 1 97.56 251 ARG B CA 1
ATOM 4458 C C . ARG B 1 251 ? -10.094 34.812 14.438 1 97.56 251 ARG B C 1
ATOM 4460 O O . ARG B 1 251 ? -10.867 33.875 14.219 1 97.56 251 ARG B O 1
ATOM 4467 N N . ASN B 1 252 ? -10.5 36.094 14.523 1 98.12 252 ASN B N 1
ATOM 4468 C CA . ASN B 1 252 ? -11.898 36.438 14.359 1 98.12 252 ASN B CA 1
ATOM 4469 C C . ASN B 1 252 ? -12.062 37.906 13.969 1 98.12 252 ASN B C 1
ATOM 4471 O O . ASN B 1 252 ? -11.094 38.688 13.969 1 98.12 252 ASN B O 1
ATOM 4475 N N . LEU B 1 253 ? -13.359 38.25 13.633 1 98.5 253 LEU B N 1
ATOM 4476 C CA . LEU B 1 253 ? -13.789 39.625 13.398 1 98.5 253 LEU B CA 1
ATOM 4477 C C . LEU B 1 253 ? -14.578 40.156 14.586 1 98.5 253 LEU B C 1
ATOM 4479 O O . LEU B 1 253 ? -15.133 39.375 15.367 1 98.5 253 LEU B O 1
ATOM 4483 N N . ALA B 1 254 ? -14.523 41.406 14.695 1 98.44 254 ALA B N 1
ATOM 4484 C CA . ALA B 1 254 ? -15.305 42.062 15.75 1 98.44 254 ALA B CA 1
ATOM 4485 C C . ALA B 1 254 ? -15.938 43.375 15.242 1 98.44 254 ALA B C 1
ATOM 4487 O O . ALA B 1 254 ? -15.328 44.094 14.453 1 98.44 254 ALA B O 1
ATOM 4488 N N . SER B 1 255 ? -17.156 43.625 15.727 1 98.12 255 SER B N 1
ATOM 4489 C CA . SER B 1 255 ? -17.891 44.812 15.312 1 98.12 255 SER B CA 1
ATOM 4490 C C . SER B 1 255 ? -18.969 45.156 16.328 1 98.12 255 SER B C 1
ATOM 4492 O O . SER B 1 255 ? -19 44.625 17.438 1 98.12 255 SER B O 1
ATOM 4494 N N . ILE B 1 256 ? -19.75 46.156 15.93 1 97.31 256 ILE B N 1
ATOM 4495 C CA . ILE B 1 256 ? -20.844 46.625 16.781 1 97.31 256 ILE B CA 1
ATOM 4496 C C . ILE B 1 256 ? -22.094 45.781 16.547 1 97.31 256 ILE B C 1
ATOM 4498 O O . ILE B 1 256 ? -22.328 45.312 15.422 1 97.31 256 ILE B O 1
ATOM 4502 N N . ASP B 1 257 ? -22.844 45.531 17.562 1 95.25 257 ASP B N 1
ATOM 4503 C CA . ASP B 1 257 ? -23.984 44.656 17.484 1 95.25 257 ASP B CA 1
ATOM 4504 C C . ASP B 1 257 ? -25.094 45.219 16.594 1 95.25 257 ASP B C 1
ATOM 4506 O O . ASP B 1 257 ? -25.906 44.5 16.047 1 95.25 257 ASP B O 1
ATOM 4510 N N . LEU B 1 258 ? -25.125 46.531 16.359 1 93.06 258 LEU B N 1
ATOM 4511 C CA . LEU B 1 258 ? -26.078 47.156 15.445 1 93.06 258 LEU B CA 1
ATOM 4512 C C . LEU B 1 258 ? -25.891 46.625 14.023 1 93.06 258 LEU B C 1
ATOM 4514 O O . LEU B 1 258 ? -26.781 46.781 13.188 1 93.06 258 LEU B O 1
ATOM 4518 N N . LYS B 1 259 ? -24.781 46 13.844 1 91 259 LYS B N 1
ATOM 4519 C CA . LYS B 1 259 ? -24.469 45.469 12.516 1 91 259 LYS B CA 1
ATOM 4520 C C . LYS B 1 259 ? -24.562 43.969 12.492 1 91 259 LYS B C 1
ATOM 4522 O O . LYS B 1 259 ? -24.031 43.312 11.578 1 91 259 LYS B O 1
ATOM 4527 N N . ASN B 1 260 ? -25.203 43.344 13.398 1 92.19 260 ASN B N 1
ATOM 4528 C CA . ASN B 1 260 ? -25.25 41.906 13.508 1 92.19 260 ASN B CA 1
ATOM 4529 C C . ASN B 1 260 ? -26.078 41.281 12.391 1 92.19 260 ASN B C 1
ATOM 4531 O O . ASN B 1 260 ? -26.062 40.062 12.188 1 92.19 260 ASN B O 1
ATOM 4535 N N . ASP B 1 261 ? -26.703 42.156 11.578 1 93.19 261 ASP B N 1
ATOM 4536 C CA . ASP B 1 261 ? -27.469 41.688 10.43 1 93.19 261 ASP B CA 1
ATOM 4537 C C . ASP B 1 261 ? -26.906 42.219 9.125 1 93.19 261 ASP B C 1
ATOM 4539 O O . ASP B 1 261 ? -27.547 42.125 8.07 1 93.19 261 ASP B O 1
ATOM 4543 N N . GLU B 1 262 ? -25.797 42.875 9.227 1 93.94 262 GLU B N 1
ATOM 4544 C CA . GLU B 1 262 ? -25.156 43.438 8.031 1 93.94 262 GLU B CA 1
ATOM 4545 C C . GLU B 1 262 ? -24.75 42.312 7.066 1 93.94 262 GLU B C 1
ATOM 4547 O O . GLU B 1 262 ? -23.781 41.594 7.324 1 93.94 262 GLU B O 1
ATOM 4552 N N . PRO B 1 263 ? -25.328 42.188 5.906 1 95.81 263 PRO B N 1
ATOM 4553 C CA . PRO B 1 263 ? -25.125 41.031 5.027 1 95.81 263 PRO B CA 1
ATOM 4554 C C . PRO B 1 263 ? -23.688 40.906 4.547 1 95.81 263 PRO B C 1
ATOM 4556 O O . PRO B 1 263 ? -23.141 39.781 4.488 1 95.81 263 PRO B O 1
ATOM 4559 N N . GLY B 1 264 ? -23.109 41.969 4.156 1 95.94 264 GLY B N 1
ATOM 4560 C CA . GLY B 1 264 ? -21.75 41.938 3.67 1 95.94 264 GLY B CA 1
ATOM 4561 C C . GLY B 1 264 ? -20.75 41.438 4.707 1 95.94 264 GLY B C 1
ATOM 4562 O O . GLY B 1 264 ? -19.859 40.656 4.395 1 95.94 264 GLY B O 1
ATOM 4563 N N . LEU B 1 265 ? -20.938 41.875 5.898 1 96.81 265 LEU B N 1
ATOM 4564 C CA . LEU B 1 265 ? -20.078 41.469 7.004 1 96.81 265 LEU B CA 1
ATOM 4565 C C . LEU B 1 265 ? -20.25 40 7.332 1 96.81 265 LEU B C 1
ATOM 4567 O O . LEU B 1 265 ? -19.266 39.281 7.5 1 96.81 265 LEU B O 1
ATOM 4571 N N . LEU B 1 266 ? -21.469 39.562 7.379 1 96.75 266 LEU B N 1
ATOM 4572 C CA . LEU B 1 266 ? -21.781 38.188 7.668 1 96.75 266 LEU B CA 1
ATOM 4573 C C . LEU B 1 266 ? -21.281 37.25 6.551 1 96.75 266 LEU B C 1
ATOM 4575 O O . LEU B 1 266 ? -20.734 36.188 6.816 1 96.75 266 LEU B O 1
ATOM 4579 N N . ALA B 1 267 ? -21.438 37.688 5.363 1 96.94 267 ALA B N 1
ATOM 4580 C CA . ALA B 1 267 ? -20.984 36.906 4.215 1 96.94 267 ALA B CA 1
ATOM 4581 C C . ALA B 1 267 ? -19.469 36.719 4.223 1 96.94 267 ALA B C 1
ATOM 4583 O O . ALA B 1 267 ? -18.953 35.656 3.912 1 96.94 267 ALA B O 1
ATOM 4584 N N . PHE B 1 268 ? -18.797 37.812 4.492 1 95.12 268 PHE B N 1
ATOM 4585 C CA . PHE B 1 268 ? -17.344 37.75 4.555 1 95.12 268 PHE B CA 1
ATOM 4586 C C . PHE B 1 268 ? -16.875 36.812 5.648 1 95.12 268 PHE B C 1
ATOM 4588 O O . PHE B 1 268 ? -16 35.969 5.414 1 95.12 268 PHE B O 1
ATOM 4595 N N . ALA B 1 269 ? -17.422 36.938 6.801 1 96.19 269 ALA B N 1
ATOM 4596 C CA . ALA B 1 269 ? -17.078 36.062 7.93 1 96.19 269 ALA B CA 1
ATOM 4597 C C . ALA B 1 269 ? -17.281 34.594 7.582 1 96.19 269 ALA B C 1
ATOM 4599 O O . ALA B 1 269 ? -16.422 33.781 7.859 1 96.19 269 ALA B O 1
ATOM 4600 N N . HIS B 1 270 ? -18.375 34.344 6.98 1 95.44 270 HIS B N 1
ATOM 4601 C CA . HIS B 1 270 ? -18.719 32.969 6.598 1 95.44 270 HIS B CA 1
ATOM 4602 C C . HIS B 1 270 ? -17.75 32.438 5.547 1 95.44 270 HIS B C 1
ATOM 4604 O O . HIS B 1 270 ? -17.25 31.328 5.668 1 95.44 270 HIS B O 1
ATOM 4610 N N . ALA B 1 271 ? -17.469 33.219 4.574 1 94.75 271 ALA B N 1
ATOM 4611 C CA . ALA B 1 271 ? -16.594 32.812 3.48 1 94.75 271 ALA B CA 1
ATOM 4612 C C . ALA B 1 271 ? -15.188 32.469 3.986 1 94.75 271 ALA B C 1
ATOM 4614 O O . ALA B 1 271 ? -14.516 31.594 3.459 1 94.75 271 ALA B O 1
ATOM 4615 N N . GLN B 1 272 ? -14.812 33.219 4.969 1 94.62 272 GLN B N 1
ATOM 4616 C CA . GLN B 1 272 ? -13.453 33.062 5.477 1 94.62 272 GLN B CA 1
ATOM 4617 C C . GLN B 1 272 ? -13.438 32.188 6.719 1 94.62 272 GLN B C 1
ATOM 4619 O O . GLN B 1 272 ? -12.383 31.969 7.32 1 94.62 272 GLN B O 1
ATOM 4624 N N . ASN B 1 273 ? -14.617 31.672 7.102 1 94.12 273 ASN B N 1
ATOM 4625 C CA . ASN B 1 273 ? -14.766 30.844 8.297 1 94.12 273 ASN B CA 1
ATOM 4626 C C . ASN B 1 273 ? -14.188 31.547 9.531 1 94.12 273 ASN B C 1
ATOM 4628 O O . ASN B 1 273 ? -13.391 30.953 10.266 1 94.12 273 ASN B O 1
ATOM 4632 N N . LEU B 1 274 ? -14.531 32.75 9.656 1 95.94 274 LEU B N 1
ATOM 4633 C CA . LEU B 1 274 ? -14.094 33.531 10.805 1 95.94 274 LEU B CA 1
ATOM 4634 C C . LEU B 1 274 ? -15.266 33.844 11.727 1 95.94 274 LEU B C 1
ATOM 4636 O O . LEU B 1 274 ? -16.297 34.344 11.289 1 95.94 274 LEU B O 1
ATOM 4640 N N . PRO B 1 275 ? -15.055 33.594 12.992 1 96.81 275 PRO B N 1
ATOM 4641 C CA . PRO B 1 275 ? -16.078 34.031 13.945 1 96.81 275 PRO B CA 1
ATOM 4642 C C . PRO B 1 275 ? -16.234 35.562 13.992 1 96.81 275 PRO B C 1
ATOM 4644 O O . PRO B 1 275 ? -15.312 36.281 13.625 1 96.81 275 PRO B O 1
ATOM 4647 N N . LEU B 1 276 ? -17.453 35.969 14.453 1 97.31 276 LEU B N 1
ATOM 4648 C CA . LEU B 1 276 ? -17.766 37.375 14.547 1 97.31 276 LEU B CA 1
ATOM 4649 C C . LEU B 1 276 ? -18.281 37.75 15.938 1 97.31 276 LEU B C 1
ATOM 4651 O O . LEU B 1 276 ? -19.312 37.219 16.359 1 97.31 276 LEU B O 1
ATOM 4655 N N . ASP B 1 277 ? -17.562 38.594 16.609 1 97.56 277 ASP B N 1
ATOM 4656 C CA . ASP B 1 277 ? -17.984 39.125 17.891 1 97.56 277 ASP B CA 1
ATOM 4657 C C . ASP B 1 277 ? -18.641 40.469 17.75 1 97.56 277 ASP B C 1
ATOM 4659 O O . ASP B 1 277 ? -18.125 41.344 17.047 1 97.56 277 ASP B O 1
ATOM 4663 N N . PHE B 1 278 ? -19.797 40.625 18.469 1 97.75 278 PHE B N 1
ATOM 4664 C CA . PHE B 1 278 ? -20.5 41.906 18.438 1 97.75 278 PHE B CA 1
ATOM 4665 C C . PHE B 1 278 ? -20.516 42.531 19.828 1 97.75 278 PHE B C 1
ATOM 4667 O O . PHE B 1 278 ? -20.703 41.844 20.828 1 97.75 278 PHE B O 1
ATOM 4674 N N . TYR B 1 279 ? -20.344 43.781 19.828 1 97.5 279 TYR B N 1
ATOM 4675 C CA . TYR B 1 279 ? -20.359 44.531 21.078 1 97.5 279 TYR B CA 1
ATOM 4676 C C . TYR B 1 279 ? -21.359 45.656 21.031 1 97.5 279 TYR B C 1
ATOM 4678 O O . TYR B 1 279 ? -21.562 46.281 19.984 1 97.5 279 TYR B O 1
ATOM 4686 N N . SER B 1 280 ? -21.906 46 22.188 1 97.31 280 SER B N 1
ATOM 4687 C CA . SER B 1 280 ? -22.844 47.125 22.281 1 97.31 280 SER B CA 1
ATOM 4688 C C . SER B 1 280 ? -22.094 48.469 22.297 1 97.31 280 SER B C 1
ATOM 4690 O O . SER B 1 280 ? -20.906 48.5 22.594 1 97.31 280 SER B O 1
ATOM 4692 N N . PRO B 1 281 ? -22.859 49.531 21.938 1 96.38 281 PRO B N 1
ATOM 4693 C CA . PRO B 1 281 ? -22.234 50.875 22.031 1 96.38 281 PRO B CA 1
ATOM 4694 C C . PRO B 1 281 ? -21.672 51.156 23.422 1 96.38 281 PRO B C 1
ATOM 4696 O O . PRO B 1 281 ? -20.578 51.719 23.547 1 96.38 281 PRO B O 1
ATOM 4699 N N . ASP B 1 282 ? -22.391 50.719 24.406 1 96.44 282 ASP B N 1
ATOM 4700 C CA . ASP B 1 282 ? -21.938 50.938 25.781 1 96.44 282 ASP B CA 1
ATOM 4701 C C . ASP B 1 282 ? -20.594 50.219 26.047 1 96.44 282 ASP B C 1
ATOM 4703 O O . ASP B 1 282 ? -19.703 50.812 26.656 1 96.44 282 ASP B O 1
ATOM 4707 N N . GLN B 1 283 ? -20.453 49.031 25.609 1 96.94 283 GLN B N 1
ATOM 4708 C CA . GLN B 1 283 ? -19.219 48.281 25.766 1 96.94 283 GLN B CA 1
ATOM 4709 C C . GLN B 1 283 ? -18.062 48.938 25 1 96.94 283 GLN B C 1
ATOM 4711 O O . GLN B 1 283 ? -16.969 49.062 25.531 1 96.94 283 GLN B O 1
ATOM 4716 N N . LEU B 1 284 ? -18.328 49.344 23.844 1 97.31 284 LEU B N 1
ATOM 4717 C CA . LEU B 1 284 ? -17.312 50 23 1 97.31 284 LEU B CA 1
ATOM 4718 C C . LEU B 1 284 ? -16.844 51.312 23.609 1 97.31 284 LEU B C 1
ATOM 4720 O O . LEU B 1 284 ? -15.656 51.625 23.531 1 97.31 284 LEU B O 1
ATOM 4724 N N . ASN B 1 285 ? -17.75 52 24.188 1 96 285 ASN B N 1
ATOM 4725 C CA . ASN B 1 285 ? -17.438 53.312 24.766 1 96 285 ASN B CA 1
ATOM 4726 C C . ASN B 1 285 ? -16.609 53.188 26.031 1 96 285 ASN B C 1
ATOM 4728 O O . ASN B 1 285 ? -16.031 54.156 26.5 1 96 285 ASN B O 1
ATOM 4732 N N . GLN B 1 286 ? -16.547 51.969 26.547 1 95.38 286 GLN B N 1
ATOM 4733 C CA . GLN B 1 286 ? -15.742 51.75 27.75 1 95.38 286 GLN B CA 1
ATOM 4734 C C . GLN B 1 286 ? -14.25 51.688 27.406 1 95.38 286 GLN B C 1
ATOM 4736 O O . GLN B 1 286 ? -13.398 51.812 28.297 1 95.38 286 GLN B O 1
ATOM 4741 N N . VAL B 1 287 ? -13.961 51.406 26.203 1 95.44 287 VAL B N 1
ATOM 4742 C CA . VAL B 1 287 ? -12.562 51.312 25.797 1 95.44 287 VAL B CA 1
ATOM 4743 C C . VAL B 1 287 ? -11.945 52.719 25.719 1 95.44 287 VAL B C 1
ATOM 4745 O O . VAL B 1 287 ? -12.453 53.594 25.031 1 95.44 287 VAL B O 1
ATOM 4748 N N . GLU B 1 288 ? -10.883 52.875 26.406 1 91.69 288 GLU B N 1
ATOM 4749 C CA . GLU B 1 288 ? -10.227 54.156 26.469 1 91.69 288 GLU B CA 1
ATOM 4750 C C . GLU B 1 288 ? -9.156 54.312 25.375 1 91.69 288 GLU B C 1
ATOM 4752 O O . GLU B 1 288 ? -8.688 53.281 24.844 1 91.69 288 GLU B O 1
ATOM 4757 N N . GLY B 1 289 ? -8.852 55.531 25.078 1 87.62 289 GLY B N 1
ATOM 4758 C CA . GLY B 1 289 ? -7.707 55.781 24.219 1 87.62 289 GLY B CA 1
ATOM 4759 C C . GLY B 1 289 ? -8.031 55.719 22.75 1 87.62 289 GLY B C 1
ATOM 4760 O O . GLY B 1 289 ? -7.129 55.594 21.906 1 87.62 289 GLY B O 1
ATOM 4761 N N . VAL B 1 290 ? -9.242 55.625 22.406 1 89.19 290 VAL B N 1
ATOM 4762 C CA . VAL B 1 290 ? -9.609 55.562 20.984 1 89.19 290 VAL B CA 1
ATOM 4763 C C . VAL B 1 290 ? -10.242 56.906 20.578 1 89.19 290 VAL B C 1
ATOM 4765 O O . VAL B 1 290 ? -10.961 57.531 21.359 1 89.19 290 VAL B O 1
ATOM 4768 N N . ALA B 1 291 ? -9.969 57.25 19.391 1 87.44 291 ALA B N 1
ATOM 4769 C CA . ALA B 1 291 ? -10.484 58.5 18.891 1 87.44 291 ALA B CA 1
ATOM 4770 C C . ALA B 1 291 ? -11.969 58.406 18.531 1 87.44 291 ALA B C 1
ATOM 4772 O O . ALA B 1 291 ? -12.406 57.406 17.969 1 87.44 291 ALA B O 1
ATOM 4773 N N . ALA B 1 292 ? -12.664 59.5 18.891 1 88.75 292 ALA B N 1
ATOM 4774 C CA . ALA B 1 292 ? -14.102 59.5 18.625 1 88.75 292 ALA B CA 1
ATOM 4775 C C . ALA B 1 292 ? -14.391 60 17.219 1 88.75 292 ALA B C 1
ATOM 4777 O O . ALA B 1 292 ? -13.695 60.875 16.703 1 88.75 292 ALA B O 1
ATOM 4778 N N . SER B 1 293 ? -15.297 59.438 16.672 1 86.44 293 SER B N 1
ATOM 4779 C CA . SER B 1 293 ? -15.852 59.875 15.391 1 86.44 293 SER B CA 1
ATOM 4780 C C . SER B 1 293 ? -17.281 60.375 15.555 1 86.44 293 SER B C 1
ATOM 4782 O O . SER B 1 293 ? -18.172 59.656 15.977 1 86.44 293 SER B O 1
ATOM 4784 N N . ALA B 1 294 ? -17.516 61.594 15.148 1 87.75 294 ALA B N 1
ATOM 4785 C CA . ALA B 1 294 ? -18.828 62.219 15.273 1 87.75 294 ALA B CA 1
ATOM 4786 C C . ALA B 1 294 ? -19.859 61.438 14.438 1 87.75 294 ALA B C 1
ATOM 4788 O O . ALA B 1 294 ? -21 61.25 14.875 1 87.75 294 ALA B O 1
ATOM 4789 N N . ALA B 1 295 ? -19.375 61.094 13.289 1 84.19 295 ALA B N 1
ATOM 4790 C CA . ALA B 1 295 ? -20.266 60.344 12.391 1 84.19 295 ALA B CA 1
ATOM 4791 C C . ALA B 1 295 ? -20.703 59.031 13.016 1 84.19 295 ALA B C 1
ATOM 4793 O O . ALA B 1 295 ? -21.875 58.656 12.938 1 84.19 295 ALA B O 1
ATOM 4794 N N . VAL B 1 296 ? -19.812 58.344 13.602 1 88.88 296 VAL B N 1
ATOM 4795 C CA . VAL B 1 296 ? -20.078 57.062 14.211 1 88.88 296 VAL B CA 1
ATOM 4796 C C . VAL B 1 296 ? -20.969 57.25 15.438 1 88.88 296 VAL B C 1
ATOM 4798 O O . VAL B 1 296 ? -21.922 56.469 15.648 1 88.88 296 VAL B O 1
ATOM 4801 N N . LEU B 1 297 ? -20.641 58.25 16.203 1 90.81 297 LEU B N 1
ATOM 4802 C CA . LEU B 1 297 ? -21.422 58.531 17.406 1 90.81 297 LEU B CA 1
ATOM 4803 C C . LEU B 1 297 ? -22.875 58.812 17.062 1 90.81 297 LEU B C 1
ATOM 4805 O O . LEU B 1 297 ? -23.781 58.312 17.75 1 90.81 297 LEU B O 1
ATOM 4809 N N . ARG B 1 298 ? -23.125 59.469 16.078 1 89.44 298 ARG B N 1
ATOM 4810 C CA . ARG B 1 298 ? -24.469 59.812 15.648 1 89.44 298 ARG B CA 1
ATOM 4811 C C . ARG B 1 298 ? -25.219 58.594 15.148 1 89.44 298 ARG B C 1
ATOM 4813 O O . ARG B 1 298 ? -26.406 58.406 15.43 1 89.44 298 ARG B O 1
ATOM 4820 N N . ALA B 1 299 ? -24.5 57.875 14.484 1 87.69 299 ALA B N 1
ATOM 4821 C CA . ALA B 1 299 ? -25.141 56.75 13.789 1 87.69 299 ALA B CA 1
ATOM 4822 C C . ALA B 1 299 ? -25.344 55.562 14.727 1 87.69 299 ALA B C 1
ATOM 4824 O O . ALA B 1 299 ? -26.297 54.781 14.57 1 87.69 299 ALA B O 1
ATOM 4825 N N . THR B 1 300 ? -24.531 55.406 15.75 1 91.06 300 THR B N 1
ATOM 4826 C CA . THR B 1 300 ? -24.562 54.125 16.453 1 91.06 300 THR B CA 1
ATOM 4827 C C . THR B 1 300 ? -24.594 54.344 17.969 1 91.06 300 THR B C 1
ATOM 4829 O O . THR B 1 300 ? -24.875 53.406 18.719 1 91.06 300 THR B O 1
ATOM 4832 N N . GLY B 1 301 ? -24.188 55.531 18.375 1 92.12 301 GLY B N 1
ATOM 4833 C CA . GLY B 1 301 ? -24.078 55.812 19.797 1 92.12 301 GLY B CA 1
ATOM 4834 C C . GLY B 1 301 ? -22.703 55.438 20.375 1 92.12 301 GLY B C 1
ATOM 4835 O O . GLY B 1 301 ? -22.422 55.75 21.531 1 92.12 301 GLY B O 1
ATOM 4836 N N . ALA B 1 302 ? -21.891 54.906 19.609 1 95.38 302 ALA B N 1
ATOM 4837 C CA . ALA B 1 302 ? -20.531 54.594 20.016 1 95.38 302 ALA B CA 1
ATOM 4838 C C . ALA B 1 302 ? -19.547 55.625 19.469 1 95.38 302 ALA B C 1
ATOM 4840 O O . ALA B 1 302 ? -19.703 56.094 18.344 1 95.38 302 ALA B O 1
ATOM 4841 N N . LYS B 1 303 ? -18.516 55.906 20.172 1 94.44 303 LYS B N 1
ATOM 4842 C CA . LYS B 1 303 ? -17.516 56.875 19.719 1 94.44 303 LYS B CA 1
ATOM 4843 C C . LYS B 1 303 ? -16.703 56.312 18.562 1 94.44 303 LYS B C 1
ATOM 4845 O O . LYS B 1 303 ? -16.25 57.062 17.703 1 94.44 303 LYS B O 1
ATOM 4850 N N . ALA B 1 304 ? -16.406 55.031 18.672 1 95.88 304 ALA B N 1
ATOM 4851 C CA . ALA B 1 304 ? -15.703 54.312 17.625 1 95.88 304 ALA B CA 1
ATOM 4852 C C . ALA B 1 304 ? -16.125 52.844 17.609 1 95.88 304 ALA B C 1
ATOM 4854 O O . ALA B 1 304 ? -16.641 52.312 18.609 1 95.88 304 ALA B O 1
ATOM 4855 N N . VAL B 1 305 ? -15.883 52.156 16.422 1 97.06 305 VAL B N 1
ATOM 4856 C CA . VAL B 1 305 ? -16.328 50.781 16.344 1 97.06 305 VAL B CA 1
ATOM 4857 C C . VAL B 1 305 ? -15.125 49.875 16.078 1 97.06 305 VAL B C 1
ATOM 4859 O O . VAL B 1 305 ? -14.82 48.969 16.891 1 97.06 305 VAL B O 1
ATOM 4862 N N . ALA B 1 306 ? -14.352 50.062 15.047 1 97.75 306 ALA B N 1
ATOM 4863 C CA . ALA B 1 306 ? -13.305 49.125 14.602 1 97.75 306 ALA B CA 1
ATOM 4864 C C . ALA B 1 306 ? -12.258 48.938 15.688 1 97.75 306 ALA B C 1
ATOM 4866 O O . ALA B 1 306 ? -12.016 47.781 16.125 1 97.75 306 ALA B O 1
ATOM 4867 N N . GLU B 1 307 ? -11.672 49.969 16.25 1 98.06 307 GLU B N 1
ATOM 4868 C CA . GLU B 1 307 ? -10.586 49.875 17.219 1 98.06 307 GLU B CA 1
ATOM 4869 C C . GLU B 1 307 ? -11.07 49.312 18.531 1 98.06 307 GLU B C 1
ATOM 4871 O O . GLU B 1 307 ? -10.516 48.312 19.031 1 98.06 307 GLU B O 1
ATOM 4876 N N . PRO B 1 308 ? -12.148 49.875 19.109 1 97.88 308 PRO B N 1
ATOM 4877 C CA . PRO B 1 308 ? -12.562 49.312 20.406 1 97.88 308 PRO B CA 1
ATOM 4878 C C . PRO B 1 308 ? -13.055 47.875 20.281 1 97.88 308 PRO B C 1
ATOM 4880 O O . PRO B 1 308 ? -12.859 47.062 21.219 1 97.88 308 PRO B O 1
ATOM 4883 N N . ALA B 1 309 ? -13.703 47.531 19.188 1 98.12 309 ALA B N 1
ATOM 4884 C CA . ALA B 1 309 ? -14.141 46.156 19 1 98.12 309 ALA B CA 1
ATOM 4885 C C . ALA B 1 309 ? -12.953 45.188 18.953 1 98.12 309 ALA B C 1
ATOM 4887 O O . ALA B 1 309 ? -12.984 44.125 19.562 1 98.12 309 ALA B O 1
ATOM 4888 N N . ALA B 1 310 ? -11.906 45.5 18.188 1 98.38 310 ALA B N 1
ATOM 4889 C CA . ALA B 1 310 ? -10.703 44.688 18.109 1 98.38 310 ALA B CA 1
ATOM 4890 C C . ALA B 1 310 ? -10.055 44.531 19.484 1 98.38 310 ALA B C 1
ATOM 4892 O O . ALA B 1 310 ? -9.648 43.438 19.875 1 98.38 310 ALA B O 1
ATOM 4893 N N . ILE B 1 311 ? -9.992 45.625 20.234 1 98.06 311 ILE B N 1
ATOM 4894 C CA . ILE B 1 311 ? -9.359 45.656 21.547 1 98.06 311 ILE B CA 1
ATOM 4895 C C . ILE B 1 311 ? -10.141 44.75 22.5 1 98.06 311 ILE B C 1
ATOM 4897 O O . ILE B 1 311 ? -9.555 43.906 23.188 1 98.06 311 ILE B O 1
ATOM 4901 N N . LEU B 1 312 ? -11.453 44.938 22.5 1 97.81 312 LEU B N 1
ATOM 4902 C CA . LEU B 1 312 ? -12.281 44.125 23.406 1 97.81 312 LEU B CA 1
ATOM 4903 C C . LEU B 1 312 ? -12.18 42.656 23.078 1 97.81 312 LEU B C 1
ATOM 4905 O O . LEU B 1 312 ? -11.969 41.812 23.969 1 97.81 312 LEU B O 1
ATOM 4909 N N . SER B 1 313 ? -12.289 42.344 21.828 1 98.06 313 SER B N 1
ATOM 4910 C CA . SER B 1 313 ? -12.328 40.969 21.406 1 98.06 313 SER B CA 1
ATOM 4911 C C . SER B 1 313 ? -10.969 40.281 21.594 1 98.06 313 SER B C 1
ATOM 4913 O O . SER B 1 313 ? -10.898 39.062 21.766 1 98.06 313 SER B O 1
ATOM 4915 N N . SER B 1 314 ? -9.875 41.031 21.578 1 97.62 314 SER B N 1
ATOM 4916 C CA . SER B 1 314 ? -8.539 40.469 21.766 1 97.62 314 SER B CA 1
ATOM 4917 C C . SER B 1 314 ? -8.203 40.312 23.234 1 97.62 314 SER B C 1
ATOM 4919 O O . SER B 1 314 ? -7.105 39.844 23.578 1 97.62 314 SER B O 1
ATOM 4921 N N . GLY B 1 315 ? -9.133 40.688 24.125 1 95.81 315 GLY B N 1
ATOM 4922 C CA . GLY B 1 315 ? -8.836 40.688 25.547 1 95.81 315 GLY B CA 1
ATOM 4923 C C . GLY B 1 315 ? -8.008 41.875 25.984 1 95.81 315 GLY B C 1
ATOM 4924 O O . GLY B 1 315 ? -7.078 41.719 26.781 1 95.81 315 GLY B O 1
ATOM 4925 N N . ASN B 1 316 ? -8.281 42.938 25.297 1 94.94 316 ASN B N 1
ATOM 4926 C CA . ASN B 1 316 ? -7.637 44.219 25.578 1 94.94 316 ASN B CA 1
ATOM 4927 C C . ASN B 1 316 ? -6.172 44.219 25.141 1 94.94 316 ASN B C 1
ATOM 4929 O O . ASN B 1 316 ? -5.312 44.75 25.844 1 94.94 316 ASN B O 1
ATOM 4933 N N . GLY B 1 317 ? -5.871 43.594 24.094 1 95.25 317 GLY B N 1
ATOM 4934 C CA . GLY B 1 317 ? -4.539 43.625 23.516 1 95.25 317 GLY B CA 1
ATOM 4935 C C . GLY B 1 317 ? -4.203 44.906 22.812 1 95.25 317 GLY B C 1
ATOM 4936 O O . GLY B 1 317 ? -5.082 45.75 22.594 1 95.25 317 GLY B O 1
ATOM 4937 N N . PRO B 1 318 ? -2.955 45.094 22.5 1 96.69 318 PRO B N 1
ATOM 4938 C CA . PRO B 1 318 ? -2.543 46.312 21.828 1 96.69 318 PRO B CA 1
ATOM 4939 C C . PRO B 1 318 ? -2.99 46.375 20.375 1 96.69 318 PRO B C 1
ATOM 4941 O O . PRO B 1 318 ? -3.051 45.344 19.703 1 96.69 318 PRO B O 1
ATOM 4944 N N . LEU B 1 319 ? -3.205 47.562 19.844 1 97.31 319 LEU B N 1
ATOM 4945 C CA . LEU B 1 319 ? -3.506 47.781 18.438 1 97.31 319 LEU B CA 1
ATOM 4946 C C . LEU B 1 319 ? -2.236 47.75 17.594 1 97.31 319 LEU B C 1
ATOM 4948 O O . LEU B 1 319 ? -1.317 48.531 17.812 1 97.31 319 LEU B O 1
ATOM 4952 N N . LEU B 1 320 ? -2.191 46.812 16.688 1 97.5 320 LEU B N 1
ATOM 4953 C CA . LEU B 1 320 ? -1.091 46.75 15.727 1 97.5 320 LEU B CA 1
ATOM 4954 C C . LEU B 1 320 ? -1.381 47.656 14.523 1 97.5 320 LEU B C 1
ATOM 4956 O O . LEU B 1 320 ? -0.458 48.188 13.898 1 97.5 320 LEU B O 1
ATOM 4960 N N . VAL B 1 321 ? -2.66 47.719 14.195 1 97.62 321 VAL B N 1
ATOM 4961 C CA . VAL B 1 321 ? -3.145 48.594 13.133 1 97.62 321 VAL B CA 1
ATOM 4962 C C . VAL B 1 321 ? -4.242 49.5 13.688 1 97.62 321 VAL B C 1
ATOM 4964 O O . VAL B 1 321 ? -5.324 49.031 14.047 1 97.62 321 VAL B O 1
ATOM 4967 N N . GLN B 1 322 ? -3.928 50.688 13.719 1 96.38 322 GLN B N 1
ATOM 4968 C CA . GLN B 1 322 ? -4.957 51.656 14.086 1 96.38 322 GLN B CA 1
ATOM 4969 C C . GLN B 1 322 ? -6.008 51.781 12.992 1 96.38 322 GLN B C 1
ATOM 4971 O O . GLN B 1 322 ? -5.848 51.219 11.898 1 96.38 322 GLN B O 1
ATOM 4976 N N . LYS B 1 323 ? -6.953 52.531 13.242 1 95.31 323 LYS B N 1
ATOM 4977 C CA . LYS B 1 323 ? -8.07 52.656 12.312 1 95.31 323 LYS B CA 1
ATOM 4978 C C . LYS B 1 323 ? -7.582 53 10.906 1 95.31 323 LYS B C 1
ATOM 4980 O O . LYS B 1 323 ? -6.855 53.969 10.719 1 95.31 323 LYS B O 1
ATOM 4985 N N . MET B 1 324 ? -7.852 52.156 10.016 1 96 324 MET B N 1
ATOM 4986 C CA . MET B 1 324 ? -7.637 52.375 8.594 1 96 324 MET B CA 1
ATOM 4987 C C . MET B 1 324 ? -8.961 52.531 7.855 1 96 324 MET B C 1
ATOM 4989 O O . MET B 1 324 ? -9.773 51.594 7.84 1 96 324 MET B O 1
ATOM 4993 N N . LYS B 1 325 ? -9.102 53.656 7.16 1 94.56 325 LYS B N 1
ATOM 4994 C CA . LYS B 1 325 ? -10.391 53.969 6.551 1 94.56 325 LYS B CA 1
ATOM 4995 C C . LYS B 1 325 ? -10.391 53.656 5.059 1 94.56 325 LYS B C 1
ATOM 4997 O O . LYS B 1 325 ? -9.422 54 4.355 1 94.56 325 LYS B O 1
ATOM 5002 N N . PHE B 1 326 ? -11.359 53.062 4.68 1 95.81 326 PHE B N 1
ATOM 5003 C CA . PHE B 1 326 ? -11.719 52.844 3.285 1 95.81 326 PHE B CA 1
ATOM 5004 C C . PHE B 1 326 ? -13.078 53.469 2.979 1 95.81 326 PHE B C 1
ATOM 5006 O O . PHE B 1 326 ? -13.711 54.062 3.863 1 95.81 326 PHE B O 1
ATOM 5013 N N . PRO B 1 327 ? -13.531 53.438 1.717 1 93.69 327 PRO B N 1
ATOM 5014 C CA . PRO B 1 327 ? -14.758 54.156 1.368 1 93.69 327 PRO B CA 1
ATOM 5015 C C . PRO B 1 327 ? -15.945 53.75 2.234 1 93.69 327 PRO B C 1
ATOM 5017 O O . PRO B 1 327 ? -16.641 54.594 2.775 1 93.69 327 PRO B O 1
ATOM 5020 N N . ASN B 1 328 ? -16.125 52.469 2.51 1 95.75 328 ASN B N 1
ATOM 5021 C CA . ASN B 1 328 ? -17.312 52.031 3.234 1 95.75 328 ASN B CA 1
ATOM 5022 C C . ASN B 1 328 ? -16.938 51.125 4.418 1 95.75 328 ASN B C 1
ATOM 5024 O O . ASN B 1 328 ? -17.828 50.562 5.066 1 95.75 328 ASN B O 1
ATOM 5028 N N . VAL B 1 329 ? -15.57 51.062 4.637 1 96.31 329 VAL B N 1
ATOM 5029 C CA . VAL B 1 329 ? -15.125 50.125 5.656 1 96.31 329 VAL B CA 1
ATOM 5030 C C . VAL B 1 329 ? -13.977 50.719 6.457 1 96.31 329 VAL B C 1
ATOM 5032 O O . VAL B 1 329 ? -13.164 51.469 5.914 1 96.31 329 VAL B O 1
ATOM 5035 N N . THR B 1 330 ? -13.953 50.5 7.703 1 96.75 330 THR B N 1
ATOM 5036 C CA . THR B 1 330 ? -12.82 50.812 8.57 1 96.75 330 THR B CA 1
ATOM 5037 C C . THR B 1 330 ? -12.305 49.531 9.242 1 96.75 330 THR B C 1
ATOM 5039 O O . THR B 1 330 ? -13.094 48.719 9.703 1 96.75 330 THR B O 1
ATOM 5042 N N . VAL B 1 331 ? -10.969 49.438 9.227 1 98.19 331 VAL B N 1
ATOM 5043 C CA . VAL B 1 331 ? -10.367 48.219 9.781 1 98.19 331 VAL B CA 1
ATOM 5044 C C . VAL B 1 331 ? -9.352 48.594 10.852 1 98.19 331 VAL B C 1
ATOM 5046 O O . VAL B 1 331 ? -8.641 49.594 10.727 1 98.19 331 VAL B O 1
ATOM 5049 N N . ALA B 1 332 ? -9.312 47.906 11.891 1 98.44 332 ALA B N 1
ATOM 5050 C CA . ALA B 1 332 ? -8.281 47.906 12.914 1 98.44 332 ALA B CA 1
ATOM 5051 C C . ALA B 1 332 ? -7.902 46.5 13.344 1 98.44 332 ALA B C 1
ATOM 5053 O O . ALA B 1 332 ? -8.711 45.562 13.242 1 98.44 332 ALA B O 1
ATOM 5054 N N . ILE B 1 333 ? -6.656 46.312 13.727 1 98.75 333 ILE B N 1
ATOM 5055 C CA . ILE B 1 333 ? -6.227 44.969 14.109 1 98.75 333 ILE B CA 1
ATOM 5056 C C . ILE B 1 333 ? -5.551 45 15.477 1 98.75 333 ILE B C 1
ATOM 5058 O O . ILE B 1 333 ? -4.625 45.781 15.695 1 98.75 333 ILE B O 1
ATOM 5062 N N . ALA B 1 334 ? -6.047 44.188 16.391 1 98.56 334 ALA B N 1
ATOM 5063 C CA . ALA B 1 334 ? -5.453 44.062 17.719 1 98.56 334 ALA B CA 1
ATOM 5064 C C . ALA B 1 334 ? -4.777 42.688 17.875 1 98.56 334 ALA B C 1
ATOM 5066 O O . ALA B 1 334 ? -5.137 41.75 17.188 1 98.56 334 ALA B O 1
ATOM 5067 N N . GLU B 1 335 ? -3.838 42.656 18.734 1 98.38 335 GLU B N 1
ATOM 5068 C CA . GLU B 1 335 ? -3.068 41.469 18.984 1 98.38 335 GLU B CA 1
ATOM 5069 C C . GLU B 1 335 ? -3.525 40.75 20.25 1 98.38 335 GLU B C 1
ATOM 5071 O O . GLU B 1 335 ? -3.811 41.406 21.266 1 98.38 335 GLU B O 1
ATOM 5076 N N . ILE B 1 336 ? -3.662 39.5 20.172 1 97.44 336 ILE B N 1
ATOM 5077 C CA . ILE B 1 336 ? -3.908 38.656 21.344 1 97.44 336 ILE B CA 1
ATOM 5078 C C . ILE B 1 336 ? -2.582 38.281 22 1 97.44 336 ILE B C 1
ATOM 5080 O O . ILE B 1 336 ? -1.717 37.688 21.359 1 97.44 336 ILE B O 1
ATOM 5084 N N . CYS B 1 337 ? -2.416 38.531 23.234 1 94.62 337 CYS B N 1
ATOM 5085 C CA . CYS B 1 337 ? -1.134 38.375 23.906 1 94.62 337 CYS B CA 1
ATOM 5086 C C . CYS B 1 337 ? -0.824 36.906 24.156 1 94.62 337 CYS B C 1
ATOM 5088 O O . CYS B 1 337 ? 0.339 36.5 24.141 1 94.62 337 CYS B O 1
ATOM 5090 N N . GLN B 1 338 ? -1.823 36.094 24.453 1 93.75 338 GLN B N 1
ATOM 5091 C CA . GLN B 1 338 ? -1.643 34.656 24.688 1 93.75 338 GLN B CA 1
ATOM 5092 C C . GLN B 1 338 ? -2.514 33.844 23.734 1 93.75 338 GLN B C 1
ATOM 5094 O O . GLN B 1 338 ? -3.453 33.156 24.188 1 93.75 338 GLN B O 1
ATOM 5099 N N . PRO B 1 339 ? -2.084 33.781 22.531 1 94.69 339 PRO B N 1
ATOM 5100 C CA . PRO B 1 339 ? -2.922 33.125 21.531 1 94.69 339 PRO B CA 1
ATOM 5101 C C . PRO B 1 339 ? -2.789 31.594 21.578 1 94.69 339 PRO B C 1
ATOM 5103 O O . PRO B 1 339 ? -3.652 30.875 21.062 1 94.69 339 PRO B O 1
ATOM 5106 N N . CYS B 1 340 ? -1.731 31.062 22.141 1 90.5 340 CYS B N 1
ATOM 5107 C CA . CYS B 1 340 ? -1.443 29.625 22.094 1 90.5 340 CYS B CA 1
ATOM 5108 C C . CYS B 1 340 ? -1.919 28.938 23.359 1 90.5 340 CYS B C 1
ATOM 5110 O O . CYS B 1 340 ? -1.313 29.078 24.422 1 90.5 340 CYS B O 1
ATOM 5112 N N . THR B 1 341 ? -3.072 28.438 23.375 1 80.19 341 THR B N 1
ATOM 5113 C CA . THR B 1 341 ? -3.578 27.75 24.547 1 80.19 341 THR B CA 1
ATOM 5114 C C . THR B 1 341 ? -3.908 26.297 24.203 1 80.19 341 THR B C 1
ATOM 5116 O O . THR B 1 341 ? -4.129 25.953 23.047 1 80.19 341 THR B O 1
ATOM 5119 N N . LEU B 1 342 ? -3.602 25.344 25.125 1 68.69 342 LEU B N 1
ATOM 5120 C CA . LEU B 1 342 ? -3.932 23.938 24.906 1 68.69 342 LEU B CA 1
ATOM 5121 C C . LEU B 1 342 ? -5.441 23.734 24.812 1 68.69 342 LEU B C 1
ATOM 5123 O O . LEU B 1 342 ? -6.207 24.422 25.484 1 68.69 342 LEU B O 1
ATOM 5127 N N . PRO B 1 343 ? -5.734 22.969 23.766 1 55.53 343 PRO B N 1
ATOM 5128 C CA . PRO B 1 343 ? -7.172 22.672 23.734 1 55.53 343 PRO B CA 1
ATOM 5129 C C . PRO B 1 343 ? -7.684 22.125 25.078 1 55.53 343 PRO B C 1
ATOM 5131 O O . PRO B 1 343 ? -6.941 21.469 25.797 1 55.53 343 PRO B O 1
ATOM 5134 N N . THR B 1 344 ? -8.703 22.766 25.625 1 46.88 344 THR B N 1
ATOM 5135 C CA . THR B 1 344 ? -9.32 22.328 26.891 1 46.88 344 THR B CA 1
ATOM 5136 C C . THR B 1 344 ? -9.43 20.812 26.938 1 46.88 344 THR B C 1
ATOM 5138 O O . THR B 1 344 ? -9.453 20.219 28.016 1 46.88 344 THR B O 1
ATOM 5141 N N . THR B 1 345 ? -9.625 20.141 25.906 1 41.16 345 THR B N 1
ATOM 5142 C CA . THR B 1 345 ? -9.805 18.703 26.031 1 41.16 345 THR B CA 1
ATOM 5143 C C . THR B 1 345 ? -8.539 18.047 26.562 1 41.16 345 THR B C 1
ATOM 5145 O O . THR B 1 345 ? -8.586 16.938 27.109 1 41.16 345 THR B O 1
ATOM 5148 N N . LEU B 1 346 ? -7.441 18.531 26.25 1 38.12 346 LEU B N 1
ATOM 5149 C CA . LEU B 1 346 ? -6.23 17.875 26.734 1 38.12 346 LEU B CA 1
ATOM 5150 C C . LEU B 1 346 ? -5.887 18.344 28.141 1 38.12 346 LEU B C 1
ATOM 5152 O O . LEU B 1 346 ? -4.887 17.906 28.719 1 38.12 346 LEU B O 1
ATOM 5156 N N . MET B 1 347 ? -6.43 19.328 28.594 1 32.22 347 MET B N 1
ATOM 5157 C CA . MET B 1 347 ? -6.152 19.734 29.969 1 32.22 347 MET B CA 1
ATOM 5158 C C . MET B 1 347 ? -6.816 18.781 30.969 1 32.22 347 MET B C 1
ATOM 5160 O O . MET B 1 347 ? -6.555 18.859 32.156 1 32.22 347 MET B O 1
ATOM 5164 N N . THR B 1 348 ? -7.898 18.172 30.594 1 29.14 348 THR B N 1
ATOM 5165 C CA . THR B 1 348 ? -8.469 17.281 31.609 1 29.14 348 THR B CA 1
ATOM 5166 C C . THR B 1 348 ? -7.777 15.93 31.578 1 29.14 348 THR B C 1
ATOM 5168 O O . THR B 1 348 ? -7.496 15.383 30.516 1 29.14 348 THR B O 1
#

Organism: NCBI:txid1859131

Foldseek 3Di:
DPPPPPQCCVVPPPPPAAEEEEEADPLQVVLSVLLPVVDPRYDYDYDPPDVLVSVLVCFPVGQEYEYADDPVVVCVSCVVVDDDLQRTHFYWYAYSLLQETERDGSVPNSVSQVVRVVSSVSNVHYYHDDDLCVVVVHDPVVVVLVQQAWDFPCPVLVVVQVVVCSVPVAFEEEEPADADDDDPRYHYDPDLLRGQEYEDQFQPSPNNHGYTAFLWKEKEKDFDAPDALVVQVVVVVVQCVVLRGHPSNHQAYEWAVVCVPRVRVVVNCVVVVHGYYHDALVQLQPDPDAAADPVCCVVHVHRDIGVSRRCVVLVNADWSAHWDDDPTMTITMGTRRHRGDRDPVVVD/DPPQPPQCCVVPPPPPAAEEEEEADPLQVVVSVLLPVVDPRYDYDYDPPDVLVSVLVCFPVGQEYEYADDPVVVCVSCVVVDDDLQRTHWYWYAYSLLQETERDGSVPNSVSQVVRVVSSVSSVHDYHDDDLCVVVVHDPVVVVLVQQAWDFDCPVLVVVQVVVCSVPVAFEEEEPADADDDDPRYHYDPDLLRGQEYEDQFQPSPNVHGYTAFLWKEKFKDFDAPDALVVVVVVVVVQCVVLRGHPSNHQAYEWAVVCVPRVRVVVNCVVVVHGYYHDALVQLQVDPDAAADPVCCVVHVHRDIGVSRRCVVLVNADWSAHWDDDPGMTITMGTRRHRGDRDPVVVD

Solvent-accessible surface area (backbone atoms only — not comparable to full-atom values): 36167 Å² total; per-residue (Å²): 131,84,73,70,68,77,72,78,60,66,62,68,71,69,70,76,71,32,35,36,31,36,30,73,48,61,57,11,44,55,44,44,55,54,47,42,76,72,36,83,55,41,44,80,50,76,55,88,83,44,61,50,61,48,51,55,54,48,58,75,73,30,52,25,38,38,33,22,40,32,44,39,60,52,53,65,47,44,36,86,69,68,81,42,64,89,71,40,44,9,29,25,36,20,22,44,83,33,59,37,16,30,22,41,25,24,38,64,92,38,38,8,40,60,49,12,42,52,51,7,61,75,61,70,32,37,53,43,68,23,44,56,36,68,71,70,70,43,78,56,59,72,53,50,36,51,63,52,52,34,43,68,82,56,59,68,50,48,50,52,51,49,51,42,28,67,60,67,58,43,46,32,31,16,61,81,48,64,68,60,95,70,62,85,47,54,35,82,37,95,45,66,76,76,13,53,31,32,39,42,51,52,60,82,67,74,58,84,30,36,57,32,18,36,45,28,29,19,36,3,41,29,65,50,88,79,37,53,31,66,59,52,51,50,51,51,52,49,54,24,60,76,67,40,35,39,74,70,7,51,47,31,37,18,20,45,44,95,49,75,76,36,60,19,61,53,50,38,28,59,74,66,72,31,52,76,46,63,36,49,37,70,62,28,57,66,50,77,95,64,73,69,34,70,69,43,27,71,73,63,64,13,37,40,40,14,51,35,24,5,20,57,73,26,71,63,26,59,71,78,35,64,79,41,81,52,100,49,35,30,39,11,30,9,32,31,74,68,48,46,54,73,52,70,76,73,70,105,130,82,73,71,66,78,73,77,60,67,63,65,73,72,67,75,70,33,34,36,31,37,28,73,48,62,56,12,44,54,45,44,56,56,46,44,77,72,36,83,55,42,44,80,50,74,54,89,83,44,60,49,62,45,51,56,53,48,57,74,72,30,52,27,39,37,33,21,39,32,44,39,59,50,53,65,48,46,37,86,69,67,83,43,66,87,71,40,46,10,29,24,36,20,23,45,83,34,58,38,16,31,23,43,24,25,38,65,91,37,36,8,41,61,50,12,42,51,51,7,61,76,62,71,32,38,54,42,70,25,44,56,36,68,72,71,70,45,79,54,58,71,53,52,36,51,62,53,50,35,43,67,80,54,61,68,51,48,50,50,51,51,50,44,26,69,60,68,60,43,45,31,32,17,62,81,49,64,68,60,93,70,61,83,46,55,37,81,38,96,45,66,76,77,14,52,30,33,37,41,48,51,61,83,66,75,58,84,30,36,58,29,17,37,45,28,29,19,36,3,42,30,64,49,88,78,36,54,30,66,60,51,52,51,50,51,51,48,52,24,60,76,68,39,36,38,75,70,7,50,46,30,38,17,20,46,43,92,49,75,75,36,61,19,60,53,50,37,28,58,75,66,72,31,52,75,45,66,37,50,38,71,62,29,56,66,49,77,94,65,73,71,34,70,70,44,28,72,72,61,64,14,37,43,39,15,51,36,24,5,20,57,74,26,71,64,25,60,69,80,35,63,78,40,80,52,98,52,36,29,37,10,33,9,33,30,72,68,48,46,54,72,52,70,77,73,73,105

InterPro domains:
  IPR002750 CobE/GbiG C-terminal domain [PF01890] (217-334)
  IPR021744 Cobalamin synthesis G, N-terminal [PF11760] (54-134)
  IPR036518 CobE/GbiG C-terminal domain superfamily [G3DSA:3.30.420.180] (207-341)
  IPR036518 CobE/GbiG C-terminal domain superfamily [SSF159664] (210-336)
  IPR038029 GbiG N-terminal domain superfamily [SSF159672] (19-224)
  IPR052553 Cobalt-precorrin-5A hydrolase [PTHR37477] (20-336)